Protein AF-A0A7W9YEG4-F1 (afdb_monomer_lite)

Secondary structure (DSSP, 8-state):
----PPBHHHHHHHHEEETTEE-HHHHHGGG-EEEEEE--SSHHHHHHHHHHHHHHT-SEEEEEE-SGGGTTSBPEEEESSHHHHHHHHHHT-SS---EEEE-TTSS-EEEE-SSSEEEEEE-HHHHHHHH-S-HHHHHHHHHHHHHHH--HHHHHHHHHTTSS---SS----PPPP-HHHHHHHHHHHHHHH-HHHHHHHHHHHHHHHHHHHHHHHHHHHHSTTHHHHHHHHHHHHHHHHHHHHH-TT--S-HHHHHHHHHHHHTTHHHHHHHHHHHHHHH-S--TTHIIIIIHHHHHHHHHHHHHHHHHHHSHHHHTT--HHHHHHHHHHHHHHHHHHHHHHHHHHT--SPPPB--SSSSS--BEEEGGGTEEE--HHHHHHHHHHHHHHHHHHHHHH-GGGGGHHHHHHHHHHHHHHHHHHHHTTPPPPHHHHHHHHHTTTTTTHHHHHHHHHHHHHHHHHHHHHTTTTTSPPPSSPPS-HHHHHHHHHHHHHHHHTS-TTS-HHHHHHHHHHHHHHHHHHHHHHHHHHHHHHHHHHHHH-HHHHHHHHHHHHHHHHHHHHHHHHTTS----SS-HHHHHHHHHHHHHHHSPPP----------SSSS------------------SS-PPPSSHHHHHHHHHHHHHHS-HHHHHHHHHHHHHHHHHHHSS-SPPS----HHHHHH-HHHHHHHHHHHS-GGGHHHHHHHHHHTTS-GGGGGGG--

pLDDT: mean 86.73, std 15.59, range [25.05, 98.62]

Sequence (729 aa):
MDEQAMLTRDLVLRLCADPIDFDEEWLRSDGKITVPFTAPRDTSLIDTIVAAGRAMGVDHLLICRTRNEFAFEPVTDVPADTASIVAVIRGWGDEPTDLVVAVEDLSAAVLVTASELTVAAGPDDFLRPFVGRDLAGARTAFAEEARKDRDPRLLRAAQRYGCIDQGHATAARAPGPDLAERVAVRARRLRESADRTVAWMRALRGAWGWAMVAVLLAAALIVPGISASLPVLAGTLWLMAQFAWFARSRTVGFATLMRVVALGALMIWPAALAGRLLAGALGDVEAWVGPTYIAVLVEEPMKLLPLLLCRMVAGRRFRRLAAVDYLLLAAASGAGFHLAEQALRAATGGAGPAPVYGVLTLFPGWTELPGLGIQFSGHAVTTGLIGAALGLAIVGHRHYGARLWILPPLALWVAALEHMTFNAAIAGVDPTPVTAVLAALTGGGAATRWILLALLVAAVLLDHRLAGAAADTTPALPGEPPLAGLRRWARGRSVRIRVRVPGDIAPVFRRAAYSWALLPVTLVTALSAILHEFAVMLAAAARGPATLCTTWDFLRQRRAYAMGAARAGDRPWRRFPRREDLAASARSLRAALAPAPASLSVAAAASVLVALHPHVGSGYLGGEWAAVPESGGGFGYAVAVLGDAATWLGALSPVQQAWAWAAVAAFVSLLVSGWAVPRVHPTVGDVLRRPGHSITLLLGACAPGQTPYAITAVAGLALPRSTDRLLRG

Foldseek 3Di:
DDPPFDFLLNVLVLFAPAQQHGDPVLCPVLLKAKFKDFADPDLLVLVLQLQLCLLLLHQWKWKDFNDPVRRGPGTDIFGSDSVRVVVVVVVVPDQQTWMKIAFLLRQWIKTDHSHRMIMTIHFQSSCCSPQHQQLQVRLLVLCVVCVVVVPPVSPVVNPSSVSDPDPDDPPPPFDDAFLVRVVVVVVVVCVVPPVPVVLLVLLVLLVLLVVLVVLLVVLCVQAAQLVLLVLLVVLLVLLLVLLVVLLLLFLDFSLLLLLLLLVLLVLLVVLLVQLVVVDVVVPDDDPLCSQQPSQLVRSLVSLCVSVVVCCNRHVQLVLLGFLSNLLSSQLSSQSSNLSNLLSLCSSLVADDFFWDGDNPDQNTGKGDDPVVQAIGSGRSLLSSQLSLLVSCQVQPCVPPHNVSVVRNVVSSVLSSLSSSLVSCVVVVHDDDPVSVVVCVVCSNVPNSSVSSVVSSVVSLLSLLSLLSSQSNLFGGAFFDQPPSVQLSVLSNQLSVQSSPQDPPDDPVVNVVSNCVSCVSNSVSSSVSVSLSLVLLLLLQLQLFLQLNLLSVVLSSLRSSQSSQPSSQPVHRHDRPPPSVVSNVSNVVSNVSSPDDDDDDDDDDDPPPVVPPPPCPDPPPPPDDDDDDDPPDRQGSGSNSSVVSSVVSLVPDDPVSNVSVVSSVVSSSSNSNGDLHRDNDADDPVCCVPPVPSVSSRCSSCVRPNNVVSNVSSVVSNPDDPCSSVSRHD

Structure (mmCIF, N/CA/C/O backbone):
data_AF-A0A7W9YEG4-F1
#
_entry.id   AF-A0A7W9YEG4-F1
#
loop_
_atom_site.group_PDB
_atom_site.id
_atom_site.type_symbol
_atom_site.label_atom_id
_atom_site.label_alt_id
_atom_site.label_comp_id
_atom_site.label_asym_id
_atom_site.label_entity_id
_atom_site.label_seq_id
_atom_site.pdbx_PDB_ins_code
_atom_site.Cartn_x
_atom_site.Cartn_y
_atom_site.Cartn_z
_atom_site.occupancy
_atom_site.B_iso_or_equiv
_atom_site.auth_seq_id
_atom_site.auth_comp_id
_atom_site.auth_asym_id
_atom_site.auth_atom_id
_atom_site.pdbx_PDB_model_num
ATOM 1 N N . MET A 1 1 ? -17.501 -35.314 34.220 1.00 33.91 1 MET A N 1
ATOM 2 C CA . MET A 1 1 ? -16.300 -34.553 34.608 1.00 33.91 1 MET A CA 1
ATOM 3 C C . MET A 1 1 ? -16.831 -33.167 34.885 1.00 33.91 1 MET A C 1
ATOM 5 O O . MET A 1 1 ? -17.227 -32.516 33.929 1.00 33.91 1 MET A O 1
ATOM 9 N N . ASP A 1 2 ? -17.046 -32.829 36.155 1.00 35.62 2 ASP A N 1
ATOM 10 C CA . ASP A 1 2 ? -17.689 -31.567 36.532 1.00 35.62 2 ASP A CA 1
ATOM 11 C C . ASP A 1 2 ? -16.849 -30.406 35.997 1.00 35.62 2 ASP A C 1
ATOM 13 O O . ASP A 1 2 ? -15.685 -30.246 36.367 1.00 35.62 2 ASP A O 1
ATOM 17 N N . GLU A 1 3 ? -17.418 -29.652 35.058 1.00 50.75 3 GLU A N 1
ATOM 18 C CA . GLU A 1 3 ? -16.843 -28.411 34.552 1.00 50.75 3 GLU A CA 1
ATOM 19 C C . GLU A 1 3 ? -16.814 -27.435 35.729 1.00 50.75 3 GLU A C 1
ATOM 21 O O . GLU A 1 3 ? -17.835 -26.880 36.131 1.00 50.75 3 GLU A O 1
ATOM 26 N N . GLN A 1 4 ? -15.652 -27.300 36.365 1.00 63.38 4 GLN A N 1
ATOM 27 C CA . GLN A 1 4 ? -15.471 -26.369 37.467 1.00 63.38 4 GLN A CA 1
ATOM 28 C C . GLN A 1 4 ? -15.790 -24.961 36.947 1.00 63.38 4 GLN A C 1
ATOM 30 O O . GLN A 1 4 ? -15.093 -24.451 36.068 1.00 63.38 4 GLN A O 1
ATOM 35 N N . ALA A 1 5 ? -16.878 -24.369 37.447 1.00 75.06 5 ALA A N 1
ATOM 36 C CA . ALA A 1 5 ? -17.341 -23.059 37.007 1.00 75.06 5 ALA A CA 1
ATOM 37 C C . ALA A 1 5 ? -16.214 -22.028 37.167 1.00 75.06 5 ALA A C 1
ATOM 39 O O . ALA A 1 5 ? -15.606 -21.929 38.236 1.00 75.06 5 ALA A O 1
ATOM 40 N N . MET A 1 6 ? -15.923 -21.278 36.100 1.00 87.56 6 MET A N 1
ATOM 41 C CA . MET A 1 6 ? -14.903 -20.230 36.128 1.00 87.56 6 MET A CA 1
ATOM 42 C C . MET A 1 6 ? -15.258 -19.209 37.211 1.00 87.56 6 MET A C 1
ATOM 44 O O . MET A 1 6 ? -16.358 -18.652 37.208 1.00 87.56 6 MET A O 1
ATOM 48 N N . LEU A 1 7 ? -14.331 -18.958 38.134 1.00 93.56 7 LEU A N 1
ATOM 49 C CA . LEU A 1 7 ? -14.547 -17.998 39.209 1.00 93.56 7 LEU A CA 1
ATOM 50 C C . LEU A 1 7 ? -14.278 -16.575 38.722 1.00 93.56 7 LEU A C 1
ATOM 52 O O . LEU A 1 7 ? -13.455 -16.337 37.835 1.00 93.56 7 LEU A O 1
ATOM 56 N N . THR A 1 8 ? -14.934 -15.609 39.357 1.00 92.56 8 THR A N 1
ATOM 57 C CA . THR A 1 8 ? -14.753 -14.175 39.108 1.00 92.56 8 THR A CA 1
ATOM 58 C C . THR A 1 8 ? -13.282 -13.778 39.194 1.00 92.56 8 THR A C 1
ATOM 60 O O . THR A 1 8 ? -12.777 -13.078 38.318 1.00 92.56 8 THR A O 1
ATOM 63 N N . ARG A 1 9 ? -12.551 -14.302 40.187 1.00 92.31 9 ARG A N 1
ATOM 64 C CA . ARG A 1 9 ? -11.101 -14.114 40.316 1.00 92.31 9 ARG A CA 1
ATOM 65 C C . ARG A 1 9 ? -10.335 -14.499 39.050 1.00 92.31 9 ARG A C 1
ATOM 67 O O . ARG A 1 9 ? -9.424 -13.773 38.664 1.00 92.31 9 ARG A O 1
ATOM 74 N N . ASP A 1 10 ? -10.682 -15.615 38.413 1.00 91.94 10 ASP A N 1
ATOM 75 C CA . ASP A 1 10 ? -9.954 -16.120 37.246 1.00 91.94 10 ASP A CA 1
ATOM 76 C C . ASP A 1 10 ? -10.156 -15.220 36.029 1.00 91.94 10 ASP A C 1
ATOM 78 O O . ASP A 1 10 ? -9.212 -14.969 35.279 1.00 91.94 10 ASP A O 1
ATOM 82 N N . LEU A 1 11 ? -11.376 -14.711 35.837 1.00 93.50 11 LEU A N 1
ATOM 83 C CA . LEU A 1 11 ? -11.681 -13.783 34.752 1.00 93.50 11 LEU A CA 1
ATOM 84 C C . LEU A 1 11 ? -11.056 -12.406 35.003 1.00 93.50 11 LEU A C 1
ATOM 86 O O . LEU A 1 11 ? -10.404 -11.860 34.112 1.00 93.50 11 LEU A O 1
ATOM 90 N N . VAL A 1 12 ? -11.196 -11.871 36.219 1.00 94.06 12 VAL A N 1
ATOM 91 C CA . VAL A 1 12 ? -10.638 -10.566 36.603 1.00 94.06 12 VAL A CA 1
ATOM 92 C C . VAL A 1 12 ? -9.115 -10.572 36.479 1.00 94.06 12 VAL A C 1
ATOM 94 O O . VAL A 1 12 ? -8.578 -9.667 35.856 1.00 94.06 12 VAL A O 1
ATOM 97 N N . LEU A 1 13 ? -8.411 -11.612 36.943 1.00 92.56 13 LEU A N 1
ATOM 98 C CA . LEU A 1 13 ? -6.946 -11.705 36.806 1.00 92.56 13 LEU A CA 1
ATOM 99 C C . LEU A 1 13 ? -6.461 -11.814 35.352 1.00 92.56 13 LEU A C 1
ATOM 101 O O . LEU A 1 13 ? -5.300 -11.527 35.073 1.00 92.56 13 LEU A O 1
ATOM 105 N N . ARG A 1 14 ? -7.319 -12.247 34.420 1.00 92.94 14 ARG A N 1
ATOM 106 C CA . ARG A 1 14 ? -6.985 -12.316 32.986 1.00 92.94 14 ARG A CA 1
ATOM 107 C C . ARG A 1 14 ? -7.212 -10.998 32.251 1.00 92.94 14 ARG A C 1
ATOM 109 O O . ARG A 1 14 ? -6.648 -10.826 31.173 1.00 92.94 14 ARG A O 1
ATOM 116 N N . LEU A 1 15 ? -8.072 -10.124 32.775 1.00 94.50 15 LEU A N 1
ATOM 117 C CA . LEU A 1 15 ? -8.530 -8.914 32.086 1.00 94.50 15 LEU A CA 1
ATOM 118 C C . LEU A 1 15 ? -8.071 -7.622 32.760 1.00 94.50 15 LEU A C 1
ATOM 120 O O . LEU A 1 15 ? -7.806 -6.640 32.069 1.00 94.50 15 LEU A O 1
ATOM 124 N N . CYS A 1 16 ? -8.007 -7.601 34.086 1.00 95.06 16 CYS A N 1
ATOM 125 C CA . CYS A 1 16 ? -7.921 -6.395 34.896 1.00 95.06 16 CYS A CA 1
ATOM 126 C C . CYS A 1 16 ? -6.638 -6.370 35.732 1.00 95.06 16 CYS A C 1
ATOM 128 O O . CYS A 1 16 ? -6.231 -7.383 36.295 1.00 95.06 16 CYS A O 1
ATOM 130 N N . ALA A 1 17 ? -6.027 -5.188 35.834 1.00 91.94 17 ALA A N 1
ATOM 131 C CA . ALA A 1 17 ? -4.942 -4.925 36.779 1.00 91.94 17 ALA A CA 1
ATOM 132 C C . ALA A 1 17 ? -5.498 -4.560 38.163 1.00 91.94 17 ALA A C 1
ATOM 134 O O . ALA A 1 17 ? -4.980 -5.019 39.173 1.00 91.94 17 ALA A O 1
ATOM 135 N N . ASP A 1 18 ? -6.574 -3.767 38.180 1.00 88.94 18 ASP A N 1
ATOM 136 C CA . ASP A 1 18 ? -7.318 -3.326 39.364 1.00 88.94 18 ASP A CA 1
ATOM 137 C C . ASP A 1 18 ? -8.832 -3.432 39.070 1.00 88.94 18 ASP A C 1
ATOM 139 O O . ASP A 1 18 ? -9.213 -3.520 37.900 1.00 88.94 18 ASP A O 1
ATOM 143 N N . PRO A 1 19 ? -9.736 -3.334 40.069 1.00 88.06 19 PRO A N 1
ATOM 144 C CA . PRO A 1 19 ? -11.187 -3.424 39.842 1.00 88.06 19 PRO A CA 1
ATOM 145 C C . PRO A 1 19 ? -11.763 -2.420 38.829 1.00 88.06 19 PRO A C 1
ATOM 147 O O . PRO A 1 19 ? -12.866 -2.622 38.327 1.00 88.06 19 PRO A O 1
ATOM 150 N N . ILE A 1 20 ? -11.026 -1.344 38.537 1.00 90.00 20 ILE A N 1
ATOM 151 C CA . ILE A 1 20 ? -11.427 -0.243 37.650 1.00 90.00 20 ILE A CA 1
ATOM 152 C C . ILE A 1 20 ? -10.459 -0.017 36.476 1.00 90.00 20 ILE A C 1
ATOM 154 O O . ILE A 1 20 ? -10.669 0.909 35.695 1.00 90.00 20 ILE A O 1
ATOM 158 N N . ASP A 1 21 ? -9.417 -0.846 36.330 1.00 93.06 21 ASP A N 1
ATOM 159 C CA . ASP A 1 21 ? -8.416 -0.700 35.271 1.00 93.06 21 ASP A CA 1
ATOM 160 C C . ASP A 1 21 ? -8.106 -2.037 34.580 1.00 93.06 21 ASP A C 1
ATOM 162 O O . ASP A 1 21 ? -7.848 -3.051 35.230 1.00 93.06 21 ASP A O 1
ATOM 166 N N . PHE A 1 22 ? -8.046 -2.029 33.245 1.00 95.69 22 PHE A N 1
ATOM 167 C CA . PHE A 1 22 ? -7.604 -3.193 32.478 1.00 95.69 22 PHE A CA 1
ATOM 168 C C . PHE A 1 22 ? -6.106 -3.477 32.661 1.00 95.69 22 PHE A C 1
ATOM 170 O O . PHE A 1 22 ? -5.281 -2.568 32.848 1.00 95.69 22 PHE A O 1
ATOM 177 N N . ASP A 1 23 ? -5.760 -4.758 32.562 1.00 94.44 23 ASP A N 1
ATOM 178 C CA . ASP A 1 23 ? -4.385 -5.230 32.561 1.00 94.44 23 ASP A CA 1
ATOM 179 C C . ASP A 1 23 ? -3.667 -4.849 31.259 1.00 94.44 23 ASP A C 1
ATOM 181 O O . ASP A 1 23 ? -4.193 -4.969 30.150 1.00 94.44 23 ASP A O 1
ATOM 185 N N . GLU A 1 24 ? -2.431 -4.373 31.391 1.00 90.12 24 GLU A N 1
ATOM 186 C CA . GLU A 1 24 ? -1.679 -3.846 30.256 1.00 90.12 24 GLU A CA 1
ATOM 187 C C . GLU A 1 24 ? -1.155 -4.962 29.342 1.00 90.12 24 GLU A C 1
ATOM 189 O O . GLU A 1 24 ? -1.036 -4.767 28.132 1.00 90.12 24 GLU A O 1
ATOM 194 N N . GLU A 1 25 ? -0.864 -6.147 29.882 1.00 90.69 25 GLU A N 1
ATOM 195 C CA . GLU A 1 25 ? -0.478 -7.306 29.081 1.00 90.69 25 GLU A CA 1
ATOM 196 C C . GLU A 1 25 ? -1.666 -7.819 28.259 1.00 90.69 25 GLU A C 1
ATOM 198 O O . GLU A 1 25 ? -1.528 -8.048 27.050 1.00 90.69 25 GLU A O 1
ATOM 203 N N . TRP A 1 26 ? -2.858 -7.885 28.859 1.00 92.12 26 TRP A N 1
ATOM 204 C CA . TRP A 1 26 ? -4.084 -8.225 28.145 1.00 92.12 26 TRP A CA 1
ATOM 205 C C . TRP A 1 26 ? -4.412 -7.216 27.039 1.00 92.12 26 TRP A C 1
ATOM 207 O O . TRP A 1 26 ? -4.742 -7.634 25.922 1.00 92.12 26 TRP A O 1
ATOM 217 N N . LEU A 1 27 ? -4.268 -5.910 27.285 1.00 90.25 27 LEU A N 1
ATOM 218 C CA . LEU A 1 27 ? -4.474 -4.883 26.256 1.00 90.25 27 LEU A CA 1
ATOM 219 C C . LEU A 1 27 ? -3.473 -5.007 25.098 1.00 90.25 27 LEU A C 1
ATOM 221 O O . LEU A 1 27 ? -3.853 -4.908 23.926 1.00 90.25 27 LEU A O 1
ATOM 225 N N . ARG A 1 28 ? -2.197 -5.275 25.404 1.00 83.44 28 ARG A N 1
ATOM 226 C CA . ARG A 1 28 ? -1.160 -5.490 24.381 1.00 83.44 28 ARG A CA 1
ATOM 227 C C . ARG A 1 28 ? -1.384 -6.784 23.598 1.00 83.44 28 ARG A C 1
ATOM 229 O O . ARG A 1 28 ? -1.042 -6.839 22.412 1.00 83.44 28 ARG A O 1
ATOM 236 N N . SER A 1 29 ? -1.967 -7.813 24.216 1.00 80.25 29 SER A N 1
ATOM 237 C CA . SER A 1 29 ? -2.299 -9.064 23.531 1.00 80.25 29 SER A CA 1
ATOM 238 C C . SER A 1 29 ? -3.321 -8.808 22.413 1.00 80.25 29 SER A C 1
ATOM 240 O O . SER A 1 29 ? -4.367 -8.198 22.625 1.00 80.25 29 SER A O 1
ATOM 242 N N . ASP A 1 30 ? -2.999 -9.227 21.187 1.00 74.06 30 ASP A N 1
ATOM 243 C CA . ASP A 1 30 ? -3.769 -8.954 19.960 1.00 74.06 30 ASP A CA 1
ATOM 244 C C . ASP A 1 30 ? -3.926 -7.464 19.568 1.00 74.06 30 ASP A C 1
ATOM 246 O O . ASP A 1 30 ? -4.601 -7.169 18.582 1.00 74.06 30 ASP A O 1
ATOM 250 N N . GLY A 1 31 ? -3.249 -6.531 20.254 1.00 77.69 31 GLY A N 1
ATOM 251 C CA . GLY A 1 31 ? -3.269 -5.099 19.931 1.00 77.69 31 GLY A CA 1
ATOM 252 C C . GLY A 1 31 ? -4.656 -4.470 20.079 1.00 77.69 31 GLY A C 1
ATOM 253 O O . GLY A 1 31 ? -5.148 -3.840 19.138 1.00 77.69 31 GLY A O 1
ATOM 254 N N . LYS A 1 32 ? -5.301 -4.680 21.234 1.00 90.50 32 LYS A N 1
ATOM 255 C CA . LYS A 1 32 ? -6.658 -4.187 21.498 1.00 90.50 32 LYS A CA 1
ATOM 256 C C . LYS A 1 32 ? -6.672 -2.668 21.552 1.00 90.50 32 LYS A C 1
ATOM 258 O O . LYS A 1 32 ? -5.823 -2.032 22.173 1.00 90.50 32 LYS A O 1
ATOM 263 N N . ILE A 1 33 ? -7.687 -2.087 20.929 1.00 92.44 33 ILE A N 1
ATOM 264 C CA . ILE A 1 33 ? -7.940 -0.661 21.049 1.00 92.44 33 ILE A CA 1
ATOM 265 C C . ILE A 1 33 ? -8.687 -0.430 22.353 1.00 92.44 33 ILE A C 1
ATOM 267 O O . ILE A 1 33 ? -9.626 -1.158 22.654 1.00 92.44 33 ILE A O 1
ATOM 271 N N . THR A 1 34 ? -8.302 0.607 23.091 1.00 93.56 34 THR A N 1
ATOM 272 C CA . THR A 1 34 ? -9.009 1.023 24.305 1.00 93.56 34 THR A CA 1
ATOM 273 C C . THR A 1 34 ? -9.573 2.423 24.134 1.00 93.56 34 THR A C 1
ATOM 275 O O . THR A 1 34 ? -8.873 3.326 23.655 1.00 93.56 34 THR A O 1
ATOM 278 N N . VAL A 1 35 ? -10.839 2.594 24.511 1.00 95.12 35 VAL A N 1
ATOM 279 C CA . VAL A 1 35 ? -11.528 3.884 24.519 1.00 95.12 35 VAL A CA 1
ATOM 280 C C . VAL A 1 35 ? -12.266 4.046 25.851 1.00 95.12 35 VAL A C 1
ATOM 282 O O . VAL A 1 35 ? -13.271 3.368 26.068 1.00 95.12 35 VAL A O 1
ATOM 285 N N . PRO A 1 36 ? -11.778 4.921 26.747 1.00 95.94 36 PRO A N 1
ATOM 286 C CA . PRO A 1 36 ? -12.560 5.376 27.889 1.00 95.94 36 PRO A CA 1
ATOM 287 C C . PRO A 1 36 ? -13.607 6.414 27.453 1.00 95.94 36 PRO A C 1
ATOM 289 O O . PRO A 1 36 ? -13.361 7.196 26.529 1.00 95.94 36 PRO A O 1
ATOM 292 N N . PHE A 1 37 ? -14.764 6.407 28.109 1.00 95.69 37 PHE A N 1
ATOM 293 C CA . PHE A 1 37 ? -15.859 7.359 27.913 1.00 95.69 37 PHE A CA 1
ATOM 294 C C . PHE A 1 37 ? -16.703 7.481 29.191 1.00 95.69 37 PHE A C 1
ATOM 296 O O . PHE A 1 37 ? -16.634 6.626 30.077 1.00 95.69 37 PHE A O 1
ATOM 303 N N . THR A 1 38 ? -17.481 8.554 29.293 1.00 94.75 38 THR A N 1
ATOM 304 C CA . THR A 1 38 ? -18.477 8.756 30.350 1.00 94.75 38 THR A CA 1
ATOM 305 C C . THR A 1 38 ? -19.848 8.296 29.855 1.00 94.75 38 THR A C 1
ATOM 307 O O . THR A 1 38 ? -20.227 8.555 28.710 1.00 94.75 38 THR A O 1
ATOM 310 N N . ALA A 1 39 ? -20.578 7.545 30.680 1.00 93.31 39 ALA A N 1
ATOM 311 C CA . ALA A 1 39 ? -21.929 7.095 30.364 1.00 93.31 39 ALA A CA 1
ATOM 312 C C . ALA A 1 39 ? -22.780 6.932 31.635 1.00 93.31 39 ALA A C 1
ATOM 314 O O . ALA A 1 39 ? -22.283 6.406 32.637 1.00 93.31 39 ALA A O 1
ATOM 315 N N . PRO A 1 40 ? -24.068 7.323 31.597 1.00 92.12 40 PRO A N 1
ATOM 316 C CA . PRO A 1 40 ? -24.990 7.036 32.685 1.00 92.12 40 PRO A CA 1
ATOM 317 C C . PRO A 1 40 ? -25.204 5.522 32.818 1.00 92.12 40 PRO A C 1
ATOM 319 O O . PRO A 1 40 ? -25.237 4.780 31.835 1.00 92.12 40 PRO A O 1
ATOM 322 N N . ARG A 1 41 ? -25.367 5.052 34.057 1.00 88.69 41 ARG A N 1
ATOM 323 C CA . ARG A 1 41 ? -25.574 3.631 34.376 1.00 88.69 41 ARG A CA 1
ATOM 324 C C . ARG A 1 41 ? -27.042 3.243 34.253 1.00 88.69 41 ARG A C 1
ATOM 326 O O . ARG A 1 41 ? -27.703 2.931 35.239 1.00 88.69 41 ARG A O 1
ATOM 333 N N . ASP A 1 42 ? -27.548 3.289 33.033 1.00 91.25 42 ASP A N 1
ATOM 334 C CA . ASP A 1 42 ? -28.930 2.959 32.715 1.00 91.25 42 ASP A CA 1
ATOM 335 C C . ASP A 1 42 ? -29.026 1.777 31.737 1.00 91.25 42 ASP A C 1
ATOM 337 O O . ASP A 1 42 ? -28.035 1.158 31.337 1.00 91.25 42 ASP A O 1
ATOM 341 N N . THR A 1 43 ? -30.254 1.438 31.347 1.00 91.56 43 THR A N 1
ATOM 342 C CA . THR A 1 43 ? -30.506 0.384 30.360 1.00 91.56 43 THR A CA 1
ATOM 343 C C . THR A 1 43 ? -29.923 0.709 28.986 1.00 91.56 43 THR A C 1
ATOM 345 O O . THR A 1 43 ? -29.633 -0.223 28.244 1.00 91.56 43 THR A O 1
ATOM 348 N N . SER A 1 44 ? -29.680 1.984 28.656 1.00 94.25 44 SER A N 1
ATOM 349 C CA . SER A 1 44 ? -29.085 2.373 27.371 1.00 94.25 44 SER A CA 1
ATOM 350 C C . SER A 1 44 ? -27.620 1.942 27.268 1.00 94.25 44 SER A C 1
ATOM 352 O O . SER A 1 44 ? -27.179 1.479 26.209 1.00 94.25 44 SER A O 1
ATOM 354 N N . LEU A 1 45 ? -26.872 2.001 28.377 1.00 95.19 45 LEU A N 1
ATOM 355 C CA . LEU A 1 45 ? -25.517 1.457 28.431 1.00 95.19 45 LEU A CA 1
ATOM 356 C C . LEU A 1 45 ? -25.544 -0.058 28.201 1.00 95.19 45 LEU A C 1
ATOM 358 O O . LEU A 1 45 ? -24.767 -0.565 27.395 1.00 95.19 45 LEU A O 1
ATOM 362 N N . ILE A 1 46 ? -26.478 -0.776 28.832 1.00 96.19 46 ILE A N 1
ATOM 363 C CA . ILE A 1 46 ? -26.624 -2.228 28.648 1.00 96.19 46 ILE A CA 1
ATOM 364 C C . ILE A 1 46 ? -27.017 -2.579 27.206 1.00 96.19 46 ILE A C 1
ATOM 366 O O . ILE A 1 46 ? -26.400 -3.462 26.609 1.00 96.19 46 ILE A O 1
ATOM 370 N N . ASP A 1 47 ? -27.963 -1.853 26.604 1.00 96.75 47 ASP A N 1
ATOM 371 C CA . ASP A 1 47 ? -28.329 -2.012 25.189 1.00 96.75 47 ASP A CA 1
ATOM 372 C C . ASP A 1 47 ? -27.113 -1.827 24.270 1.00 96.75 47 ASP A C 1
ATOM 374 O O . ASP A 1 47 ? -26.937 -2.549 23.283 1.00 96.75 47 ASP A O 1
ATOM 378 N N . THR A 1 48 ? -26.227 -0.895 24.622 1.00 96.75 48 THR A N 1
ATOM 379 C CA . THR A 1 48 ? -24.988 -0.635 23.887 1.00 96.75 48 THR A CA 1
ATOM 380 C C . THR A 1 48 ? -23.976 -1.776 24.042 1.00 96.75 48 THR A C 1
ATOM 382 O O . THR A 1 48 ? -23.367 -2.188 23.051 1.00 96.75 48 THR A O 1
ATOM 385 N N . ILE A 1 49 ? -23.836 -2.346 25.245 1.00 97.19 49 ILE A N 1
ATOM 386 C CA . ILE A 1 49 ? -23.007 -3.539 25.500 1.00 97.19 49 ILE A CA 1
ATOM 387 C C . ILE A 1 49 ? -23.512 -4.729 24.671 1.00 97.19 49 ILE A C 1
ATOM 389 O O . ILE A 1 49 ? -22.727 -5.412 24.008 1.00 97.19 49 ILE A O 1
ATOM 393 N N . VAL A 1 50 ? -24.828 -4.939 24.634 1.00 97.12 50 VAL A N 1
ATOM 394 C CA . VAL A 1 50 ? -25.466 -5.981 23.818 1.00 97.12 50 VAL A CA 1
ATOM 395 C C . VAL A 1 50 ? -25.219 -5.743 22.327 1.00 97.12 50 VAL A C 1
ATOM 397 O O . VAL A 1 50 ? -24.855 -6.669 21.597 1.00 97.12 50 VAL A O 1
ATOM 400 N N . ALA A 1 51 ? -25.361 -4.502 21.855 1.00 96.31 51 ALA A N 1
ATOM 401 C CA . ALA A 1 51 ? -25.060 -4.142 20.472 1.00 96.31 51 ALA A CA 1
ATOM 402 C C . ALA A 1 51 ? -23.586 -4.410 20.112 1.00 96.31 51 ALA A C 1
ATOM 404 O O . ALA A 1 51 ? -23.306 -4.882 19.006 1.00 96.31 51 ALA A O 1
ATOM 405 N N . ALA A 1 52 ? -22.655 -4.180 21.043 1.00 96.56 52 ALA A N 1
ATOM 406 C CA . ALA A 1 52 ? -21.237 -4.504 20.891 1.00 96.56 52 ALA A CA 1
ATOM 407 C C . ALA A 1 52 ? -20.978 -6.017 20.804 1.00 96.56 52 ALA A C 1
ATOM 409 O O . ALA A 1 52 ? -20.247 -6.456 19.910 1.00 96.56 52 ALA A O 1
ATOM 410 N N . GLY A 1 53 ? -21.636 -6.828 21.639 1.00 96.19 53 GLY A N 1
ATOM 411 C CA . GLY A 1 53 ? -21.614 -8.293 21.524 1.00 96.19 53 GLY A CA 1
ATOM 412 C C . GLY A 1 53 ? -22.132 -8.774 20.162 1.00 96.19 53 GLY A C 1
ATOM 413 O O . GLY A 1 53 ? -21.448 -9.495 19.431 1.00 96.19 53 GLY A O 1
ATOM 414 N N . ARG A 1 54 ? -23.284 -8.259 19.719 1.00 95.19 54 ARG A N 1
ATOM 415 C CA . ARG A 1 54 ? -23.853 -8.581 18.396 1.00 95.19 54 ARG A CA 1
ATOM 416 C C . ARG A 1 54 ? -22.949 -8.143 17.240 1.00 95.19 54 ARG A C 1
ATOM 418 O O . ARG A 1 54 ? -22.862 -8.838 16.227 1.00 95.19 54 ARG A O 1
ATOM 425 N N . ALA A 1 55 ? -22.231 -7.026 17.376 1.00 94.12 55 ALA A N 1
ATOM 426 C CA . ALA A 1 55 ? -21.237 -6.576 16.398 1.00 94.12 55 ALA A CA 1
ATOM 427 C C . ALA A 1 55 ? -19.996 -7.490 16.324 1.00 94.12 55 ALA A C 1
ATOM 429 O O . ALA A 1 55 ? -19.309 -7.521 15.300 1.00 94.12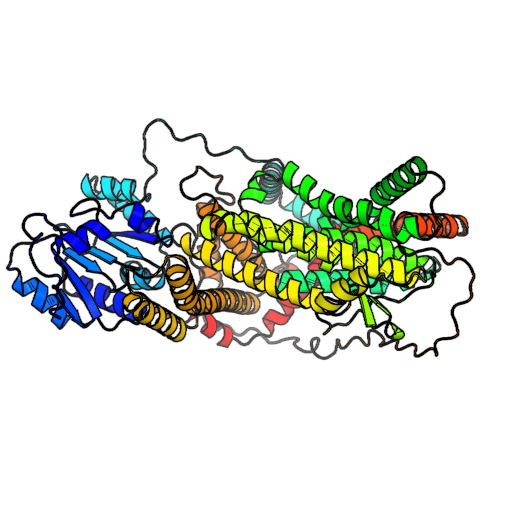 55 ALA A O 1
ATOM 430 N N . MET A 1 56 ? -19.737 -8.283 17.364 1.00 94.94 56 MET A N 1
ATOM 431 C CA . MET A 1 56 ? -18.733 -9.351 17.360 1.00 94.94 56 MET A CA 1
ATOM 432 C C . MET A 1 56 ? -19.274 -10.688 16.834 1.00 94.94 56 MET A C 1
ATOM 434 O O . MET A 1 56 ? -18.484 -11.593 16.571 1.00 94.94 56 MET A O 1
ATOM 438 N N . GLY A 1 57 ? -20.587 -10.795 16.606 1.00 95.06 57 GLY A N 1
ATOM 439 C CA . GLY A 1 57 ? -21.242 -12.022 16.152 1.00 95.06 57 GLY A CA 1
ATOM 440 C C . GLY A 1 57 ? -21.260 -13.118 17.217 1.00 95.06 57 GLY A C 1
ATOM 441 O O . GLY A 1 57 ? -21.167 -14.293 16.855 1.00 95.06 57 GLY A O 1
ATOM 442 N N . VAL A 1 58 ? -21.303 -12.723 18.494 1.00 95.19 58 VAL A N 1
ATOM 443 C CA . VAL A 1 58 ? -21.391 -13.634 19.640 1.00 95.19 58 VAL A CA 1
ATOM 444 C C . VAL A 1 58 ? -22.804 -13.645 20.201 1.00 95.19 58 VAL A C 1
ATOM 446 O O . VAL A 1 58 ? -23.481 -12.615 20.205 1.00 95.19 58 VAL A O 1
ATOM 449 N N . ASP A 1 59 ? -23.227 -14.823 20.644 1.00 93.00 59 ASP A N 1
ATOM 450 C CA . ASP A 1 59 ? -24.579 -15.072 21.147 1.00 93.00 59 ASP A CA 1
ATOM 451 C C . ASP A 1 59 ? -24.644 -14.977 22.678 1.00 93.00 59 ASP A C 1
ATOM 453 O O . ASP A 1 59 ? -25.721 -14.793 23.235 1.00 93.00 59 ASP A O 1
ATOM 457 N N . HIS A 1 60 ? -23.487 -15.047 23.337 1.00 94.75 60 HIS A N 1
ATOM 458 C CA . HIS A 1 60 ? -23.318 -15.085 24.781 1.00 94.75 60 HIS A CA 1
ATOM 459 C C . HIS A 1 60 ? -22.188 -14.145 25.227 1.00 94.75 60 HIS A C 1
ATOM 461 O O . HIS A 1 60 ? -21.281 -13.804 24.455 1.00 94.75 60 HIS A O 1
ATOM 467 N N . LEU A 1 61 ? -22.2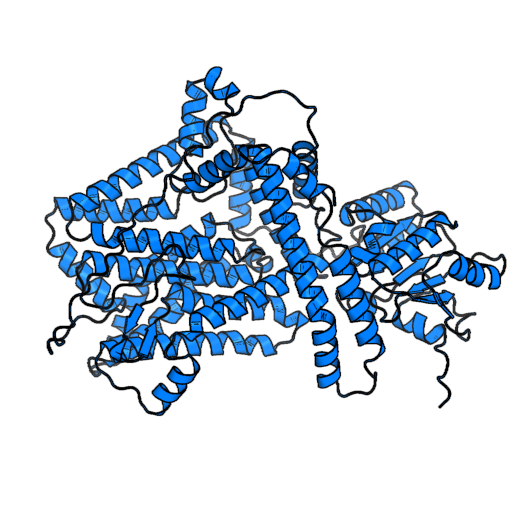82 -13.678 26.469 1.00 96.69 61 LEU A N 1
ATOM 468 C CA . LEU A 1 61 ? -21.346 -12.767 27.116 1.00 96.69 61 LEU A CA 1
ATOM 469 C C . LEU A 1 61 ? -21.062 -13.250 28.537 1.00 96.69 61 LEU A C 1
ATOM 471 O O . LEU A 1 61 ? -21.939 -13.754 29.232 1.00 96.69 61 LEU A O 1
ATOM 475 N N . LEU A 1 62 ? -19.830 -13.034 28.982 1.00 97.00 62 LEU A N 1
ATOM 476 C CA . LEU A 1 62 ? -19.401 -13.321 30.343 1.00 97.00 62 LEU A CA 1
ATOM 477 C C . LEU A 1 62 ? -19.544 -12.060 31.188 1.00 97.00 62 LEU A C 1
ATOM 479 O O . LEU A 1 62 ? -19.040 -11.008 30.793 1.00 97.00 62 LEU A O 1
ATOM 483 N N . ILE A 1 63 ? -20.193 -12.157 32.345 1.00 96.75 63 ILE A N 1
ATOM 484 C CA . ILE A 1 63 ? -20.395 -11.034 33.263 1.00 96.75 63 ILE A CA 1
ATOM 485 C C . ILE A 1 63 ? -19.998 -11.406 34.696 1.00 96.75 63 ILE A C 1
ATOM 487 O O . ILE A 1 63 ? -20.339 -12.480 35.198 1.00 96.75 63 ILE A O 1
ATOM 491 N N . CYS A 1 64 ? -19.267 -10.510 35.364 1.00 96.06 64 CYS A N 1
ATOM 492 C CA . CYS A 1 64 ? -18.952 -10.631 36.787 1.00 96.06 64 CYS A CA 1
ATOM 493 C C . CYS A 1 64 ? -18.663 -9.268 37.434 1.00 96.06 64 CYS A C 1
ATOM 495 O O . CYS A 1 64 ? -18.383 -8.278 36.751 1.00 96.06 64 CYS A O 1
ATOM 497 N N . ARG A 1 65 ? -18.703 -9.226 38.769 1.00 95.88 65 ARG A N 1
ATOM 498 C CA . ARG A 1 65 ? -18.258 -8.074 39.569 1.00 95.88 65 ARG A CA 1
ATOM 499 C C . ARG A 1 65 ? -16.731 -8.063 39.659 1.00 95.88 65 ARG A C 1
ATOM 501 O O . ARG A 1 65 ? -16.119 -9.121 39.641 1.00 95.88 65 ARG A O 1
ATOM 508 N N . THR A 1 66 ? -16.087 -6.900 39.735 1.00 94.56 66 THR A N 1
ATOM 509 C CA . THR A 1 66 ? -14.608 -6.826 39.675 1.00 94.56 66 THR A CA 1
ATOM 510 C C . THR A 1 66 ? -13.919 -6.639 41.025 1.00 94.56 66 THR A C 1
ATOM 512 O O . THR A 1 66 ? -12.695 -6.749 41.104 1.00 94.56 66 THR A O 1
ATOM 515 N N . ARG A 1 67 ? -14.665 -6.362 42.101 1.00 92.94 67 ARG A N 1
ATOM 516 C CA . ARG A 1 67 ? -14.089 -6.174 43.443 1.00 92.94 67 ARG A CA 1
ATOM 517 C C . ARG A 1 67 ? -13.672 -7.497 44.083 1.00 92.94 67 ARG A C 1
ATOM 519 O O . ARG A 1 67 ? -14.328 -8.520 43.910 1.00 92.94 67 ARG A O 1
ATOM 526 N N . ASN A 1 68 ? -12.617 -7.444 44.897 1.00 90.31 68 ASN A N 1
ATOM 527 C CA . ASN A 1 68 ? -12.032 -8.617 45.559 1.00 90.31 68 ASN A CA 1
ATOM 528 C C . ASN A 1 68 ? -13.007 -9.367 46.479 1.00 90.31 68 ASN A C 1
ATOM 530 O O . ASN A 1 68 ? -12.876 -10.577 46.640 1.00 90.31 68 ASN A O 1
ATOM 534 N N . GLU A 1 69 ? -13.984 -8.678 47.065 1.00 92.75 69 GLU A N 1
ATOM 535 C CA . GLU A 1 69 ? -15.022 -9.294 47.904 1.00 92.75 69 GLU A CA 1
ATOM 536 C C . GLU A 1 69 ? -15.898 -10.301 47.138 1.00 92.75 69 GLU A C 1
ATOM 538 O O . GLU A 1 69 ? -16.408 -11.243 47.736 1.00 92.75 69 GLU A O 1
ATOM 543 N N . PHE A 1 70 ? -15.980 -10.177 45.809 1.00 93.19 70 PHE A N 1
ATOM 544 C CA . PHE A 1 70 ? -16.742 -11.069 44.929 1.00 93.19 70 PHE A CA 1
ATOM 545 C C . PHE A 1 70 ? -15.864 -12.110 44.217 1.00 93.19 70 PHE A C 1
ATOM 547 O O . PHE A 1 70 ? -16.321 -12.811 43.319 1.00 93.19 70 PHE A O 1
ATOM 554 N N . ALA A 1 71 ? -14.588 -12.243 44.597 1.00 90.06 71 ALA A N 1
ATOM 555 C CA . ALA A 1 71 ? -13.606 -13.074 43.893 1.00 90.06 71 ALA A CA 1
ATOM 556 C C . ALA A 1 71 ? -14.010 -14.556 43.745 1.00 90.06 71 ALA A C 1
ATOM 558 O O . ALA A 1 71 ? -13.611 -15.208 42.778 1.00 90.06 71 ALA A O 1
ATOM 559 N N . PHE A 1 72 ? -14.790 -15.084 44.689 1.00 93.00 72 PHE A N 1
ATOM 560 C CA . PHE A 1 72 ? -15.224 -16.485 44.719 1.00 93.00 72 PHE A CA 1
ATOM 561 C C . PHE A 1 72 ? -16.612 -16.716 44.113 1.00 93.00 72 PHE A C 1
ATOM 563 O O . PHE A 1 72 ? -17.110 -17.839 44.139 1.00 93.00 72 PHE A O 1
ATOM 570 N N . GLU A 1 73 ? -17.238 -15.681 43.558 1.00 92.94 73 GLU A N 1
ATOM 571 C CA . GLU A 1 73 ? -18.504 -15.826 42.848 1.00 92.94 73 GLU A CA 1
ATOM 572 C C . GLU A 1 73 ? -18.284 -16.431 41.460 1.00 92.94 73 GLU A C 1
ATOM 574 O O . GLU A 1 73 ? -17.269 -16.130 40.819 1.00 92.94 73 GLU A O 1
ATOM 579 N N . PRO A 1 74 ? -19.215 -17.257 40.960 1.00 93.31 74 PRO A N 1
ATOM 580 C CA . PRO A 1 74 ? -19.122 -17.784 39.608 1.00 93.31 74 PRO A CA 1
ATOM 581 C C . PRO A 1 74 ? -19.282 -16.660 38.577 1.00 93.31 74 PRO A C 1
ATOM 583 O O . PRO A 1 74 ? -20.126 -15.773 38.724 1.00 93.31 74 PRO A O 1
ATOM 586 N N . VAL A 1 75 ? -18.499 -16.718 37.500 1.00 94.81 75 VAL A N 1
ATOM 587 C CA . VAL A 1 75 ? -18.761 -15.898 36.313 1.00 94.81 75 VAL A CA 1
ATOM 588 C C . VAL A 1 75 ? -20.084 -16.349 35.710 1.00 94.81 75 VAL A C 1
ATOM 590 O O . VAL A 1 75 ? -20.299 -17.543 35.502 1.00 94.81 75 VAL A O 1
ATOM 593 N N . THR A 1 76 ? -20.969 -15.398 35.418 1.00 95.31 76 THR A N 1
ATOM 594 C CA . THR A 1 76 ? -22.248 -15.717 34.783 1.00 95.31 76 THR A CA 1
ATOM 595 C C . THR A 1 76 ? -22.092 -15.639 33.269 1.00 95.31 76 THR A C 1
ATOM 597 O O . THR A 1 76 ? -21.666 -14.615 32.737 1.00 95.31 76 THR A O 1
ATOM 600 N N . ASP A 1 77 ? -22.427 -16.724 32.581 1.00 94.69 77 ASP A N 1
ATOM 601 C CA . ASP A 1 77 ? -22.631 -16.740 31.135 1.00 94.69 77 ASP A CA 1
ATOM 602 C C . ASP A 1 77 ? -24.092 -16.366 30.859 1.00 94.69 77 ASP A C 1
ATOM 604 O O . ASP A 1 77 ? -25.014 -17.028 31.343 1.00 94.69 77 ASP A O 1
ATOM 608 N N . VAL A 1 78 ? -24.301 -15.269 30.133 1.00 95.12 78 VAL A N 1
ATOM 609 C CA . VAL A 1 78 ? -25.629 -14.777 29.765 1.00 95.12 78 VAL A CA 1
ATOM 610 C C . VAL A 1 78 ? -25.770 -14.652 28.254 1.00 95.12 78 VAL A C 1
ATOM 612 O O . VAL A 1 78 ? -24.821 -14.232 27.585 1.00 95.12 78 VAL A O 1
ATOM 615 N N . PRO A 1 79 ? -26.964 -14.914 27.694 1.00 95.69 79 PRO A N 1
ATOM 616 C CA . PRO A 1 79 ? -27.233 -14.562 26.310 1.00 95.69 79 PRO A CA 1
ATOM 617 C C . PRO A 1 79 ? -27.027 -13.056 26.080 1.00 95.69 79 PRO A C 1
ATOM 619 O O . PRO A 1 79 ? -27.245 -12.229 26.969 1.00 95.69 79 PRO A O 1
ATOM 622 N N . ALA A 1 80 ? -26.606 -12.685 24.869 1.00 92.50 80 ALA A N 1
ATOM 623 C CA . ALA A 1 80 ? -26.372 -11.302 24.453 1.00 92.50 80 ALA A CA 1
ATOM 624 C C . ALA A 1 80 ? -27.702 -10.552 24.208 1.00 92.50 80 ALA A C 1
ATOM 626 O O . ALA A 1 80 ? -28.033 -10.128 23.089 1.00 92.50 80 ALA A O 1
ATOM 627 N N . ASP A 1 81 ? -28.478 -10.393 25.278 1.00 95.06 81 ASP A N 1
ATOM 628 C CA . ASP A 1 81 ? -29.721 -9.638 25.346 1.00 95.06 81 ASP A CA 1
ATOM 629 C C . ASP A 1 81 ? -29.801 -8.800 26.633 1.00 95.06 81 ASP A C 1
ATOM 631 O O . ASP A 1 81 ? -29.224 -9.122 27.673 1.00 95.06 81 ASP A O 1
ATOM 635 N N . THR A 1 82 ? -30.516 -7.680 26.541 1.00 95.56 82 THR A N 1
ATOM 636 C CA . THR A 1 82 ? -30.579 -6.679 27.610 1.00 95.56 82 THR A CA 1
ATOM 637 C C . THR A 1 82 ? -31.261 -7.224 28.861 1.00 95.56 82 THR A C 1
ATOM 639 O O . THR A 1 82 ? -30.838 -6.907 29.972 1.00 95.56 82 THR A O 1
ATOM 642 N N . ALA A 1 83 ? -32.301 -8.048 28.706 1.00 95.81 83 ALA A N 1
ATOM 643 C CA . ALA A 1 83 ? -33.084 -8.541 29.832 1.00 95.81 83 ALA A CA 1
ATOM 644 C C . ALA A 1 83 ? -32.255 -9.487 30.707 1.00 95.81 83 ALA A C 1
ATOM 646 O O . ALA A 1 83 ? -32.280 -9.347 31.929 1.00 95.81 83 ALA A O 1
ATOM 647 N N . SER A 1 84 ? -31.470 -10.374 30.093 1.00 94.94 84 SER A N 1
ATOM 648 C CA . SER A 1 84 ? -30.573 -11.292 30.800 1.00 94.94 84 SER A CA 1
ATOM 649 C C . SER A 1 84 ? -29.499 -10.551 31.598 1.00 94.94 84 SER A C 1
ATOM 651 O O . SER A 1 84 ? -29.317 -10.821 32.785 1.00 94.94 84 SER A O 1
ATOM 653 N N . ILE A 1 85 ? -28.834 -9.556 30.997 1.00 94.62 85 ILE A N 1
ATOM 654 C CA . ILE A 1 85 ? -27.813 -8.760 31.699 1.00 94.62 85 ILE A CA 1
ATOM 655 C C . ILE A 1 85 ? -28.436 -7.964 32.856 1.00 94.62 85 ILE A C 1
ATOM 657 O O . ILE A 1 85 ? -27.898 -7.955 33.963 1.00 94.62 85 ILE A O 1
ATOM 661 N N . VAL A 1 86 ? -29.589 -7.325 32.632 1.00 94.50 86 VAL A N 1
ATOM 662 C CA . VAL A 1 86 ? -30.299 -6.573 33.681 1.00 94.50 86 VAL A CA 1
ATOM 663 C C . VAL A 1 86 ? -30.753 -7.493 34.814 1.00 94.50 86 VAL A C 1
ATOM 665 O O . VAL A 1 86 ? -30.666 -7.098 35.975 1.00 94.50 86 VAL A O 1
ATOM 668 N N . ALA A 1 87 ? -31.215 -8.708 34.507 1.00 94.50 87 ALA A N 1
ATOM 669 C CA . ALA A 1 87 ? -31.619 -9.684 35.514 1.00 94.50 87 ALA A CA 1
ATOM 670 C C . ALA A 1 87 ? -30.446 -10.081 36.422 1.00 94.50 87 ALA A C 1
ATOM 672 O O . ALA A 1 87 ? -30.610 -10.099 37.641 1.00 94.50 87 ALA A O 1
ATOM 673 N N . VAL A 1 88 ? -29.259 -10.312 35.849 1.00 94.38 88 VAL A N 1
ATOM 674 C CA . VAL A 1 88 ? -28.042 -10.593 36.629 1.00 94.38 88 VAL A CA 1
ATOM 675 C C . VAL A 1 88 ? -27.666 -9.409 37.515 1.00 94.38 88 VAL A C 1
ATOM 677 O O . VAL A 1 88 ? -27.467 -9.592 38.712 1.00 94.38 88 VAL A O 1
ATOM 680 N N . ILE A 1 89 ? -27.631 -8.193 36.960 1.00 92.94 89 ILE A N 1
ATOM 681 C CA . ILE A 1 89 ? -27.257 -6.989 37.718 1.00 92.94 89 ILE A CA 1
ATOM 682 C C . ILE A 1 89 ? -28.234 -6.741 38.873 1.00 92.94 89 ILE A C 1
ATOM 684 O O . ILE A 1 89 ? -27.801 -6.478 39.990 1.00 92.94 89 ILE A O 1
ATOM 688 N N . ARG A 1 90 ? -29.546 -6.872 38.637 1.00 92.25 90 ARG A N 1
ATOM 689 C CA . ARG A 1 90 ? -30.565 -6.747 39.695 1.00 92.25 90 ARG A CA 1
ATOM 690 C C . ARG A 1 90 ? -30.437 -7.833 40.761 1.00 92.25 90 ARG A C 1
ATOM 692 O O . ARG A 1 90 ? -30.748 -7.581 41.919 1.00 92.25 90 ARG A O 1
ATOM 699 N N . GLY A 1 91 ? -29.959 -9.021 40.388 1.00 92.38 91 GLY A N 1
ATOM 700 C CA . GLY A 1 91 ? -29.681 -10.112 41.321 1.00 92.38 91 GLY A CA 1
ATOM 701 C C . GLY A 1 91 ? -28.556 -9.810 42.317 1.00 92.38 91 GLY A C 1
ATOM 702 O O . GLY A 1 91 ? -28.483 -10.460 43.356 1.00 92.38 91 GLY A O 1
ATOM 703 N N . TRP A 1 92 ? -27.701 -8.820 42.042 1.00 93.00 92 TRP A N 1
ATOM 704 C CA . TRP A 1 92 ? -26.612 -8.415 42.938 1.00 93.00 92 TRP A CA 1
ATOM 705 C C . TRP A 1 92 ? -27.027 -7.416 44.028 1.00 93.00 92 TRP A C 1
ATOM 707 O O . TRP A 1 92 ? -26.228 -7.163 44.930 1.00 93.00 92 TRP A O 1
ATOM 717 N N . GLY A 1 93 ? -28.253 -6.887 43.968 1.00 89.56 93 GLY A N 1
ATOM 718 C CA . GLY A 1 93 ? -28.787 -5.895 44.904 1.00 89.56 93 GLY A CA 1
ATOM 719 C C . GLY A 1 93 ? -28.721 -4.453 44.388 1.00 89.56 93 GLY A C 1
ATOM 720 O O . GLY A 1 93 ? -28.330 -4.195 43.250 1.00 89.56 93 GLY A O 1
ATOM 721 N N . ASP A 1 94 ? -29.123 -3.511 45.244 1.00 84.56 94 ASP A N 1
ATOM 722 C CA . ASP A 1 94 ? -29.285 -2.092 44.887 1.00 84.56 94 ASP A CA 1
ATOM 723 C C . ASP A 1 94 ? -27.985 -1.272 45.000 1.00 84.56 94 ASP A C 1
ATOM 725 O O . ASP A 1 94 ? -27.935 -0.115 44.577 1.00 84.56 94 ASP A O 1
ATOM 729 N N . GLU A 1 95 ? -26.917 -1.848 45.564 1.00 85.00 95 GLU A N 1
ATOM 730 C CA . GLU A 1 95 ? -25.641 -1.151 45.717 1.00 85.00 95 GLU A CA 1
ATOM 731 C C . GLU A 1 95 ? -24.883 -1.044 44.380 1.00 85.00 95 GLU A C 1
ATOM 733 O O . GLU A 1 95 ? -24.580 -2.057 43.738 1.00 85.00 95 GLU A O 1
ATOM 738 N N . PRO A 1 96 ? -24.497 0.173 43.948 1.00 84.62 96 PRO A N 1
ATOM 739 C CA . PRO A 1 96 ? -23.756 0.349 42.709 1.00 84.62 96 PRO A CA 1
ATOM 740 C C . PRO A 1 96 ? -22.351 -0.277 42.799 1.00 84.62 96 PRO A C 1
ATOM 742 O O . PRO A 1 96 ? -21.461 0.244 43.470 1.00 84.62 96 PRO A O 1
ATOM 745 N N . THR A 1 97 ? -22.122 -1.358 42.052 1.00 90.88 97 THR A N 1
ATOM 746 C CA . THR A 1 97 ? -20.831 -2.075 42.011 1.00 90.88 97 THR A CA 1
ATOM 747 C C . THR A 1 97 ? -20.080 -1.887 40.688 1.00 90.88 97 THR A C 1
ATOM 749 O O . THR A 1 97 ? -20.661 -1.407 39.710 1.00 90.88 97 THR A O 1
ATOM 752 N N . ASP A 1 98 ? -18.796 -2.250 40.681 1.00 94.12 98 ASP A N 1
ATOM 753 C CA . ASP A 1 98 ? -17.930 -2.313 39.501 1.00 94.12 98 ASP A CA 1
ATOM 754 C C . ASP A 1 98 ? -18.091 -3.687 38.828 1.00 94.12 98 ASP A C 1
ATOM 756 O O . ASP A 1 98 ? -18.048 -4.726 39.498 1.00 94.12 98 ASP A O 1
ATOM 760 N N . LEU A 1 99 ? -18.288 -3.710 37.510 1.00 95.56 99 LEU A N 1
ATOM 761 C CA . LEU A 1 99 ? -18.510 -4.945 36.755 1.00 95.56 99 LEU A CA 1
ATOM 762 C C . LEU A 1 99 ? -17.750 -4.949 35.434 1.00 95.56 99 LEU A C 1
ATOM 764 O O . LEU A 1 99 ? -17.480 -3.902 34.843 1.00 95.56 99 LEU A O 1
ATOM 768 N N . VAL A 1 100 ? -17.455 -6.148 34.944 1.00 96.94 100 VAL A N 1
ATOM 769 C CA . VAL A 1 100 ? -16.888 -6.368 33.615 1.00 96.94 100 VAL A CA 1
ATOM 770 C C . VAL A 1 100 ? -17.820 -7.258 32.803 1.00 96.94 100 VAL A C 1
ATOM 772 O O . VAL A 1 100 ? -18.354 -8.243 33.312 1.00 96.94 100 VAL A O 1
ATOM 775 N N . VAL A 1 101 ? -18.004 -6.903 31.532 1.00 97.56 101 VAL A N 1
ATOM 776 C CA . VAL A 1 101 ? -18.662 -7.751 30.534 1.00 97.56 101 VAL A CA 1
ATOM 777 C C . VAL A 1 101 ? -17.650 -8.076 29.444 1.00 97.56 101 VAL A C 1
ATOM 779 O O . VAL A 1 101 ? -17.066 -7.170 28.849 1.00 97.56 101 VAL A O 1
ATOM 782 N N . ALA A 1 102 ? -17.419 -9.358 29.180 1.00 97.31 102 ALA A N 1
ATOM 783 C CA . ALA A 1 102 ? -16.398 -9.835 28.255 1.00 97.31 102 ALA A CA 1
ATOM 784 C C . ALA A 1 102 ? -16.968 -10.789 27.201 1.00 97.31 102 ALA A C 1
ATOM 786 O O . ALA A 1 102 ? -17.931 -11.517 27.434 1.00 97.31 102 ALA A O 1
ATOM 787 N N . VAL A 1 103 ? -16.334 -10.802 26.030 1.00 96.31 103 VAL A N 1
ATOM 788 C CA . VAL A 1 103 ? -16.550 -11.841 25.018 1.00 96.31 103 VAL A CA 1
ATOM 789 C C . VAL A 1 103 ? -15.873 -13.135 25.480 1.00 96.31 103 VAL A C 1
ATOM 791 O O . VAL A 1 103 ? -14.780 -13.078 26.037 1.00 96.31 103 VAL A O 1
ATOM 794 N N . GLU A 1 104 ? -16.482 -14.292 25.210 1.00 92.88 104 GLU A N 1
ATOM 795 C CA . GLU A 1 104 ? -16.027 -15.617 25.673 1.00 92.88 104 GLU A CA 1
ATOM 796 C C . GLU A 1 104 ? -14.535 -15.913 25.428 1.00 92.88 104 GLU A C 1
ATOM 798 O O . GLU A 1 104 ? -13.850 -16.461 26.289 1.00 92.88 104 GLU A O 1
ATOM 803 N N . ASP A 1 105 ? -13.999 -15.536 24.259 1.00 92.06 105 ASP A N 1
ATOM 804 C CA . ASP A 1 105 ? -12.587 -15.755 23.905 1.00 92.06 105 ASP A CA 1
ATOM 805 C C . ASP A 1 105 ? -11.635 -14.674 24.453 1.00 92.06 105 ASP A C 1
ATOM 807 O O . ASP A 1 105 ? -10.453 -14.648 24.091 1.00 92.06 105 ASP A O 1
ATOM 811 N N . LEU A 1 106 ? -12.151 -13.764 25.285 1.00 93.75 106 LEU A N 1
ATOM 812 C CA . LEU A 1 106 ? -11.459 -12.625 25.892 1.00 93.75 106 LEU A CA 1
ATOM 813 C C . LEU A 1 106 ? -10.837 -11.660 24.868 1.00 93.75 106 LEU A C 1
ATOM 815 O O . LEU A 1 106 ? -9.897 -10.919 25.177 1.00 93.75 106 LEU A O 1
ATOM 819 N N . SER A 1 107 ? -11.346 -11.649 23.630 1.00 93.25 107 SER A N 1
ATOM 820 C CA . SER A 1 107 ? -10.890 -10.725 22.583 1.00 93.25 107 SER A CA 1
ATOM 821 C C . SER A 1 107 ? -11.363 -9.285 22.788 1.00 93.25 107 SER A C 1
ATOM 823 O O . SER A 1 107 ? -10.748 -8.365 22.242 1.00 93.25 107 SER A O 1
ATOM 825 N N . ALA A 1 108 ? -12.424 -9.087 23.571 1.00 96.44 108 ALA A N 1
ATOM 826 C CA . ALA A 1 108 ? -12.987 -7.786 23.897 1.00 96.44 108 ALA A CA 1
ATOM 827 C C . ALA A 1 108 ? -13.668 -7.808 25.272 1.00 96.44 108 ALA A C 1
ATOM 829 O O . ALA A 1 108 ? -14.207 -8.841 25.675 1.00 96.44 108 ALA A O 1
ATOM 830 N N . ALA A 1 109 ? -13.657 -6.671 25.963 1.00 97.56 109 ALA A N 1
ATOM 831 C CA . ALA A 1 109 ? -14.360 -6.475 27.223 1.00 97.56 109 ALA A CA 1
ATOM 832 C C . ALA A 1 109 ? -14.728 -5.002 27.438 1.00 97.56 109 ALA A C 1
ATOM 834 O O . ALA A 1 109 ? -14.118 -4.094 26.867 1.00 97.56 109 ALA A O 1
ATOM 835 N N . VAL A 1 110 ? -15.720 -4.767 28.288 1.00 97.88 110 VAL A N 1
ATOM 836 C CA . VAL A 1 110 ? -16.119 -3.448 28.773 1.00 97.88 110 VAL A CA 1
ATOM 837 C C . VAL A 1 110 ? -16.173 -3.472 30.293 1.00 97.88 110 VAL A C 1
ATOM 839 O O . VAL A 1 110 ? -16.761 -4.368 30.892 1.00 97.88 110 VAL A O 1
ATOM 842 N N . LEU A 1 111 ? -15.519 -2.492 30.900 1.00 97.06 111 LEU A N 1
ATOM 843 C CA . LEU A 1 111 ? -15.447 -2.293 32.335 1.00 97.06 111 LEU A CA 1
ATOM 844 C C . LEU A 1 111 ? -16.344 -1.116 32.702 1.00 97.06 111 LEU A C 1
ATOM 846 O O . LEU A 1 111 ? -16.099 0.010 32.263 1.00 97.06 111 LEU A O 1
ATOM 850 N N . VAL A 1 112 ? -17.385 -1.386 33.483 1.00 96.06 112 VAL A N 1
ATOM 851 C CA . VAL A 1 112 ? -18.343 -0.386 33.957 1.00 96.06 112 VAL A CA 1
ATOM 852 C C . VAL A 1 112 ? -18.053 -0.137 35.430 1.00 96.06 112 VAL A C 1
ATOM 854 O O . VAL A 1 112 ? -18.203 -1.038 36.256 1.00 96.06 112 VAL A O 1
ATOM 857 N N . THR A 1 113 ? -17.597 1.072 35.756 1.00 93.19 113 THR A N 1
ATOM 858 C CA . THR A 1 113 ? -17.249 1.407 37.140 1.00 93.19 113 THR A CA 1
ATOM 859 C C . THR A 1 113 ? -18.475 1.809 37.953 1.00 93.19 113 THR A C 1
ATOM 861 O O . THR A 1 113 ? -19.571 2.016 37.431 1.00 93.19 113 THR A O 1
ATOM 864 N N . ALA A 1 114 ? -18.279 1.961 39.260 1.00 88.56 114 ALA A N 1
ATOM 865 C CA . ALA A 1 114 ? -19.302 2.446 40.163 1.00 88.56 114 ALA A CA 1
ATOM 866 C C . ALA A 1 114 ? -19.745 3.887 39.816 1.00 88.56 114 ALA A C 1
ATOM 868 O O . ALA A 1 114 ? -20.888 4.263 40.075 1.00 88.56 114 ALA A O 1
ATOM 869 N N . SER A 1 115 ? -18.840 4.667 39.212 1.00 88.50 115 SER A N 1
ATOM 870 C CA . SER A 1 115 ? -19.059 6.014 38.663 1.00 88.50 115 SER A CA 1
ATOM 871 C C . SER A 1 115 ? -19.483 5.996 37.184 1.00 88.50 115 SER A C 1
ATOM 873 O O . SER A 1 115 ? -19.626 4.936 36.591 1.00 88.50 115 SER A O 1
ATOM 875 N N . GLU A 1 116 ? -19.635 7.166 36.555 1.00 90.56 116 GLU A N 1
ATOM 876 C CA . GLU A 1 116 ? -19.951 7.282 35.116 1.00 90.56 116 GLU A CA 1
ATOM 877 C C . GLU A 1 116 ? -18.801 6.860 34.181 1.00 90.56 116 GLU A C 1
ATOM 879 O O . GLU A 1 116 ? -18.986 6.751 32.970 1.00 90.56 116 GLU A O 1
ATOM 884 N N . LEU A 1 117 ? -17.601 6.602 34.713 1.00 94.75 117 LEU A N 1
ATOM 885 C CA . LEU A 1 117 ? -16.473 6.105 33.928 1.00 94.75 117 LEU A CA 1
ATOM 886 C C . LEU A 1 117 ? -16.749 4.686 33.411 1.00 94.75 117 LEU A C 1
ATOM 888 O O . LEU A 1 117 ? -16.943 3.751 34.192 1.00 94.75 117 LEU A O 1
ATOM 892 N N . THR A 1 118 ? -16.658 4.525 32.094 1.00 96.38 118 THR A N 1
ATOM 893 C CA . THR A 1 118 ? -16.686 3.235 31.402 1.00 96.38 118 THR A CA 1
ATOM 894 C C . THR A 1 118 ? -15.462 3.113 30.499 1.00 96.38 118 THR A C 1
ATOM 896 O O . THR A 1 118 ? -15.041 4.074 29.850 1.00 96.38 118 THR A O 1
ATOM 899 N N . VAL A 1 119 ? -14.866 1.924 30.443 1.00 96.81 119 VAL A N 1
ATOM 900 C CA . VAL A 1 119 ? -13.712 1.642 29.582 1.00 96.81 119 VAL A CA 1
ATOM 901 C C . VAL A 1 119 ? -14.036 0.447 28.702 1.00 96.81 119 VAL A C 1
ATOM 903 O O . VAL A 1 119 ? -14.235 -0.654 29.201 1.00 96.81 119 VAL A O 1
ATOM 906 N N . ALA A 1 120 ? -14.063 0.644 27.385 1.00 97.19 120 ALA A N 1
ATOM 907 C CA . ALA A 1 120 ? -14.217 -0.449 26.430 1.00 97.19 120 ALA A CA 1
ATOM 908 C C . ALA A 1 120 ? -12.877 -0.762 25.758 1.00 97.19 120 ALA A C 1
ATOM 910 O O . ALA A 1 120 ? -12.166 0.141 25.303 1.00 97.19 120 ALA A O 1
ATOM 911 N N . ALA A 1 121 ? -12.545 -2.048 25.676 1.00 96.75 121 ALA A N 1
ATOM 912 C CA . ALA A 1 121 ? -11.325 -2.546 25.067 1.00 96.75 121 ALA A CA 1
ATOM 913 C C . ALA A 1 121 ? -11.627 -3.690 24.099 1.00 96.75 121 ALA A C 1
ATOM 915 O O . ALA A 1 121 ? -12.329 -4.645 24.423 1.00 96.75 121 ALA A O 1
ATOM 916 N N . GLY A 1 122 ? -11.083 -3.609 22.892 1.00 95.06 122 GLY A N 1
ATOM 917 C CA . GLY A 1 122 ? -11.298 -4.622 21.876 1.00 95.06 122 GLY A CA 1
ATOM 918 C C . GLY A 1 122 ? -11.047 -4.111 20.463 1.00 95.06 122 GLY A C 1
ATOM 919 O O . GLY A 1 122 ? -10.420 -3.072 20.252 1.00 95.06 122 GLY A O 1
ATOM 920 N N . PRO A 1 123 ? -11.499 -4.859 19.459 1.00 92.62 123 PRO A N 1
ATOM 921 C CA . PRO A 1 123 ? -11.388 -4.459 18.065 1.00 92.62 123 PRO A CA 1
ATOM 922 C C . PRO A 1 123 ? -12.445 -3.406 17.675 1.00 92.62 123 PRO A C 1
ATOM 924 O O . PRO A 1 123 ? -13.481 -3.276 18.319 1.00 92.62 123 PRO A O 1
ATOM 927 N N . ASP A 1 124 ? -12.220 -2.692 16.568 1.00 91.06 124 ASP A N 1
ATOM 928 C CA . ASP A 1 124 ? -13.035 -1.540 16.135 1.00 91.06 124 ASP A CA 1
ATOM 929 C C . ASP A 1 124 ? -14.554 -1.793 16.101 1.00 91.06 124 ASP A C 1
ATOM 931 O O . ASP A 1 124 ? -15.326 -0.950 16.549 1.00 91.06 124 ASP A O 1
ATOM 935 N N . ASP A 1 125 ? -14.988 -2.954 15.606 1.00 91.38 125 ASP A N 1
ATOM 936 C CA . ASP A 1 125 ? -16.409 -3.314 15.528 1.00 91.38 125 ASP A CA 1
ATOM 937 C C . ASP A 1 125 ? -17.084 -3.446 16.901 1.00 91.38 125 ASP A C 1
ATOM 939 O O . ASP A 1 125 ? -18.261 -3.122 17.013 1.00 91.38 125 ASP A O 1
ATOM 943 N N . PHE A 1 126 ? -16.343 -3.848 17.940 1.00 95.19 126 PHE A N 1
ATOM 944 C CA . PHE A 1 126 ? -16.846 -3.888 19.317 1.00 95.19 126 PHE A CA 1
ATOM 945 C C . PHE A 1 126 ? -16.968 -2.481 19.915 1.00 95.19 126 PHE A C 1
ATOM 947 O O . PHE A 1 126 ? -17.853 -2.220 20.716 1.00 95.19 126 PHE A O 1
ATOM 954 N N . LEU A 1 127 ? -16.095 -1.555 19.509 1.00 95.50 127 LEU A N 1
ATOM 955 C CA . LEU A 1 127 ? -16.017 -0.213 20.093 1.00 95.50 127 LEU A CA 1
ATOM 956 C C . LEU A 1 127 ? -16.989 0.792 19.465 1.00 95.50 127 LEU A C 1
ATOM 958 O O . LEU A 1 127 ? -17.425 1.730 20.129 1.00 95.50 127 LEU A O 1
ATOM 962 N N . ARG A 1 128 ? -17.328 0.618 18.182 1.00 92.81 128 ARG A N 1
ATOM 963 C CA . ARG A 1 128 ? -18.205 1.544 17.444 1.00 92.81 128 ARG A CA 1
ATOM 964 C C . ARG A 1 128 ? -19.584 1.762 18.076 1.00 92.81 128 ARG A C 1
ATOM 966 O O . ARG A 1 128 ? -20.040 2.900 18.011 1.00 92.81 128 ARG A O 1
ATOM 973 N N . PRO A 1 129 ? -20.254 0.753 18.663 1.00 95.00 129 PRO A N 1
ATOM 974 C CA . PRO A 1 129 ? -21.520 0.973 19.359 1.00 95.00 129 PRO A CA 1
ATOM 975 C C . PRO A 1 129 ? -21.409 1.956 20.529 1.00 95.00 129 PRO A C 1
ATOM 977 O O . PRO A 1 129 ? -22.322 2.747 20.716 1.00 95.00 129 PRO A O 1
ATOM 980 N N . PHE A 1 130 ? -20.283 1.967 21.252 1.00 94.94 130 PHE A N 1
ATOM 981 C CA . PHE A 1 130 ? -20.089 2.835 22.418 1.00 94.94 130 PHE A CA 1
ATOM 982 C C . PHE A 1 130 ? -19.832 4.296 22.052 1.00 94.94 130 PHE A C 1
ATOM 984 O O . PHE A 1 130 ? -20.417 5.200 22.634 1.00 94.94 130 PHE A O 1
ATOM 991 N N . VAL A 1 131 ? -18.932 4.540 21.098 1.00 93.19 131 VAL A N 1
ATOM 992 C CA . VAL A 1 131 ? -18.382 5.890 20.861 1.00 93.19 131 VAL A CA 1
ATOM 993 C C . VAL A 1 131 ? -18.512 6.369 19.412 1.00 93.19 131 VAL A C 1
ATOM 995 O O . VAL A 1 131 ? -17.986 7.414 19.024 1.00 93.19 131 VAL A O 1
ATOM 998 N N . GLY A 1 132 ? -19.195 5.593 18.572 1.00 90.81 132 GLY A N 1
ATOM 999 C CA . GLY A 1 132 ? -19.369 5.874 17.155 1.00 90.81 132 GLY A CA 1
ATOM 1000 C C . GLY A 1 132 ? -18.136 5.566 16.299 1.00 90.81 132 GLY A C 1
ATOM 1001 O O . GLY A 1 132 ? -17.231 4.813 16.655 1.00 90.81 132 GLY A O 1
ATOM 1002 N N . ARG A 1 133 ? -18.115 6.136 15.088 1.00 86.38 133 ARG A N 1
ATOM 1003 C CA . ARG A 1 133 ? -17.152 5.777 14.025 1.00 86.38 133 ARG A CA 1
ATOM 1004 C C . ARG A 1 133 ? -15.742 6.332 14.239 1.00 86.38 133 ARG A C 1
ATOM 1006 O O . ARG A 1 133 ? -14.789 5.785 13.685 1.00 86.38 133 ARG A O 1
ATOM 1013 N N . ASP A 1 134 ? -15.615 7.443 14.960 1.00 89.31 134 ASP A N 1
ATOM 1014 C CA . ASP A 1 134 ? -14.367 8.198 15.112 1.00 89.31 134 ASP A CA 1
ATOM 1015 C C . ASP A 1 134 ? -13.748 7.943 16.493 1.00 89.31 134 ASP A C 1
ATOM 1017 O O . ASP A 1 134 ? -13.776 8.807 17.365 1.00 89.31 134 ASP A O 1
ATOM 1021 N N . LEU A 1 135 ? -13.186 6.740 16.685 1.00 91.94 135 LEU A N 1
ATOM 1022 C CA . LEU A 1 135 ? -12.562 6.318 17.953 1.00 91.94 135 LEU A CA 1
ATOM 1023 C C . LEU A 1 135 ? -11.489 7.312 18.423 1.00 91.94 135 LEU A C 1
ATOM 1025 O O . LEU A 1 135 ? -11.368 7.616 19.608 1.00 91.94 135 LEU A O 1
ATOM 1029 N N . ALA A 1 136 ? -10.725 7.855 17.473 1.00 88.62 136 ALA A N 1
ATOM 1030 C CA . ALA A 1 136 ? -9.723 8.870 17.747 1.00 88.62 136 ALA A CA 1
ATOM 1031 C C . ALA A 1 136 ? -10.356 10.176 18.245 1.00 88.62 136 ALA A C 1
ATOM 1033 O O . ALA A 1 136 ? -9.857 10.777 19.198 1.00 88.62 136 ALA A O 1
ATOM 1034 N N . GLY A 1 137 ? -11.446 10.615 17.610 1.00 88.75 137 GLY A N 1
ATOM 1035 C CA . GLY A 1 137 ? -12.249 11.743 18.078 1.00 88.75 137 GLY A CA 1
ATOM 1036 C C . GLY A 1 137 ? -12.797 11.524 19.489 1.00 88.75 137 GLY A C 1
ATOM 1037 O O . GLY A 1 137 ? -12.643 12.407 20.325 1.00 88.75 137 GLY A O 1
ATOM 1038 N N . ALA A 1 138 ? -13.336 10.336 19.777 1.00 92.25 138 ALA A N 1
ATOM 1039 C CA . ALA A 1 138 ? -13.883 9.985 21.088 1.00 92.25 138 ALA A CA 1
ATOM 1040 C C . ALA A 1 138 ? -12.841 10.086 22.211 1.00 92.25 138 ALA A C 1
ATOM 1042 O O . ALA A 1 138 ? -13.084 10.723 23.230 1.00 92.25 138 ALA A O 1
ATOM 1043 N N . ARG A 1 139 ? -11.628 9.563 21.993 1.00 92.56 139 ARG A N 1
ATOM 1044 C CA . ARG A 1 139 ? -10.525 9.697 22.963 1.00 92.56 139 ARG A CA 1
ATOM 1045 C C . ARG A 1 139 ? -10.103 11.144 23.193 1.00 92.56 139 ARG A C 1
ATOM 1047 O O . ARG A 1 139 ? -9.693 11.501 24.293 1.00 92.56 139 ARG A O 1
ATOM 1054 N N . THR A 1 140 ? -10.168 11.976 22.154 1.00 89.75 140 THR A N 1
ATOM 1055 C CA . THR A 1 140 ? -9.897 13.411 22.286 1.00 89.75 140 THR A CA 1
ATOM 1056 C C . THR A 1 140 ? -10.997 14.108 23.082 1.00 89.75 140 THR A C 1
ATOM 1058 O O . THR A 1 140 ? -10.664 14.878 23.975 1.00 89.75 140 THR A O 1
ATOM 1061 N N . ALA A 1 141 ? -12.269 13.793 22.827 1.00 91.75 141 ALA A N 1
ATOM 1062 C CA . ALA A 1 141 ? -13.393 14.334 23.587 1.00 91.75 141 ALA A CA 1
ATOM 1063 C C . ALA A 1 141 ? -13.306 13.951 25.074 1.00 91.75 141 ALA A C 1
ATOM 1065 O O . ALA A 1 141 ? -13.360 14.830 25.927 1.00 91.75 141 ALA A O 1
ATOM 1066 N N . PHE A 1 142 ? -13.028 12.679 25.379 1.00 94.50 142 PHE A N 1
ATOM 1067 C CA . PHE A 1 142 ? -12.830 12.219 26.756 1.00 94.50 142 PHE A CA 1
ATOM 1068 C C . PHE A 1 142 ? -11.657 12.930 27.453 1.00 94.50 142 PHE A C 1
ATOM 1070 O O . PHE A 1 142 ? -11.741 13.306 28.619 1.00 94.50 142 PHE A O 1
ATOM 1077 N N . ALA A 1 143 ? -10.549 13.164 26.741 1.00 91.44 143 ALA A N 1
ATOM 1078 C CA . ALA A 1 143 ? -9.424 13.929 27.279 1.00 91.44 143 ALA A CA 1
ATOM 1079 C C . ALA A 1 143 ? -9.782 15.398 27.574 1.00 91.44 143 ALA A C 1
ATOM 1081 O O . ALA A 1 143 ? -9.249 15.979 28.521 1.00 91.44 143 ALA A O 1
ATOM 1082 N N . GLU A 1 144 ? -10.626 16.017 26.747 1.00 92.00 144 GLU A N 1
ATOM 1083 C CA . GLU A 1 144 ? -11.107 17.387 26.947 1.00 92.00 144 GLU A CA 1
ATOM 1084 C C . GLU A 1 144 ? -12.062 17.473 28.142 1.00 92.00 144 GLU A C 1
ATOM 1086 O O . GLU A 1 144 ? -11.893 18.355 28.983 1.00 92.00 144 GLU A O 1
ATOM 1091 N N . GLU A 1 145 ? -12.986 16.523 28.261 1.00 92.88 145 GLU A N 1
ATOM 1092 C CA . GLU A 1 145 ? -13.910 16.372 29.388 1.00 92.88 145 GLU A CA 1
ATOM 1093 C C . GLU A 1 145 ? -13.161 16.168 30.710 1.00 92.88 145 GLU A C 1
ATOM 1095 O O . GLU A 1 145 ? -13.287 16.985 31.621 1.00 92.88 145 GLU A O 1
ATOM 1100 N N . ALA A 1 146 ? -12.243 15.196 30.769 1.00 91.56 146 ALA A N 1
ATOM 1101 C CA . ALA A 1 146 ? -11.420 14.940 31.953 1.00 91.56 146 ALA A CA 1
ATOM 1102 C C . ALA A 1 146 ? -10.643 16.188 32.422 1.00 91.56 146 ALA A C 1
ATOM 1104 O O . ALA A 1 146 ? -10.478 16.424 33.620 1.00 91.56 146 ALA A O 1
ATOM 1105 N N . ARG A 1 147 ? -10.160 17.021 31.486 1.00 91.31 147 ARG A N 1
ATOM 1106 C CA . ARG A 1 147 ? -9.478 18.289 31.808 1.00 91.31 147 ARG A CA 1
ATOM 1107 C C . ARG A 1 147 ? -10.435 19.377 32.278 1.00 91.31 147 ARG A C 1
ATOM 1109 O O . ARG A 1 147 ? -10.041 20.182 33.123 1.00 91.31 147 ARG A O 1
ATOM 1116 N N . LYS A 1 148 ? -11.631 19.441 31.693 1.00 92.44 148 LYS A N 1
ATOM 1117 C CA . LYS A 1 148 ? -12.649 20.445 32.005 1.00 92.44 148 LYS A CA 1
ATOM 1118 C C . LYS A 1 148 ? -13.223 20.217 33.400 1.00 92.44 148 LYS A C 1
ATOM 1120 O O . LYS A 1 148 ? -13.261 21.161 34.184 1.00 92.44 148 LYS A O 1
ATOM 1125 N N . ASP A 1 149 ? -13.570 18.975 33.714 1.00 89.00 149 ASP A N 1
ATOM 1126 C CA . ASP A 1 149 ? -14.243 18.622 34.966 1.00 89.00 149 ASP A CA 1
ATOM 1127 C C . ASP A 1 149 ? -13.257 18.465 36.129 1.00 89.00 149 ASP A C 1
ATOM 1129 O O . ASP A 1 149 ? -13.635 18.566 37.294 1.00 89.00 149 ASP A O 1
ATOM 1133 N N . ARG A 1 150 ? -11.964 18.276 35.817 1.00 85.81 150 ARG A N 1
ATOM 1134 C CA . ARG A 1 150 ? -10.870 18.070 36.783 1.00 85.81 150 ARG A CA 1
ATOM 1135 C C . ARG A 1 150 ? -11.105 16.896 37.742 1.00 85.81 150 ARG A C 1
ATOM 1137 O O . ARG A 1 150 ? -10.472 16.849 38.796 1.00 85.81 150 ARG A O 1
ATOM 1144 N N . ASP A 1 151 ? -11.953 15.939 37.371 1.00 87.81 151 ASP A N 1
ATOM 1145 C CA . ASP A 1 151 ? -12.142 14.706 38.131 1.00 87.81 151 ASP A CA 1
ATOM 1146 C C . ASP A 1 151 ? -10.824 13.897 38.131 1.00 87.81 151 ASP A C 1
ATOM 1148 O O . ASP A 1 151 ? -10.341 13.499 37.060 1.00 87.81 151 ASP A O 1
ATOM 1152 N N . PRO A 1 152 ? -10.223 13.625 39.309 1.00 90.38 152 PRO A N 1
ATOM 1153 C CA . PRO A 1 152 ? -9.006 12.826 39.415 1.00 90.38 152 PRO A CA 1
ATOM 1154 C C . PRO A 1 152 ? -9.121 11.439 38.772 1.00 90.38 152 PRO A C 1
ATOM 1156 O O . PRO A 1 152 ? -8.132 10.941 38.229 1.00 90.38 152 PRO A O 1
ATOM 1159 N N . ARG A 1 153 ? -10.307 10.814 38.802 1.00 88.94 153 ARG A N 1
ATOM 1160 C CA . ARG A 1 153 ? -10.546 9.490 38.209 1.00 88.94 153 ARG A CA 1
ATOM 1161 C C . ARG A 1 153 ? -10.516 9.556 36.687 1.00 88.94 153 ARG A C 1
ATOM 1163 O O . ARG A 1 153 ? -9.794 8.774 36.068 1.00 88.94 153 ARG A O 1
ATOM 1170 N N . LEU A 1 154 ? -11.216 10.522 36.089 1.00 92.56 154 LEU A N 1
ATOM 1171 C CA . LEU A 1 154 ? -11.208 10.726 34.636 1.00 92.56 154 LEU A CA 1
ATOM 1172 C C . LEU A 1 154 ? -9.815 11.119 34.132 1.00 92.56 154 LEU A C 1
ATOM 1174 O O . LEU A 1 154 ? -9.360 10.604 33.113 1.00 92.56 154 LEU A O 1
ATOM 1178 N N . LEU A 1 155 ? -9.089 11.968 34.869 1.00 92.31 155 LEU A N 1
ATOM 1179 C CA . LEU A 1 155 ? -7.708 12.332 34.538 1.00 92.31 155 LEU A CA 1
ATOM 1180 C C . LEU A 1 155 ? -6.755 11.133 34.615 1.00 92.31 155 LEU A C 1
ATOM 1182 O O . LEU A 1 155 ? -5.944 10.949 33.703 1.00 92.31 155 LEU A O 1
ATOM 1186 N N . ARG A 1 156 ? -6.865 10.298 35.659 1.00 91.69 156 ARG A N 1
ATOM 1187 C CA . ARG A 1 156 ? -6.087 9.055 35.787 1.00 91.69 156 ARG A CA 1
ATOM 1188 C C . ARG A 1 156 ? -6.389 8.108 34.627 1.00 91.69 156 ARG A C 1
ATOM 1190 O O . ARG A 1 156 ? -5.450 7.642 33.987 1.00 91.69 156 ARG A O 1
ATOM 1197 N N . ALA A 1 157 ? -7.662 7.878 34.302 1.00 91.69 157 ALA A N 1
ATOM 1198 C CA . ALA A 1 157 ? -8.061 7.032 33.177 1.00 91.69 157 ALA A CA 1
ATOM 1199 C C . ALA A 1 157 ? -7.550 7.589 31.836 1.00 91.69 157 ALA A C 1
ATOM 1201 O O . ALA A 1 157 ? -6.972 6.862 31.026 1.00 91.69 157 ALA A O 1
ATOM 1202 N N . ALA A 1 158 ? -7.672 8.900 31.615 1.00 91.81 158 ALA A N 1
ATOM 1203 C CA . ALA A 1 158 ? -7.184 9.554 30.406 1.00 91.81 158 ALA A CA 1
ATOM 1204 C C . ALA A 1 158 ? -5.656 9.439 30.252 1.00 91.81 158 ALA A C 1
ATOM 1206 O O . ALA A 1 158 ? -5.165 9.333 29.129 1.00 91.81 158 ALA A O 1
ATOM 1207 N N . GLN A 1 159 ? -4.897 9.428 31.350 1.00 90.06 159 GLN A N 1
ATOM 1208 C CA . GLN A 1 159 ? -3.451 9.178 31.336 1.00 90.06 159 GLN A CA 1
ATOM 1209 C C . GLN A 1 159 ? -3.117 7.693 31.141 1.00 90.06 159 GLN A C 1
ATOM 1211 O O . GLN A 1 159 ? -2.247 7.369 30.332 1.00 90.06 159 GLN A O 1
ATOM 1216 N N . ARG A 1 160 ? -3.813 6.795 31.852 1.00 89.25 160 ARG A N 1
ATOM 1217 C CA . ARG A 1 160 ? -3.624 5.334 31.802 1.00 89.25 160 ARG A CA 1
ATOM 1218 C C . ARG A 1 160 ? -3.856 4.792 30.396 1.00 89.25 160 ARG A C 1
ATOM 1220 O O . ARG A 1 160 ? -3.025 4.053 29.883 1.00 89.25 160 ARG A O 1
ATOM 1227 N N . TYR A 1 161 ? -4.936 5.223 29.749 1.00 89.81 161 TYR A N 1
ATOM 1228 C CA . TYR A 1 161 ? -5.308 4.788 28.401 1.00 89.81 161 TYR A CA 1
ATOM 1229 C C . TYR A 1 161 ? -4.782 5.716 27.298 1.00 89.81 161 TYR A C 1
ATOM 1231 O O . TYR A 1 161 ? -5.268 5.673 26.170 1.00 89.81 161 TYR A O 1
ATOM 1239 N N . GLY A 1 162 ? -3.802 6.581 27.595 1.00 85.81 162 GLY A N 1
ATOM 1240 C CA . GLY A 1 162 ? -3.090 7.383 26.594 1.00 85.81 162 GLY A CA 1
ATOM 1241 C C . GLY A 1 162 ? -3.970 8.358 25.801 1.00 85.81 162 GLY A C 1
ATOM 1242 O O . GLY A 1 162 ? -3.741 8.578 24.610 1.00 85.81 162 GLY A O 1
ATOM 1243 N N . CYS A 1 163 ? -5.023 8.900 26.410 1.00 87.31 163 CYS A N 1
ATOM 1244 C CA . CYS A 1 163 ? -5.821 9.994 25.847 1.00 87.31 163 CYS A CA 1
ATOM 1245 C C . CYS A 1 163 ? -5.149 11.358 26.090 1.00 87.31 163 CYS A C 1
ATOM 1247 O O . CYS A 1 163 ? -5.290 12.275 25.279 1.00 87.31 163 CYS A O 1
ATOM 1249 N N . ILE A 1 164 ? -4.371 11.474 27.171 1.00 83.88 164 ILE A N 1
ATOM 1250 C CA . ILE A 1 164 ? -3.554 12.641 27.520 1.00 83.88 164 ILE A CA 1
ATOM 1251 C C . ILE A 1 164 ? -2.088 12.208 27.641 1.00 83.88 164 ILE A C 1
ATOM 1253 O O . ILE A 1 164 ? -1.791 11.181 28.248 1.00 83.88 164 ILE A O 1
ATOM 1257 N N . ASP A 1 165 ? -1.166 13.004 27.091 1.00 67.38 165 ASP A N 1
ATOM 1258 C CA . ASP A 1 165 ? 0.272 12.798 27.296 1.00 67.38 165 ASP A CA 1
ATOM 1259 C C . ASP A 1 165 ? 0.611 12.991 28.790 1.00 67.38 165 ASP A C 1
ATOM 1261 O O . ASP A 1 165 ? 0.247 14.007 29.389 1.00 67.38 165 ASP A O 1
ATOM 1265 N N . GLN A 1 166 ? 1.300 12.026 29.409 1.00 57.94 166 GLN A N 1
ATOM 1266 C CA . GLN A 1 166 ? 1.684 12.105 30.822 1.00 57.94 166 GLN A CA 1
ATOM 1267 C C . GLN A 1 166 ? 2.629 13.299 31.051 1.00 57.94 166 GLN A C 1
ATOM 1269 O O . GLN A 1 166 ? 3.722 13.370 30.493 1.00 57.94 166 GLN A O 1
ATOM 1274 N N . GLY A 1 167 ? 2.197 14.262 31.864 1.00 46.66 167 GLY A N 1
ATOM 1275 C CA . GLY A 1 167 ? 2.840 15.570 32.020 1.00 46.66 167 GLY A CA 1
ATOM 1276 C C . GLY A 1 167 ? 4.171 15.622 32.786 1.00 46.66 167 GLY A C 1
ATOM 1277 O O . GLY A 1 167 ? 4.518 16.707 33.234 1.00 46.66 167 GLY A O 1
ATOM 1278 N N . HIS A 1 168 ? 4.929 14.530 32.964 1.00 38.06 168 HIS A N 1
ATOM 1279 C CA . HIS A 1 168 ? 6.142 14.545 33.803 1.00 38.06 168 HIS A CA 1
ATOM 1280 C C . HIS A 1 168 ? 7.407 13.948 33.138 1.00 38.06 168 HIS A C 1
ATOM 1282 O O . HIS A 1 168 ? 7.506 12.768 32.819 1.00 38.06 168 HIS A O 1
ATOM 1288 N N . ALA A 1 169 ? 8.400 14.832 32.973 1.00 37.00 169 ALA A N 1
ATOM 1289 C CA . ALA A 1 169 ? 9.857 14.661 33.102 1.00 37.00 169 ALA A CA 1
ATOM 1290 C C . ALA A 1 169 ? 10.676 13.678 32.232 1.00 37.00 169 ALA A C 1
ATOM 1292 O O . ALA A 1 169 ? 11.899 13.783 32.255 1.00 37.00 169 ALA A O 1
ATOM 1293 N N . THR A 1 170 ? 10.100 12.813 31.396 1.00 42.78 170 THR A N 1
ATOM 1294 C CA . THR A 1 170 ? 10.885 12.051 30.389 1.00 42.78 170 THR A CA 1
ATOM 1295 C C . THR A 1 170 ? 10.146 11.890 29.062 1.00 42.78 170 THR A C 1
ATOM 1297 O O . THR A 1 170 ? 10.179 10.839 28.425 1.00 42.78 170 THR A O 1
ATOM 1300 N N . ALA A 1 171 ? 9.518 12.962 28.571 1.00 47.28 171 ALA A N 1
ATOM 1301 C CA . ALA A 1 171 ? 9.131 13.029 27.166 1.00 47.28 171 ALA A CA 1
ATOM 1302 C C . ALA A 1 171 ? 10.411 13.023 26.316 1.00 47.28 171 ALA A C 1
ATOM 1304 O O . ALA A 1 171 ? 10.948 14.076 25.966 1.00 47.28 171 ALA A O 1
ATOM 1305 N N . ALA A 1 172 ? 10.944 11.831 26.030 1.00 52.69 172 ALA A N 1
ATOM 1306 C CA . ALA A 1 172 ? 12.053 11.639 25.118 1.00 52.69 172 ALA A CA 1
ATOM 1307 C C . ALA A 1 172 ? 11.702 12.406 23.846 1.00 52.69 172 ALA A C 1
ATOM 1309 O O . ALA A 1 172 ? 10.728 12.082 23.158 1.00 52.69 172 ALA A O 1
ATOM 1310 N N . ARG A 1 173 ? 12.440 13.500 23.620 1.00 61.56 173 ARG A N 1
ATOM 1311 C CA . ARG A 1 173 ? 12.146 14.510 22.604 1.00 61.56 173 ARG A CA 1
ATOM 1312 C C . ARG A 1 173 ? 11.778 13.784 21.318 1.00 61.56 173 ARG A C 1
ATOM 1314 O O . ARG A 1 173 ? 12.593 13.016 20.800 1.00 61.56 173 ARG A O 1
ATOM 1321 N N . ALA A 1 174 ? 10.543 13.976 20.845 1.00 65.50 174 ALA A N 1
ATOM 1322 C CA . ALA A 1 174 ? 10.064 13.265 19.668 1.00 65.50 174 ALA A CA 1
ATOM 1323 C C . ALA A 1 174 ? 11.104 13.410 18.542 1.00 65.50 174 ALA A C 1
ATOM 1325 O O . ALA A 1 174 ? 11.632 14.512 18.347 1.00 65.50 174 ALA A O 1
ATOM 1326 N N . PRO A 1 175 ? 11.440 12.333 17.811 1.00 79.31 175 PRO A N 1
ATOM 1327 C CA . PRO A 1 175 ? 12.568 12.372 16.894 1.00 79.31 175 PRO A CA 1
ATOM 1328 C C . PRO A 1 175 ? 12.488 13.538 15.891 1.00 79.31 175 PRO A C 1
ATOM 1330 O O . PRO A 1 175 ? 11.459 13.758 15.238 1.00 79.31 175 PRO A O 1
ATOM 1333 N N . GLY A 1 176 ? 13.597 14.273 15.749 1.00 82.31 176 GLY A N 1
ATOM 1334 C CA . GLY A 1 176 ? 13.725 15.381 14.797 1.00 82.31 176 GLY A CA 1
ATOM 1335 C C . GLY A 1 176 ? 13.510 14.949 13.335 1.00 82.31 176 GLY A C 1
ATOM 1336 O O . GLY A 1 176 ? 13.604 13.756 13.022 1.00 82.31 176 GLY A O 1
ATOM 1337 N N . PRO A 1 177 ? 13.186 15.897 12.429 1.00 87.50 177 PRO A N 1
ATOM 1338 C CA . PRO A 1 177 ? 12.835 15.574 11.045 1.00 87.50 177 PRO A CA 1
ATOM 1339 C C . PRO A 1 177 ? 14.057 15.081 10.270 1.00 87.50 177 PRO A C 1
ATOM 1341 O O . PRO A 1 177 ? 15.151 15.606 10.472 1.00 87.50 177 PRO A O 1
ATOM 1344 N N . ASP A 1 178 ? 13.875 14.125 9.358 1.00 89.44 178 ASP A N 1
ATOM 1345 C CA . ASP A 1 178 ? 14.914 13.752 8.387 1.00 89.44 178 ASP A CA 1
ATOM 1346 C C . ASP A 1 178 ? 14.964 14.721 7.189 1.00 89.44 178 ASP A C 1
ATOM 1348 O O . ASP A 1 178 ? 14.193 15.684 7.112 1.00 89.44 178 ASP A O 1
ATOM 1352 N N . LEU A 1 179 ? 15.915 14.513 6.268 1.00 88.94 179 LEU A N 1
ATOM 1353 C CA . LEU A 1 179 ? 16.083 15.381 5.098 1.00 88.94 179 LEU A CA 1
ATOM 1354 C C . LEU A 1 179 ? 14.818 15.390 4.231 1.00 88.94 179 LEU A C 1
ATOM 1356 O O . LEU A 1 179 ? 14.357 16.459 3.829 1.00 88.94 179 LEU A O 1
ATOM 1360 N N . ALA A 1 180 ? 14.224 14.217 4.000 1.00 87.00 180 ALA A N 1
ATOM 1361 C CA . ALA A 1 180 ? 12.997 14.083 3.224 1.00 87.00 180 ALA A CA 1
ATOM 1362 C C . ALA A 1 180 ? 11.823 14.862 3.846 1.00 87.00 180 ALA A C 1
ATOM 1364 O O . ALA A 1 180 ? 11.097 15.561 3.134 1.00 87.00 180 ALA A O 1
ATOM 1365 N N . GLU A 1 181 ? 11.649 14.798 5.168 1.00 88.12 181 GLU A N 1
ATOM 1366 C CA . GLU A 1 181 ? 10.635 15.563 5.895 1.00 88.12 181 GLU A CA 1
ATOM 1367 C C . GLU A 1 181 ? 10.901 17.071 5.841 1.00 88.12 181 GLU A C 1
ATOM 1369 O O . GLU A 1 181 ? 9.973 17.840 5.586 1.00 88.12 181 GLU A O 1
ATOM 1374 N N . ARG A 1 182 ? 12.155 17.513 6.015 1.00 89.81 182 ARG A N 1
ATOM 1375 C CA . ARG A 1 182 ? 12.524 18.937 5.902 1.00 89.81 182 ARG A CA 1
ATOM 1376 C C . ARG A 1 182 ? 12.191 19.495 4.520 1.00 89.81 182 ARG A C 1
ATOM 1378 O O . ARG A 1 182 ? 11.583 20.561 4.420 1.00 89.81 182 ARG A O 1
ATOM 1385 N N . VAL A 1 183 ? 12.516 18.749 3.463 1.00 89.25 183 VAL A N 1
ATOM 1386 C CA . VAL A 1 183 ? 12.166 19.108 2.080 1.00 89.25 183 VAL A CA 1
ATOM 1387 C C . VAL A 1 183 ? 10.649 19.137 1.892 1.00 89.25 183 VAL A C 1
ATOM 1389 O O . VAL A 1 183 ? 10.123 20.085 1.312 1.00 89.25 183 VAL A O 1
ATOM 1392 N N . ALA A 1 184 ? 9.916 18.152 2.421 1.00 86.81 184 ALA A N 1
ATOM 1393 C CA . ALA A 1 184 ? 8.459 18.102 2.312 1.00 86.81 184 ALA A CA 1
ATOM 1394 C C . ALA A 1 184 ? 7.767 19.281 3.020 1.00 86.81 184 ALA A C 1
ATOM 1396 O O . ALA A 1 184 ? 6.817 19.844 2.469 1.00 86.81 184 ALA A O 1
ATOM 1397 N N . VAL A 1 185 ? 8.249 19.673 4.206 1.00 87.75 185 VAL A N 1
ATOM 1398 C CA . VAL A 1 185 ? 7.757 20.841 4.956 1.00 87.75 185 VAL A CA 1
ATOM 1399 C C . VAL A 1 185 ? 8.088 22.134 4.220 1.00 87.75 185 VAL A C 1
ATOM 1401 O O . VAL A 1 185 ? 7.197 22.956 4.032 1.00 87.75 185 VAL A O 1
ATOM 1404 N N . ARG A 1 186 ? 9.323 22.306 3.732 1.00 89.00 186 ARG A N 1
ATOM 1405 C CA . ARG A 1 186 ? 9.707 23.490 2.944 1.00 89.00 186 ARG A CA 1
ATOM 1406 C C . ARG A 1 186 ? 8.865 23.614 1.677 1.00 89.00 186 ARG A C 1
ATOM 1408 O O . ARG A 1 186 ? 8.328 24.680 1.399 1.00 89.00 186 ARG A O 1
ATOM 1415 N N . ALA A 1 187 ? 8.671 22.512 0.958 1.00 86.31 187 ALA A N 1
ATOM 1416 C CA . ALA A 1 187 ? 7.813 22.475 -0.219 1.00 86.31 187 ALA A CA 1
ATOM 1417 C C . ALA A 1 187 ? 6.342 22.761 0.113 1.00 86.31 187 ALA A C 1
ATOM 1419 O O . ALA A 1 187 ? 5.614 23.210 -0.766 1.00 86.31 187 ALA A O 1
ATOM 1420 N N . ARG A 1 188 ? 5.871 22.444 1.328 1.00 85.06 188 ARG A N 1
ATOM 1421 C CA . ARG A 1 188 ? 4.520 22.791 1.794 1.00 85.06 188 ARG A CA 1
ATOM 1422 C C . ARG A 1 188 ? 4.416 24.286 2.094 1.00 85.06 188 ARG A C 1
ATOM 1424 O O . ARG A 1 188 ? 3.550 24.919 1.514 1.00 85.06 188 ARG A O 1
ATOM 1431 N N . ARG A 1 189 ? 5.357 24.848 2.856 1.00 86.44 189 ARG A N 1
ATOM 1432 C CA . ARG A 1 189 ? 5.406 26.290 3.151 1.00 86.44 189 ARG A CA 1
ATOM 1433 C C . ARG A 1 189 ? 5.441 27.138 1.883 1.00 86.44 189 ARG A C 1
ATOM 1435 O O . ARG A 1 189 ? 4.645 28.048 1.751 1.00 86.44 189 ARG A O 1
ATOM 1442 N N . LEU A 1 190 ? 6.281 26.774 0.909 1.00 85.50 190 LEU A N 1
ATOM 1443 C CA . LEU A 1 190 ? 6.329 27.460 -0.392 1.00 85.50 190 LEU A CA 1
ATOM 1444 C C . LEU A 1 190 ? 4.982 27.436 -1.127 1.00 85.50 190 LEU A C 1
ATOM 1446 O O . LEU A 1 190 ? 4.654 28.377 -1.837 1.00 85.50 190 LEU A O 1
ATOM 1450 N N . ARG A 1 191 ? 4.206 26.359 -0.962 1.00 82.38 191 ARG A N 1
ATOM 1451 C CA . ARG A 1 191 ? 2.857 26.235 -1.531 1.00 82.38 191 ARG A CA 1
ATOM 1452 C C . ARG A 1 191 ? 1.808 27.058 -0.803 1.00 82.38 191 ARG A C 1
ATOM 1454 O O . ARG A 1 191 ? 0.807 27.352 -1.426 1.00 82.38 191 ARG A O 1
ATOM 1461 N N . GLU A 1 192 ? 2.021 27.363 0.468 1.00 81.81 192 GLU A N 1
ATOM 1462 C CA . GLU A 1 192 ? 1.115 28.180 1.280 1.00 81.81 192 GLU A CA 1
ATOM 1463 C C . GLU A 1 192 ? 1.456 29.674 1.171 1.00 81.81 192 GLU A C 1
ATOM 1465 O O . GLU A 1 192 ? 0.580 30.511 1.334 1.00 81.81 192 GLU A O 1
ATOM 1470 N N . SER A 1 193 ? 2.719 30.021 0.892 1.00 81.25 193 SER A N 1
ATOM 1471 C CA . SER A 1 193 ? 3.203 31.407 0.912 1.00 81.25 193 SER A CA 1
ATOM 1472 C C . SER A 1 193 ? 3.391 32.054 -0.465 1.00 81.25 193 SER A C 1
ATOM 1474 O O . SER A 1 193 ? 3.621 33.257 -0.528 1.00 81.25 193 SER A O 1
ATOM 1476 N N . ALA A 1 194 ? 3.403 31.286 -1.563 1.00 76.75 194 ALA A N 1
ATOM 1477 C CA . ALA A 1 194 ? 3.806 31.782 -2.887 1.00 76.75 194 ALA A CA 1
ATOM 1478 C C . ALA A 1 194 ? 2.986 31.178 -4.044 1.00 76.75 194 ALA A C 1
ATOM 1480 O O . ALA A 1 194 ? 3.534 30.553 -4.959 1.00 76.75 194 ALA A O 1
ATOM 1481 N N . ASP A 1 195 ? 1.669 31.397 -4.030 1.00 77.44 195 ASP A N 1
ATOM 1482 C CA . ASP A 1 195 ? 0.718 30.816 -4.991 1.00 77.44 195 ASP A CA 1
ATOM 1483 C C . ASP A 1 195 ? 1.089 31.061 -6.459 1.00 77.44 195 ASP A C 1
ATOM 1485 O O . ASP A 1 195 ? 1.118 30.123 -7.261 1.00 77.44 195 ASP A O 1
ATOM 1489 N N . ARG A 1 196 ? 1.448 32.304 -6.816 1.00 80.56 196 ARG A N 1
ATOM 1490 C CA . ARG A 1 196 ? 1.805 32.675 -8.197 1.00 80.56 196 ARG A CA 1
ATOM 1491 C C . ARG A 1 196 ? 3.087 31.980 -8.667 1.00 80.56 196 ARG A C 1
ATOM 1493 O O . ARG A 1 196 ? 3.120 31.445 -9.774 1.00 80.56 196 ARG A O 1
ATOM 1500 N N . THR A 1 197 ? 4.123 31.947 -7.832 1.00 83.31 197 THR A N 1
ATOM 1501 C CA . THR A 1 197 ? 5.398 31.279 -8.147 1.00 83.31 197 THR A CA 1
ATOM 1502 C C . THR A 1 197 ? 5.195 29.780 -8.336 1.00 83.31 197 THR A C 1
ATOM 1504 O O . THR A 1 197 ? 5.706 29.182 -9.280 1.00 83.31 197 THR A O 1
ATOM 1507 N N . VAL A 1 198 ? 4.395 29.163 -7.468 1.00 83.50 198 VAL A N 1
ATOM 1508 C CA . VAL A 1 198 ? 4.080 27.736 -7.535 1.00 83.50 198 VAL A CA 1
ATOM 1509 C C . VAL A 1 198 ? 3.243 27.404 -8.771 1.00 83.50 198 VAL A C 1
ATOM 1511 O O . VAL A 1 198 ? 3.479 26.366 -9.393 1.00 83.50 198 VAL A O 1
ATOM 1514 N N . ALA A 1 199 ? 2.284 28.255 -9.143 1.00 82.06 199 ALA A N 1
ATOM 1515 C CA . ALA A 1 199 ? 1.512 28.099 -10.373 1.00 82.06 199 ALA A CA 1
ATOM 1516 C C . ALA A 1 199 ? 2.421 28.140 -11.613 1.00 82.06 199 ALA A C 1
ATOM 1518 O O . ALA A 1 199 ? 2.374 27.221 -12.431 1.00 82.06 199 ALA A O 1
ATOM 1519 N N . TRP A 1 200 ? 3.328 29.119 -11.692 1.00 84.88 200 TRP A N 1
ATOM 1520 C CA . TRP A 1 200 ? 4.317 29.210 -12.771 1.00 84.88 200 TRP A CA 1
ATOM 1521 C C . TRP A 1 200 ? 5.254 28.004 -12.831 1.00 84.88 200 TRP A C 1
ATOM 1523 O O . TRP A 1 200 ? 5.432 27.424 -13.898 1.00 84.88 200 TRP A O 1
ATOM 1533 N N . MET A 1 201 ? 5.798 27.554 -11.697 1.00 87.50 201 MET A N 1
ATOM 1534 C CA . MET A 1 201 ? 6.647 26.356 -11.650 1.00 87.50 201 MET A CA 1
ATOM 1535 C C . MET A 1 201 ? 5.904 25.098 -12.117 1.00 87.50 201 MET A C 1
ATOM 1537 O O . MET A 1 201 ? 6.496 24.220 -12.745 1.00 87.50 201 MET A O 1
ATOM 1541 N N . ARG A 1 202 ? 4.600 24.984 -11.827 1.00 87.12 202 ARG A N 1
ATOM 1542 C CA . ARG A 1 202 ? 3.773 23.878 -12.331 1.00 87.12 202 ARG A CA 1
ATOM 1543 C C . ARG A 1 202 ? 3.588 23.966 -13.839 1.00 87.12 202 ARG A C 1
ATOM 1545 O O . ARG A 1 202 ? 3.752 22.938 -14.487 1.00 87.12 202 ARG A O 1
ATOM 1552 N N . ALA A 1 203 ? 3.276 25.148 -14.365 1.00 87.56 203 ALA A N 1
ATOM 1553 C CA . ALA A 1 203 ? 3.124 25.374 -15.799 1.00 87.56 203 ALA A CA 1
ATOM 1554 C C . ALA A 1 203 ? 4.424 25.066 -16.549 1.00 87.56 203 ALA A C 1
ATOM 1556 O O . ALA A 1 203 ? 4.403 24.290 -17.499 1.00 87.56 203 ALA A O 1
ATOM 1557 N N . LEU A 1 204 ? 5.560 25.574 -16.056 1.00 90.75 204 LEU A N 1
ATOM 1558 C CA . LEU A 1 204 ? 6.886 25.305 -16.612 1.00 90.75 204 LEU A CA 1
ATOM 1559 C C . LEU A 1 204 ? 7.196 23.809 -16.609 1.00 90.75 204 LEU A C 1
ATOM 1561 O O . LEU A 1 204 ? 7.628 23.270 -17.617 1.00 90.75 204 LEU A O 1
ATOM 1565 N N . ARG A 1 205 ? 6.922 23.114 -15.500 1.00 91.12 205 ARG A N 1
ATOM 1566 C CA . ARG A 1 205 ? 7.081 21.657 -15.414 1.00 91.12 205 ARG A CA 1
ATOM 1567 C C . ARG A 1 205 ? 6.215 20.921 -16.441 1.00 91.12 205 ARG A C 1
ATOM 1569 O O . ARG A 1 205 ? 6.655 19.913 -16.985 1.00 91.12 205 ARG A O 1
ATOM 1576 N N . GLY A 1 206 ? 4.984 21.380 -16.658 1.00 90.31 206 GLY A N 1
ATOM 1577 C CA . GLY A 1 206 ? 4.071 20.818 -17.649 1.00 90.31 206 GLY A CA 1
ATOM 1578 C C . GLY A 1 206 ? 4.558 21.021 -19.078 1.00 90.31 206 GLY A C 1
ATOM 1579 O O . GLY A 1 206 ? 4.687 20.047 -19.815 1.00 90.31 206 GLY A O 1
ATOM 1580 N N . ALA A 1 207 ? 4.899 22.263 -19.428 1.00 91.69 207 ALA A N 1
ATOM 1581 C CA . ALA A 1 207 ? 5.458 22.630 -20.726 1.00 91.69 207 ALA A CA 1
ATOM 1582 C C . ALA A 1 207 ? 6.772 21.886 -21.006 1.00 91.69 207 ALA A C 1
ATOM 1584 O O . ALA A 1 207 ? 6.919 21.277 -22.060 1.00 91.69 207 ALA A O 1
ATOM 1585 N N . TRP A 1 208 ? 7.682 21.847 -20.027 1.00 94.12 208 TRP A N 1
ATOM 1586 C CA . TRP A 1 208 ? 8.917 21.066 -20.096 1.00 94.12 208 TRP A CA 1
ATOM 1587 C C . TRP A 1 208 ? 8.633 19.581 -20.318 1.00 94.12 208 TRP A C 1
ATOM 1589 O O . TRP A 1 208 ? 9.252 18.959 -21.170 1.00 94.12 208 TRP A O 1
ATOM 1599 N N . GLY A 1 209 ? 7.666 19.011 -19.594 1.00 93.81 209 GLY A N 1
ATOM 1600 C CA . GLY A 1 209 ? 7.265 17.618 -19.774 1.00 93.81 209 GLY A CA 1
ATOM 1601 C C . GLY A 1 209 ? 6.843 17.319 -21.212 1.00 93.81 209 GLY A C 1
ATOM 1602 O O . GLY A 1 209 ? 7.355 16.379 -21.806 1.00 93.81 209 GLY A O 1
ATOM 1603 N N . TRP A 1 210 ? 5.959 18.126 -21.798 1.00 94.25 210 TRP A N 1
ATOM 1604 C CA . TRP A 1 210 ? 5.537 17.937 -23.191 1.00 94.25 210 TRP A CA 1
ATOM 1605 C C . TRP A 1 210 ? 6.657 18.185 -24.200 1.00 94.25 210 TRP A C 1
ATOM 1607 O O . TRP A 1 210 ? 6.766 17.434 -25.166 1.00 94.25 210 TRP A O 1
ATOM 1617 N N . ALA A 1 211 ? 7.532 19.162 -23.949 1.00 95.69 211 ALA A N 1
ATOM 1618 C CA . ALA A 1 211 ? 8.731 19.356 -24.758 1.00 95.69 211 ALA A CA 1
ATOM 1619 C C . ALA A 1 211 ? 9.620 18.102 -24.740 1.00 95.69 211 ALA A C 1
ATOM 1621 O O . ALA A 1 211 ? 10.067 17.659 -25.790 1.00 95.69 211 ALA A O 1
ATOM 1622 N N . MET A 1 212 ? 9.814 17.468 -23.579 1.00 96.69 212 MET A N 1
ATOM 1623 C CA . MET A 1 212 ? 10.581 16.221 -23.480 1.00 96.69 212 MET A CA 1
ATOM 1624 C C . MET A 1 212 ? 9.887 15.041 -24.173 1.00 96.69 212 MET A C 1
ATOM 1626 O O . MET A 1 212 ? 10.568 14.210 -24.764 1.00 96.69 212 MET A O 1
ATOM 1630 N N . VAL A 1 213 ? 8.549 14.971 -24.172 1.00 95.25 213 VAL A N 1
ATOM 1631 C CA . VAL A 1 213 ? 7.824 13.987 -25.001 1.00 95.25 213 VAL A CA 1
ATOM 1632 C C . VAL A 1 213 ? 8.121 14.217 -26.483 1.00 95.25 213 VAL A C 1
ATOM 1634 O O . VAL A 1 213 ? 8.468 13.271 -27.181 1.00 95.25 213 VAL A O 1
ATOM 1637 N N . ALA A 1 214 ? 8.039 15.464 -26.956 1.00 96.88 214 ALA A N 1
ATOM 1638 C CA . ALA A 1 214 ? 8.335 15.800 -28.347 1.00 96.88 214 ALA A CA 1
ATOM 1639 C C . ALA A 1 214 ? 9.788 15.464 -28.725 1.00 96.88 214 ALA A C 1
ATOM 1641 O O . ALA A 1 214 ? 10.018 14.873 -29.775 1.00 96.88 214 ALA A O 1
ATOM 1642 N N . VAL A 1 215 ? 10.752 15.767 -27.847 1.00 97.50 215 VAL A N 1
ATOM 1643 C CA . VAL A 1 215 ? 12.168 15.402 -28.026 1.00 97.50 215 VAL A CA 1
ATOM 1644 C C . VAL A 1 215 ? 12.338 13.889 -28.138 1.00 97.50 215 VAL A C 1
ATOM 1646 O O . VAL A 1 215 ? 13.032 13.426 -29.037 1.00 97.50 215 VAL A O 1
ATOM 1649 N N . LEU A 1 216 ? 11.689 13.115 -27.265 1.00 95.88 216 LEU A N 1
ATOM 1650 C CA . LEU A 1 216 ? 11.781 11.656 -27.284 1.00 95.88 216 LEU A CA 1
ATOM 1651 C C . LEU A 1 216 ? 11.199 11.063 -28.577 1.00 95.88 216 LEU A C 1
ATOM 1653 O O . LEU A 1 216 ? 11.809 10.179 -29.170 1.00 95.88 216 LEU A O 1
ATOM 1657 N N . LEU A 1 217 ? 10.050 11.570 -29.035 1.00 96.00 217 LEU A N 1
ATOM 1658 C CA . LEU A 1 217 ? 9.428 11.136 -30.289 1.00 96.00 217 LEU A CA 1
ATOM 1659 C C . LEU A 1 217 ? 10.277 11.516 -31.508 1.00 96.00 217 LEU A C 1
ATOM 1661 O O . LEU A 1 217 ? 10.479 10.685 -32.386 1.00 96.00 217 LEU A O 1
ATOM 1665 N N . ALA A 1 218 ? 10.817 12.736 -31.543 1.00 97.38 218 ALA A N 1
ATOM 1666 C CA . ALA A 1 218 ? 11.715 13.173 -32.607 1.00 97.38 218 ALA A CA 1
ATOM 1667 C C . ALA A 1 218 ? 12.993 12.324 -32.648 1.00 97.38 218 ALA A C 1
ATOM 1669 O O . ALA A 1 218 ? 13.390 11.861 -33.715 1.00 97.38 218 ALA A O 1
ATOM 1670 N N . ALA A 1 219 ? 13.598 12.035 -31.493 1.00 97.00 219 ALA A N 1
ATOM 1671 C CA . ALA A 1 219 ? 14.759 11.156 -31.419 1.00 97.00 219 ALA A CA 1
ATOM 1672 C C . ALA A 1 219 ? 14.452 9.742 -31.937 1.00 97.00 219 ALA A C 1
ATOM 1674 O O . ALA A 1 219 ? 15.284 9.166 -32.629 1.00 97.00 219 ALA A O 1
ATOM 1675 N N . ALA A 1 220 ? 13.249 9.215 -31.678 1.00 95.19 220 ALA A N 1
ATOM 1676 C CA . ALA A 1 220 ? 12.813 7.914 -32.191 1.00 95.19 220 ALA A CA 1
ATOM 1677 C C . ALA A 1 220 ? 12.701 7.861 -33.726 1.00 95.19 220 ALA A C 1
ATOM 1679 O O . ALA A 1 220 ? 12.784 6.779 -34.303 1.00 95.19 220 ALA A O 1
ATOM 1680 N N . LEU A 1 221 ? 12.507 9.014 -34.375 1.00 96.31 221 LEU A N 1
ATOM 1681 C CA . LEU A 1 221 ? 12.457 9.148 -35.834 1.00 96.31 221 LEU A CA 1
ATOM 1682 C C . LEU A 1 221 ? 13.841 9.395 -36.450 1.00 96.31 221 LEU A C 1
ATOM 1684 O O . LEU A 1 221 ? 14.083 9.005 -37.587 1.00 96.31 221 LEU A O 1
ATOM 1688 N N . ILE A 1 222 ? 14.733 10.070 -35.721 1.00 96.06 222 ILE A N 1
ATOM 1689 C CA . ILE A 1 222 ? 16.037 10.531 -36.228 1.00 96.06 222 ILE A CA 1
ATOM 1690 C C . ILE A 1 222 ? 17.145 9.501 -35.980 1.00 96.06 222 ILE A C 1
ATOM 1692 O O . ILE A 1 222 ? 18.051 9.343 -36.803 1.00 96.06 222 ILE A O 1
ATOM 1696 N N . VAL A 1 223 ? 17.108 8.831 -34.829 1.00 96.38 223 VAL A N 1
ATOM 1697 C CA . VAL A 1 223 ? 18.169 7.932 -34.378 1.00 96.38 223 VAL A CA 1
ATOM 1698 C C . VAL A 1 223 ? 17.732 6.479 -34.590 1.00 96.38 223 VAL A C 1
ATOM 1700 O O . VAL A 1 223 ? 16.746 6.049 -33.982 1.00 96.38 223 VAL A O 1
ATOM 1703 N N . PRO A 1 224 ? 18.464 5.700 -35.407 1.00 92.19 224 PRO A N 1
ATOM 1704 C CA . PRO A 1 224 ? 18.176 4.286 -35.616 1.00 92.19 224 PRO A CA 1
ATOM 1705 C C . PRO A 1 224 ? 18.102 3.519 -34.290 1.00 92.19 224 PRO A C 1
ATOM 1707 O O . PRO A 1 224 ? 18.969 3.670 -33.434 1.00 92.19 224 PRO A O 1
ATOM 1710 N N . GLY A 1 225 ? 17.060 2.705 -34.122 1.00 88.75 225 GLY A N 1
ATOM 1711 C CA . GLY A 1 225 ? 16.879 1.831 -32.958 1.00 88.75 225 GLY A CA 1
ATOM 1712 C C . GLY A 1 225 ? 16.106 2.432 -31.777 1.00 88.75 225 GLY A C 1
ATOM 1713 O O . GLY A 1 225 ? 15.443 1.682 -31.066 1.00 88.75 225 GLY A O 1
ATOM 1714 N N . ILE A 1 226 ? 16.072 3.760 -31.582 1.00 92.75 226 ILE A N 1
ATOM 1715 C CA . ILE A 1 226 ? 15.370 4.363 -30.421 1.00 92.75 226 ILE A CA 1
ATOM 1716 C C . ILE A 1 226 ? 13.866 4.032 -30.409 1.00 92.75 226 ILE A C 1
ATOM 1718 O O . ILE A 1 226 ? 13.269 3.865 -29.342 1.00 92.75 226 ILE A O 1
ATOM 1722 N N . SER A 1 227 ? 13.235 3.896 -31.579 1.00 92.62 227 SER A N 1
ATOM 1723 C CA . SER A 1 227 ? 11.825 3.499 -31.686 1.00 92.62 227 SER A CA 1
ATOM 1724 C C . SER A 1 227 ? 11.536 2.131 -31.052 1.00 92.62 227 SER A C 1
ATOM 1726 O O . SER A 1 227 ? 10.481 1.963 -30.436 1.00 92.62 227 SER A O 1
ATOM 1728 N N . ALA A 1 228 ? 12.485 1.190 -31.105 1.00 90.94 228 ALA A N 1
ATOM 1729 C CA . ALA A 1 228 ? 12.366 -0.133 -30.494 1.00 90.94 228 ALA A CA 1
ATOM 1730 C C . ALA A 1 228 ? 12.437 -0.092 -28.954 1.00 90.94 228 ALA A C 1
ATOM 1732 O O . ALA A 1 228 ? 11.946 -1.000 -28.284 1.00 90.94 228 ALA A O 1
ATOM 1733 N N . SER A 1 229 ? 12.974 0.982 -28.369 1.00 91.50 229 SER A N 1
ATOM 1734 C CA . SER A 1 229 ? 13.015 1.188 -26.916 1.00 91.50 229 SER A CA 1
ATOM 1735 C C . SER A 1 229 ? 11.686 1.706 -26.338 1.00 91.50 229 SER A C 1
ATOM 1737 O O . SER A 1 229 ? 11.442 1.579 -25.134 1.00 91.50 229 SER A O 1
ATOM 1739 N N . LEU A 1 230 ? 10.799 2.291 -27.158 1.00 91.12 230 LEU A N 1
ATOM 1740 C CA . LEU A 1 230 ? 9.531 2.870 -26.686 1.00 91.12 230 LEU A CA 1
ATOM 1741 C C . LEU A 1 230 ? 8.563 1.827 -26.088 1.00 91.12 230 LEU A C 1
ATOM 1743 O O . LEU A 1 230 ? 7.995 2.106 -25.025 1.00 91.12 230 LEU A O 1
ATOM 1747 N N . PRO A 1 231 ? 8.385 0.623 -26.674 1.00 91.31 231 PRO A N 1
ATOM 1748 C CA . PRO A 1 231 ? 7.599 -0.445 -26.055 1.00 91.31 231 PRO A CA 1
ATOM 1749 C C . PRO A 1 231 ? 8.139 -0.886 -24.690 1.00 91.31 231 PRO A C 1
ATOM 1751 O O . PRO A 1 231 ? 7.349 -1.100 -23.771 1.00 91.31 231 PRO A O 1
ATOM 1754 N N . VAL A 1 232 ? 9.466 -0.949 -24.517 1.00 92.44 232 VAL A N 1
ATOM 1755 C CA . VAL A 1 232 ? 10.111 -1.286 -23.232 1.00 92.44 232 VAL A CA 1
ATOM 1756 C C . VAL A 1 232 ? 9.753 -0.251 -22.164 1.00 92.44 232 VAL A C 1
ATOM 1758 O O . VAL A 1 232 ? 9.380 -0.602 -21.038 1.00 92.44 232 VAL A O 1
ATOM 1761 N N . LEU A 1 233 ? 9.802 1.036 -22.523 1.00 93.06 233 LEU A N 1
ATOM 1762 C CA . LEU A 1 233 ? 9.396 2.133 -21.647 1.00 93.06 233 LEU A CA 1
ATOM 1763 C C . LEU A 1 233 ? 7.915 2.041 -21.266 1.00 93.06 233 LEU A C 1
ATOM 1765 O O . LEU A 1 233 ? 7.583 2.073 -20.079 1.00 93.06 233 LEU A O 1
ATOM 1769 N N . ALA A 1 234 ? 7.026 1.899 -22.250 1.00 92.38 234 ALA A N 1
ATOM 1770 C CA . ALA A 1 234 ? 5.588 1.800 -22.013 1.00 92.38 234 ALA A CA 1
ATOM 1771 C C . ALA A 1 234 ? 5.234 0.574 -21.153 1.00 92.38 234 ALA A C 1
ATOM 1773 O O . ALA A 1 234 ? 4.479 0.688 -20.184 1.00 92.38 234 ALA A O 1
ATOM 1774 N N . GLY A 1 235 ? 5.836 -0.578 -21.454 1.00 94.00 235 GLY A N 1
ATOM 1775 C CA . GLY A 1 235 ? 5.668 -1.820 -20.710 1.00 94.00 235 GLY A CA 1
ATOM 1776 C C . GLY A 1 235 ? 6.157 -1.722 -19.266 1.00 94.00 235 GLY A C 1
ATOM 1777 O O . GLY A 1 235 ? 5.469 -2.169 -18.349 1.00 94.00 235 GLY A O 1
ATOM 1778 N N . THR A 1 236 ? 7.286 -1.049 -19.033 1.00 95.06 236 THR A N 1
ATOM 1779 C CA . THR A 1 236 ? 7.804 -0.810 -17.677 1.00 95.06 236 THR A CA 1
ATOM 1780 C C . THR A 1 236 ? 6.895 0.129 -16.878 1.00 95.06 236 THR A C 1
ATOM 1782 O O . THR A 1 236 ? 6.614 -0.123 -15.704 1.00 95.06 236 THR A O 1
ATOM 1785 N N . LEU A 1 237 ? 6.377 1.194 -17.501 1.00 94.12 237 LEU A N 1
ATOM 1786 C CA . LEU A 1 237 ? 5.397 2.080 -16.862 1.00 94.12 237 LEU A CA 1
ATOM 1787 C C . LEU A 1 237 ? 4.111 1.327 -16.503 1.00 94.12 237 LEU A C 1
ATOM 1789 O O . LEU A 1 237 ? 3.580 1.514 -15.404 1.00 94.12 237 LEU A O 1
ATOM 1793 N N . TRP A 1 238 ? 3.640 0.449 -17.393 1.00 94.88 238 TRP A N 1
ATOM 1794 C CA . TRP A 1 238 ? 2.475 -0.397 -17.145 1.00 94.88 238 TRP A CA 1
ATOM 1795 C C . TRP A 1 238 ? 2.708 -1.384 -15.996 1.00 94.88 238 TRP A C 1
ATOM 1797 O O . TRP A 1 238 ? 1.875 -1.478 -15.094 1.00 94.88 238 TRP A O 1
ATOM 1807 N N . LEU A 1 239 ? 3.870 -2.040 -15.948 1.00 96.44 239 LEU A N 1
ATOM 1808 C CA . LEU A 1 239 ? 4.266 -2.903 -14.832 1.00 96.44 239 LEU A CA 1
ATOM 1809 C C . LEU A 1 239 ? 4.237 -2.149 -13.492 1.00 96.44 239 LEU A C 1
ATOM 1811 O O . LEU A 1 239 ? 3.680 -2.633 -12.504 1.00 96.44 239 LEU A O 1
ATOM 1815 N N . MET A 1 240 ? 4.791 -0.935 -13.448 1.00 97.50 240 MET A N 1
ATOM 1816 C CA . MET A 1 240 ? 4.778 -0.116 -12.231 1.00 97.50 240 MET A CA 1
ATOM 1817 C C . MET A 1 240 ? 3.365 0.314 -11.836 1.00 97.50 240 MET A C 1
ATOM 1819 O O . MET A 1 240 ? 3.052 0.371 -10.643 1.00 97.50 240 MET A O 1
ATOM 1823 N N . ALA A 1 241 ? 2.501 0.595 -12.814 1.00 95.06 241 ALA A N 1
ATOM 1824 C CA . ALA A 1 241 ? 1.091 0.860 -12.566 1.00 95.06 241 ALA A CA 1
ATOM 1825 C C . ALA A 1 241 ? 0.390 -0.365 -11.954 1.00 95.06 241 ALA A C 1
ATOM 1827 O O . ALA A 1 241 ? -0.315 -0.200 -10.956 1.00 95.06 241 ALA A O 1
ATOM 1828 N N . GLN A 1 242 ? 0.645 -1.581 -12.459 1.00 96.12 242 GLN A N 1
ATOM 1829 C CA . GLN A 1 242 ? 0.108 -2.821 -11.883 1.00 96.12 242 GLN A CA 1
ATOM 1830 C C . GLN A 1 242 ? 0.557 -3.017 -10.432 1.00 96.12 242 GLN A C 1
ATOM 1832 O O . GLN A 1 242 ? -0.284 -3.194 -9.549 1.00 96.12 242 GLN A O 1
ATOM 1837 N N . PHE A 1 243 ? 1.858 -2.911 -10.141 1.00 97.75 243 PHE A N 1
ATOM 1838 C CA . PHE A 1 243 ? 2.340 -3.025 -8.761 1.00 97.75 243 PHE A CA 1
ATOM 1839 C C . PHE A 1 243 ? 1.697 -1.981 -7.840 1.00 97.75 243 PHE A C 1
ATOM 1841 O O . PHE A 1 243 ? 1.215 -2.314 -6.756 1.00 97.75 243 PHE A O 1
ATOM 1848 N N . ALA A 1 244 ? 1.629 -0.718 -8.273 1.00 95.88 244 ALA A N 1
ATOM 1849 C CA . ALA A 1 244 ? 1.011 0.351 -7.492 1.00 95.88 244 ALA A CA 1
ATOM 1850 C C . ALA A 1 244 ? -0.508 0.175 -7.307 1.00 95.88 244 ALA A C 1
ATOM 1852 O O . ALA A 1 244 ? -1.059 0.714 -6.337 1.00 95.88 244 ALA A O 1
ATOM 1853 N N . TRP A 1 245 ? -1.170 -0.534 -8.227 1.00 93.56 245 TRP A N 1
ATOM 1854 C CA . TRP A 1 245 ? -2.586 -0.879 -8.162 1.00 93.56 245 TRP A CA 1
ATOM 1855 C C . TRP A 1 245 ? -2.855 -1.997 -7.157 1.00 93.56 245 TRP A C 1
ATOM 1857 O O . TRP A 1 245 ? -3.710 -1.817 -6.290 1.00 93.56 245 TRP A O 1
ATOM 1867 N N . PHE A 1 246 ? -2.108 -3.104 -7.226 1.00 95.50 246 PHE A N 1
ATOM 1868 C CA . PHE A 1 246 ? -2.282 -4.252 -6.330 1.00 95.50 246 PHE A CA 1
ATOM 1869 C C . PHE A 1 246 ? -1.795 -3.982 -4.897 1.00 95.50 246 PHE A C 1
ATOM 1871 O O . PHE A 1 246 ? -2.372 -4.503 -3.944 1.00 95.50 246 PHE A O 1
ATOM 1878 N N . ALA A 1 247 ? -0.794 -3.117 -4.705 1.00 96.81 247 ALA A N 1
ATOM 1879 C CA . ALA A 1 247 ? -0.295 -2.720 -3.385 1.00 96.81 247 ALA A CA 1
ATOM 1880 C C . ALA A 1 247 ? -1.245 -1.740 -2.666 1.00 96.81 247 ALA A C 1
ATOM 1882 O O . ALA A 1 247 ? -0.925 -0.566 -2.444 1.00 96.81 247 ALA A O 1
ATOM 1883 N N . ARG A 1 248 ? -2.442 -2.212 -2.297 1.00 94.44 248 ARG A N 1
ATOM 1884 C CA . ARG A 1 248 ? -3.522 -1.385 -1.727 1.00 94.44 248 ARG A CA 1
ATOM 1885 C C . ARG A 1 248 ? -3.147 -0.683 -0.426 1.00 94.44 248 ARG A C 1
ATOM 1887 O O . ARG A 1 248 ? -3.580 0.448 -0.223 1.00 94.44 248 ARG A O 1
ATOM 1894 N N . SER A 1 249 ? -2.276 -1.276 0.383 1.00 96.44 249 SER A N 1
ATOM 1895 C CA . SER A 1 249 ? -1.780 -0.705 1.639 1.00 96.44 249 SER A CA 1
ATOM 1896 C C . SER A 1 249 ? -0.629 0.304 1.475 1.00 96.44 249 SER A C 1
ATOM 1898 O O . SER A 1 249 ? -0.161 0.855 2.473 1.00 96.44 249 SER A O 1
ATOM 1900 N N . ARG A 1 250 ? -0.178 0.608 0.244 1.00 96.94 250 ARG A N 1
ATOM 1901 C CA . ARG A 1 250 ? 1.020 1.439 0.015 1.00 96.94 250 ARG A CA 1
ATOM 1902 C C . ARG A 1 250 ? 0.944 2.824 0.658 1.00 96.94 250 ARG A C 1
ATOM 1904 O O . ARG A 1 250 ? -0.072 3.525 0.556 1.00 96.94 250 ARG A O 1
ATOM 1911 N N . THR A 1 251 ? 2.070 3.259 1.222 1.00 95.94 251 THR A N 1
ATOM 1912 C CA . THR A 1 251 ? 2.281 4.608 1.774 1.00 95.94 251 THR A CA 1
ATOM 1913 C C . THR A 1 251 ? 3.190 5.457 0.878 1.00 95.94 251 THR A C 1
ATOM 1915 O O . THR A 1 251 ? 3.183 6.696 0.938 1.00 95.94 251 THR A O 1
ATOM 1918 N N . VAL A 1 252 ? 3.956 4.825 -0.018 1.00 95.12 252 VAL A N 1
ATOM 1919 C CA . VAL A 1 252 ? 4.745 5.531 -1.034 1.00 95.12 252 VAL A CA 1
ATOM 1920 C C . VAL A 1 252 ? 3.863 6.017 -2.186 1.00 95.12 252 VAL A C 1
ATOM 1922 O O . VAL A 1 252 ? 2.891 5.380 -2.590 1.00 95.12 252 VAL A O 1
ATOM 1925 N N . GLY A 1 253 ? 4.167 7.214 -2.694 1.00 93.69 253 GLY A N 1
ATOM 1926 C CA . GLY A 1 253 ? 3.477 7.780 -3.855 1.00 93.69 253 GLY A CA 1
ATOM 1927 C C . GLY A 1 253 ? 4.112 7.298 -5.157 1.00 93.69 253 GLY A C 1
ATOM 1928 O O . GLY A 1 253 ? 5.312 7.034 -5.178 1.00 93.69 253 GLY A O 1
ATOM 1929 N N . PHE A 1 254 ? 3.343 7.278 -6.246 1.00 95.50 254 PHE A N 1
ATOM 1930 C CA . PHE A 1 254 ? 3.827 6.845 -7.562 1.00 95.50 254 PHE A CA 1
ATOM 1931 C C . PHE A 1 254 ? 5.046 7.653 -8.041 1.00 95.50 254 PHE A C 1
ATOM 1933 O O . PHE A 1 254 ? 6.023 7.088 -8.512 1.00 95.50 254 PHE A O 1
ATOM 1940 N N . ALA A 1 255 ? 5.077 8.963 -7.766 1.00 94.50 255 ALA A N 1
ATOM 1941 C CA . ALA A 1 255 ? 6.252 9.799 -8.027 1.00 94.50 255 ALA A CA 1
ATOM 1942 C C . ALA A 1 255 ? 7.533 9.356 -7.307 1.00 94.50 255 ALA A C 1
ATOM 1944 O O . ALA A 1 255 ? 8.627 9.642 -7.775 1.00 94.50 255 ALA A O 1
ATOM 1945 N N . THR A 1 256 ? 7.420 8.713 -6.139 1.00 95.00 256 THR A N 1
ATOM 1946 C CA . THR A 1 256 ? 8.594 8.122 -5.478 1.00 95.00 256 THR A CA 1
ATOM 1947 C C . THR A 1 256 ? 9.064 6.897 -6.255 1.00 95.00 256 THR A C 1
ATOM 1949 O O . THR A 1 256 ? 10.260 6.773 -6.469 1.00 95.00 256 THR A O 1
ATOM 1952 N N . LEU A 1 257 ? 8.139 6.057 -6.731 1.00 97.44 257 LEU A N 1
ATOM 1953 C CA . LEU A 1 257 ? 8.469 4.873 -7.527 1.00 97.44 257 LEU A CA 1
ATOM 1954 C C . LEU A 1 257 ? 9.194 5.257 -8.817 1.00 97.44 257 LEU A C 1
ATOM 1956 O O . LEU A 1 257 ? 10.278 4.752 -9.052 1.00 97.44 257 LEU A O 1
ATOM 1960 N N . MET A 1 258 ? 8.688 6.227 -9.585 1.00 97.19 258 MET A N 1
ATOM 1961 C CA . MET A 1 258 ? 9.332 6.645 -10.844 1.00 97.19 258 MET A CA 1
ATOM 1962 C C . MET A 1 258 ? 10.730 7.248 -10.647 1.00 97.19 258 MET A C 1
ATOM 1964 O O . MET A 1 258 ? 11.623 7.041 -11.462 1.00 97.19 258 MET A O 1
ATOM 1968 N N . ARG A 1 259 ? 10.969 7.939 -9.526 1.00 95.94 259 ARG A N 1
ATOM 1969 C CA . ARG A 1 259 ? 12.324 8.394 -9.171 1.00 95.94 259 ARG A CA 1
ATOM 1970 C C . ARG A 1 259 ? 13.246 7.230 -8.834 1.00 95.94 259 ARG A C 1
ATOM 1972 O O . ARG A 1 259 ? 14.421 7.291 -9.161 1.00 95.94 259 ARG A O 1
ATOM 1979 N N . VAL A 1 260 ? 12.727 6.189 -8.185 1.00 97.69 260 VAL A N 1
ATOM 1980 C CA . VAL A 1 260 ? 13.502 4.976 -7.902 1.00 97.69 260 VAL A CA 1
ATOM 1981 C C . VAL A 1 260 ? 13.732 4.157 -9.173 1.00 97.69 260 VAL A C 1
ATOM 1983 O O . VAL A 1 260 ? 14.821 3.624 -9.311 1.00 97.69 260 VAL A O 1
ATOM 1986 N N . VAL A 1 261 ? 12.803 4.152 -10.137 1.00 98.12 261 VAL A N 1
ATOM 1987 C CA . VAL A 1 261 ? 13.044 3.631 -11.498 1.00 98.12 261 VAL A CA 1
ATOM 1988 C C . VAL A 1 261 ? 14.211 4.371 -12.147 1.00 98.12 261 VAL A C 1
ATOM 1990 O O . VAL A 1 261 ? 15.139 3.735 -12.627 1.00 98.12 261 VAL A O 1
ATOM 1993 N N . ALA A 1 262 ? 14.236 5.707 -12.097 1.00 96.88 262 ALA A N 1
ATOM 1994 C CA . ALA A 1 262 ? 15.368 6.469 -12.626 1.00 96.88 262 ALA A CA 1
ATOM 1995 C C . ALA A 1 262 ? 16.692 6.128 -11.909 1.00 96.88 262 ALA A C 1
ATOM 1997 O O . ALA A 1 262 ? 17.709 5.941 -12.566 1.00 96.88 262 ALA A O 1
ATOM 1998 N N . LEU A 1 263 ? 16.686 5.990 -10.576 1.00 96.56 263 LEU A N 1
ATOM 1999 C CA . LEU A 1 263 ? 17.876 5.569 -9.823 1.00 96.56 263 LEU A CA 1
ATOM 2000 C C . LEU A 1 263 ? 18.313 4.138 -10.163 1.00 96.56 263 LEU A C 1
ATOM 2002 O O . LEU A 1 263 ? 19.505 3.896 -10.282 1.00 96.56 263 LEU A O 1
ATOM 2006 N N . GLY A 1 264 ? 17.369 3.211 -10.327 1.00 97.44 264 GLY A N 1
ATOM 2007 C CA . GLY A 1 264 ? 17.630 1.828 -10.720 1.00 97.44 264 GLY A CA 1
ATOM 2008 C C . GLY A 1 264 ? 18.224 1.729 -12.121 1.00 97.44 264 GLY A C 1
ATOM 2009 O O . GLY A 1 264 ? 19.181 0.992 -12.322 1.00 97.44 264 GLY A O 1
ATOM 2010 N N . ALA A 1 265 ? 17.734 2.543 -13.062 1.00 96.50 265 ALA A N 1
ATOM 2011 C CA . ALA A 1 265 ? 18.308 2.649 -14.401 1.00 96.50 265 ALA A CA 1
ATOM 2012 C C . ALA A 1 265 ? 19.774 3.085 -14.341 1.00 96.50 265 ALA A C 1
ATOM 2014 O O . ALA A 1 265 ? 20.612 2.479 -14.992 1.00 96.50 265 ALA A O 1
ATOM 2015 N N . LEU A 1 266 ? 20.114 4.055 -13.485 1.00 95.25 266 LEU A N 1
ATOM 2016 C CA . LEU A 1 266 ? 21.501 4.489 -13.287 1.00 95.25 266 LEU A CA 1
ATOM 2017 C C . LEU A 1 266 ? 22.413 3.403 -12.692 1.00 95.25 266 LEU A C 1
ATOM 2019 O O . LEU A 1 266 ? 23.629 3.560 -12.763 1.00 95.25 266 LEU A O 1
ATOM 2023 N N . MET A 1 267 ? 21.876 2.318 -12.116 1.00 95.69 267 MET A N 1
ATOM 2024 C CA . MET A 1 267 ? 22.693 1.253 -11.518 1.00 95.69 267 MET A CA 1
ATOM 2025 C C . MET A 1 267 ? 23.393 0.358 -12.546 1.00 95.69 267 MET A C 1
ATOM 2027 O O . MET A 1 267 ? 24.348 -0.317 -12.171 1.00 95.69 267 MET A O 1
ATOM 2031 N N . ILE A 1 268 ? 23.008 0.376 -13.829 1.00 93.62 268 ILE A N 1
ATOM 2032 C CA . ILE A 1 268 ? 23.700 -0.422 -14.861 1.00 93.62 268 ILE A CA 1
ATOM 2033 C C . ILE A 1 268 ? 25.171 0.017 -15.040 1.00 93.62 268 ILE A C 1
ATOM 2035 O O . ILE A 1 268 ? 26.033 -0.829 -15.246 1.00 93.62 268 ILE A O 1
ATOM 2039 N N . TRP A 1 269 ? 25.503 1.304 -14.849 1.00 92.81 269 TRP A N 1
ATOM 2040 C CA . TRP A 1 269 ? 26.883 1.822 -14.907 1.00 92.81 269 TRP A CA 1
ATOM 2041 C C . TRP A 1 269 ? 27.789 1.288 -13.782 1.00 92.81 269 TRP A C 1
ATOM 2043 O O . TRP A 1 269 ? 28.811 0.671 -14.093 1.00 92.81 269 TRP A O 1
ATOM 2053 N N . PRO A 1 270 ? 27.470 1.487 -12.484 1.00 94.19 270 PRO A N 1
ATOM 2054 C CA . PRO A 1 270 ? 28.275 0.928 -11.403 1.00 94.19 270 PRO A CA 1
ATOM 2055 C C . PRO A 1 270 ? 28.259 -0.604 -11.398 1.00 94.19 270 PRO A C 1
ATOM 2057 O O . PRO A 1 270 ? 29.282 -1.194 -11.064 1.00 94.19 270 PRO A O 1
ATOM 2060 N N . ALA A 1 271 ? 27.163 -1.253 -11.818 1.00 93.12 271 ALA A N 1
ATOM 2061 C CA . ALA A 1 271 ? 27.127 -2.707 -11.973 1.00 93.12 271 ALA A CA 1
ATOM 2062 C C . ALA A 1 271 ? 28.109 -3.186 -13.051 1.00 93.12 271 ALA A C 1
ATOM 2064 O O . ALA A 1 271 ? 28.902 -4.088 -12.798 1.00 93.12 271 ALA A O 1
ATOM 2065 N N . ALA A 1 272 ? 28.141 -2.543 -14.219 1.00 90.19 272 ALA A N 1
ATOM 2066 C CA . ALA A 1 272 ? 29.107 -2.878 -15.259 1.00 90.19 272 ALA A CA 1
ATOM 2067 C C . ALA A 1 272 ? 30.555 -2.631 -14.812 1.00 90.19 272 ALA A C 1
ATOM 2069 O O . ALA A 1 272 ? 31.427 -3.457 -15.070 1.00 90.19 272 ALA A O 1
ATOM 2070 N N . LEU A 1 273 ? 30.830 -1.517 -14.124 1.00 92.06 273 LEU A N 1
ATOM 2071 C CA . LEU A 1 273 ? 32.168 -1.238 -13.598 1.00 92.06 273 LEU A CA 1
ATOM 2072 C C . LEU A 1 273 ? 32.605 -2.311 -12.593 1.00 92.06 273 LEU A C 1
ATOM 2074 O O . LEU A 1 273 ? 33.687 -2.873 -12.735 1.00 92.06 273 LEU A O 1
ATOM 2078 N N . ALA A 1 274 ? 31.758 -2.624 -11.610 1.00 91.81 274 ALA A N 1
ATOM 2079 C CA . ALA A 1 274 ? 32.040 -3.659 -10.622 1.00 91.81 274 ALA A CA 1
ATOM 2080 C C . ALA A 1 274 ? 32.208 -5.042 -11.275 1.00 91.81 274 ALA A C 1
ATOM 2082 O O . ALA A 1 274 ? 33.121 -5.775 -10.906 1.00 91.81 274 ALA A O 1
ATOM 2083 N N . GLY A 1 275 ? 31.402 -5.362 -12.293 1.00 90.50 275 GLY A N 1
ATOM 2084 C CA . GLY A 1 275 ? 31.534 -6.587 -13.081 1.00 90.50 275 GLY A CA 1
ATOM 2085 C C . GLY A 1 275 ? 32.879 -6.685 -13.801 1.00 90.50 275 GLY A C 1
ATOM 2086 O O . GLY A 1 275 ? 33.534 -7.719 -13.721 1.00 90.50 275 GLY A O 1
ATOM 2087 N N . ARG A 1 276 ? 33.342 -5.600 -14.442 1.00 88.19 276 ARG A N 1
ATOM 2088 C CA . ARG A 1 276 ? 34.668 -5.557 -15.090 1.00 88.19 276 ARG A CA 1
ATOM 2089 C C . ARG A 1 276 ? 35.808 -5.707 -14.089 1.00 88.19 276 ARG A C 1
ATOM 2091 O O . ARG A 1 276 ? 36.755 -6.429 -14.368 1.00 88.19 276 ARG A O 1
ATOM 2098 N N . LEU A 1 277 ? 35.724 -5.030 -12.943 1.00 90.19 277 LEU A N 1
ATOM 2099 C CA . LEU A 1 277 ? 36.744 -5.124 -11.896 1.00 90.19 277 LEU A CA 1
ATOM 2100 C C . LEU A 1 277 ? 36.822 -6.540 -11.321 1.00 90.19 277 LEU A C 1
ATOM 2102 O O . LEU A 1 277 ? 37.917 -7.061 -11.139 1.00 90.19 277 LEU A O 1
ATOM 2106 N N . LEU A 1 278 ? 35.671 -7.172 -11.074 1.00 90.19 278 LEU A N 1
ATOM 2107 C CA . LEU A 1 278 ? 35.614 -8.541 -10.572 1.00 90.19 278 LEU A CA 1
ATOM 2108 C C . LEU A 1 278 ? 36.127 -9.546 -11.611 1.00 90.19 278 LEU A C 1
ATOM 2110 O O . LEU A 1 278 ? 36.921 -10.409 -11.261 1.00 90.19 278 LEU A O 1
ATOM 2114 N N . ALA A 1 279 ? 35.742 -9.403 -12.882 1.00 87.06 279 ALA A N 1
ATOM 2115 C CA . ALA A 1 279 ? 36.281 -10.227 -13.964 1.00 87.06 279 ALA A CA 1
ATOM 2116 C C . ALA A 1 279 ? 37.803 -10.066 -14.097 1.00 87.06 279 ALA A C 1
ATOM 2118 O O . ALA A 1 279 ? 38.519 -11.059 -14.122 1.00 87.06 279 ALA A O 1
ATOM 2119 N N . GLY A 1 280 ? 38.311 -8.829 -14.080 1.00 87.06 280 GLY A N 1
ATOM 2120 C CA . GLY A 1 280 ? 39.750 -8.564 -14.127 1.00 87.06 280 GLY A CA 1
ATOM 2121 C C . GLY A 1 280 ? 40.516 -9.133 -12.928 1.00 87.06 280 GLY A C 1
ATOM 2122 O O . GLY A 1 280 ? 41.645 -9.582 -13.086 1.00 87.06 280 GLY A O 1
ATOM 2123 N N . ALA A 1 281 ? 39.904 -9.158 -11.740 1.00 89.88 281 ALA A N 1
ATOM 2124 C CA . ALA A 1 281 ? 40.498 -9.762 -10.547 1.00 89.88 281 ALA A CA 1
ATOM 2125 C C . ALA A 1 281 ? 40.515 -11.300 -10.587 1.00 89.88 281 ALA A C 1
ATOM 2127 O O . ALA A 1 281 ? 41.387 -11.911 -9.974 1.00 89.88 281 ALA A O 1
ATOM 2128 N N . LEU A 1 282 ? 39.557 -11.921 -11.283 1.00 88.62 282 LEU A N 1
ATOM 2129 C CA . LEU A 1 282 ? 39.477 -13.375 -11.452 1.00 88.62 282 LEU A CA 1
ATOM 2130 C C . LEU A 1 282 ? 40.399 -13.900 -12.567 1.00 88.62 282 LEU A C 1
ATOM 2132 O O . LEU A 1 282 ? 40.677 -15.095 -12.592 1.00 88.62 282 LEU A O 1
ATOM 2136 N N . GLY A 1 283 ? 40.909 -13.021 -13.435 1.00 87.19 283 GLY A N 1
ATOM 2137 C CA . GLY A 1 283 ? 41.819 -13.380 -14.522 1.00 87.19 283 GLY A CA 1
ATOM 2138 C C . GLY A 1 283 ? 41.112 -14.109 -15.666 1.00 87.19 283 GLY A C 1
ATOM 2139 O O . GLY A 1 283 ? 39.947 -13.837 -15.961 1.00 87.19 283 GLY A O 1
ATOM 2140 N N . ASP A 1 284 ? 41.828 -15.028 -16.315 1.00 84.69 284 ASP A N 1
ATOM 2141 C CA . ASP A 1 284 ? 41.305 -15.811 -17.436 1.00 84.69 284 ASP A CA 1
ATOM 2142 C C . ASP A 1 284 ? 40.305 -16.862 -16.937 1.00 84.69 284 ASP A C 1
ATOM 2144 O O . ASP A 1 284 ? 40.666 -17.951 -16.490 1.00 84.69 284 ASP A O 1
ATOM 2148 N N . VAL A 1 285 ? 39.022 -16.511 -17.007 1.00 84.94 285 VAL A N 1
ATOM 2149 C CA . VAL A 1 285 ? 37.890 -17.413 -16.768 1.00 84.94 285 VAL A CA 1
ATOM 2150 C C . VAL A 1 285 ? 37.211 -17.770 -18.088 1.00 84.94 285 VAL A C 1
ATOM 2152 O O . VAL A 1 285 ? 37.281 -17.017 -19.060 1.00 84.94 285 VAL A O 1
ATOM 2155 N N . GLU A 1 286 ? 36.520 -18.910 -18.127 1.00 84.12 286 GLU A N 1
ATOM 2156 C CA . GLU A 1 286 ? 35.757 -19.323 -19.308 1.00 84.12 286 GLU A CA 1
ATOM 2157 C C . GLU A 1 286 ? 34.733 -18.245 -19.712 1.00 84.12 286 GLU A C 1
ATOM 2159 O O . GLU A 1 286 ? 34.118 -17.594 -18.863 1.00 84.12 286 GLU A O 1
ATOM 2164 N N . ALA A 1 287 ? 34.525 -18.057 -21.020 1.00 81.94 287 ALA A N 1
ATOM 2165 C CA . ALA A 1 287 ? 33.765 -16.923 -21.560 1.00 81.94 287 ALA A CA 1
ATOM 2166 C C . ALA A 1 287 ? 32.323 -16.811 -21.020 1.00 81.94 287 ALA A C 1
ATOM 2168 O O . ALA A 1 287 ? 31.783 -15.710 -20.915 1.00 81.94 287 ALA A O 1
ATOM 2169 N N . TRP A 1 288 ? 31.708 -17.931 -20.628 1.00 83.44 288 TRP A N 1
ATOM 2170 C CA . TRP A 1 288 ? 30.351 -17.986 -20.076 1.00 83.44 288 TRP A CA 1
ATOM 2171 C C . TRP A 1 288 ? 30.277 -17.681 -18.564 1.00 83.44 288 TRP A C 1
ATOM 2173 O O . TRP A 1 288 ? 29.192 -17.395 -18.050 1.00 83.44 288 TRP A O 1
ATOM 2183 N N . VAL A 1 289 ? 31.402 -17.677 -17.833 1.00 85.12 289 VAL A N 1
ATOM 2184 C CA . VAL A 1 289 ? 31.453 -17.395 -16.381 1.00 85.12 289 VAL A CA 1
ATOM 2185 C C . VAL A 1 289 ? 31.089 -15.940 -16.084 1.00 85.12 289 VAL A C 1
ATOM 2187 O O . VAL A 1 289 ? 30.361 -15.655 -15.129 1.00 85.12 289 VAL A O 1
ATOM 2190 N N . GLY A 1 290 ? 31.561 -15.017 -16.923 1.00 84.56 290 GLY A N 1
ATOM 2191 C CA . GLY A 1 290 ? 31.241 -13.590 -16.853 1.00 84.56 290 GLY A CA 1
ATOM 2192 C C . GLY A 1 290 ? 29.733 -13.297 -16.827 1.00 84.56 290 GLY A C 1
ATOM 2193 O O . GLY A 1 290 ? 29.234 -12.764 -15.832 1.00 84.56 290 GLY A O 1
ATOM 2194 N N . PRO A 1 291 ? 28.989 -13.652 -17.884 1.00 81.88 291 PRO A N 1
ATOM 2195 C CA . PRO A 1 291 ? 27.549 -13.414 -17.962 1.00 81.88 291 PRO A CA 1
ATOM 2196 C C . PRO A 1 291 ? 26.725 -14.264 -16.987 1.00 81.88 291 PRO A C 1
ATOM 2198 O O . PRO A 1 291 ? 25.668 -13.819 -16.547 1.00 81.88 291 PRO A O 1
ATOM 2201 N N . THR A 1 292 ? 27.185 -15.462 -16.619 1.00 85.75 292 THR A N 1
ATOM 2202 C CA . THR A 1 292 ? 26.399 -16.376 -15.774 1.00 85.75 292 THR A CA 1
ATOM 2203 C C . THR A 1 292 ? 26.571 -16.089 -14.286 1.00 85.75 292 THR A C 1
ATOM 2205 O O . THR A 1 292 ? 25.583 -15.955 -13.571 1.00 85.75 292 THR A O 1
ATOM 2208 N N . TYR A 1 293 ? 27.808 -15.966 -13.797 1.00 88.25 293 TYR A N 1
ATOM 2209 C CA . TYR A 1 293 ? 28.085 -15.846 -12.362 1.00 88.25 293 TYR A CA 1
ATOM 2210 C C . TYR A 1 293 ? 28.464 -14.429 -11.946 1.00 88.25 293 TYR A C 1
ATOM 2212 O O . TYR A 1 293 ? 27.865 -13.883 -11.018 1.00 88.25 293 TYR A O 1
ATOM 2220 N N . ILE A 1 294 ? 29.439 -13.817 -12.628 1.00 87.69 294 ILE A N 1
ATOM 2221 C CA . ILE A 1 294 ? 29.959 -12.490 -12.256 1.00 87.69 294 ILE A CA 1
ATOM 2222 C C . ILE A 1 294 ? 28.851 -11.441 -12.370 1.00 87.69 294 ILE A C 1
ATOM 2224 O O . ILE A 1 294 ? 28.665 -10.644 -11.449 1.00 87.69 294 ILE A O 1
ATOM 2228 N N . ALA A 1 295 ? 28.081 -11.476 -13.460 1.00 88.00 295 ALA A N 1
ATOM 2229 C CA . ALA A 1 295 ? 26.940 -10.593 -13.655 1.00 88.00 295 ALA A CA 1
ATOM 2230 C C . ALA A 1 295 ? 25.942 -10.696 -12.498 1.00 88.00 295 ALA A C 1
ATOM 2232 O O . ALA A 1 295 ? 25.655 -9.696 -11.850 1.00 88.00 295 ALA A O 1
ATOM 2233 N N . VAL A 1 296 ? 25.466 -11.899 -12.167 1.00 90.75 296 VAL A N 1
ATOM 2234 C CA . VAL A 1 296 ? 24.432 -12.085 -11.137 1.00 90.75 296 VAL A CA 1
ATOM 2235 C C . VAL A 1 296 ? 24.933 -11.675 -9.749 1.00 90.75 296 VAL A C 1
ATOM 2237 O O . VAL A 1 296 ? 24.220 -10.989 -9.014 1.00 90.75 296 VAL A O 1
ATOM 2240 N N . LEU A 1 297 ? 26.180 -12.017 -9.404 1.00 90.12 297 LEU A N 1
ATOM 2241 C CA . LEU A 1 297 ? 26.799 -11.632 -8.130 1.00 90.12 297 LEU A CA 1
ATOM 2242 C C . LEU A 1 297 ? 26.909 -10.114 -7.949 1.00 90.12 297 LEU A C 1
ATOM 2244 O O . LEU A 1 297 ? 26.885 -9.634 -6.817 1.00 90.12 297 LEU A O 1
ATOM 2248 N N . VAL A 1 298 ? 27.033 -9.359 -9.039 1.00 92.50 298 VAL A N 1
ATOM 2249 C CA . VAL A 1 298 ? 27.172 -7.900 -9.001 1.00 92.50 298 VAL A CA 1
ATOM 2250 C C . VAL A 1 298 ? 25.827 -7.200 -9.163 1.00 92.50 298 VAL A C 1
ATOM 2252 O O . VAL A 1 298 ? 25.509 -6.267 -8.424 1.00 92.50 298 VAL A O 1
ATOM 2255 N N . GLU A 1 299 ? 25.017 -7.634 -10.118 1.00 94.44 299 GLU A N 1
ATOM 2256 C CA . GLU A 1 299 ? 23.782 -6.960 -10.488 1.00 94.44 299 GLU A CA 1
ATOM 2257 C C . GLU A 1 299 ? 22.699 -7.081 -9.417 1.00 94.44 299 GLU A C 1
ATOM 2259 O O . GLU A 1 299 ? 22.053 -6.076 -9.111 1.00 94.44 299 GLU A O 1
ATOM 2264 N N . GLU A 1 300 ? 22.510 -8.259 -8.809 1.00 93.94 300 GLU A N 1
ATOM 2265 C CA . GLU A 1 300 ? 21.469 -8.445 -7.787 1.00 93.94 300 GLU A CA 1
ATOM 2266 C C . GLU A 1 300 ? 21.692 -7.538 -6.559 1.00 93.94 300 GLU A C 1
ATOM 2268 O O . GLU A 1 300 ? 20.761 -6.826 -6.161 1.00 93.94 300 GLU A O 1
ATOM 2273 N N . PRO A 1 301 ? 22.911 -7.428 -5.987 1.00 92.44 301 PRO A N 1
ATOM 2274 C CA . PRO A 1 301 ? 23.177 -6.448 -4.934 1.00 92.44 301 PRO A CA 1
ATOM 2275 C C . PRO A 1 301 ? 23.043 -4.991 -5.396 1.00 92.44 301 PRO A C 1
ATOM 2277 O O . PRO A 1 301 ? 22.500 -4.164 -4.656 1.00 92.44 301 PRO A O 1
ATOM 2280 N N . MET A 1 302 ? 23.499 -4.654 -6.610 1.00 94.25 302 MET A N 1
ATOM 2281 C CA . MET A 1 302 ? 23.431 -3.278 -7.127 1.00 94.25 302 MET A CA 1
ATOM 2282 C C . MET A 1 302 ? 21.990 -2.801 -7.323 1.00 94.25 302 MET A C 1
ATOM 2284 O O . MET A 1 302 ? 21.673 -1.651 -7.007 1.00 94.25 302 MET A O 1
ATOM 2288 N N . LYS A 1 303 ? 21.076 -3.689 -7.730 1.00 95.94 303 LYS A N 1
ATOM 2289 C CA . LYS A 1 303 ? 19.635 -3.395 -7.822 1.00 95.94 303 LYS A CA 1
ATOM 2290 C C . LYS A 1 303 ? 19.024 -3.026 -6.466 1.00 95.94 303 LYS A C 1
ATOM 2292 O O . LYS A 1 303 ? 18.031 -2.301 -6.425 1.00 95.94 303 LYS A O 1
ATOM 2297 N N . LEU A 1 304 ? 19.609 -3.440 -5.341 1.00 95.25 304 LEU A N 1
ATOM 2298 C CA . LEU A 1 304 ? 19.135 -3.078 -3.998 1.00 95.25 304 LEU A CA 1
ATOM 2299 C C . LEU A 1 304 ? 19.725 -1.755 -3.476 1.00 95.25 304 LEU A C 1
ATOM 2301 O O . LEU A 1 304 ? 19.207 -1.192 -2.503 1.00 95.25 304 LEU A O 1
ATOM 2305 N N . LEU A 1 305 ? 20.758 -1.204 -4.121 1.00 95.69 305 LEU A N 1
ATOM 2306 C CA . LEU A 1 305 ? 21.434 0.016 -3.670 1.00 95.69 305 LEU A CA 1
ATOM 2307 C C . LEU A 1 305 ? 20.508 1.251 -3.622 1.00 95.69 305 LEU A C 1
ATOM 2309 O O . LEU A 1 305 ? 20.532 1.959 -2.607 1.00 95.69 305 LEU A O 1
ATOM 2313 N N . PRO A 1 306 ? 19.610 1.506 -4.602 1.00 96.31 306 PRO A N 1
ATOM 2314 C CA . PRO A 1 306 ? 18.654 2.613 -4.510 1.00 96.31 306 PRO A CA 1
ATOM 2315 C C . PRO A 1 306 ? 17.750 2.558 -3.270 1.00 96.31 306 PRO A C 1
ATOM 2317 O O . PRO A 1 306 ? 17.395 3.604 -2.715 1.00 96.31 306 PRO A O 1
ATOM 2320 N N . LEU A 1 307 ? 17.418 1.360 -2.774 1.00 94.56 307 LEU A N 1
ATOM 2321 C CA . LEU A 1 307 ? 16.648 1.193 -1.540 1.00 94.56 307 LEU A CA 1
ATOM 2322 C C . LEU A 1 307 ? 17.458 1.626 -0.305 1.00 94.56 307 LEU A C 1
ATOM 2324 O O . LEU A 1 307 ? 16.919 2.303 0.578 1.00 94.56 307 LEU A O 1
ATOM 2328 N N . LEU A 1 308 ? 18.753 1.294 -0.258 1.00 93.12 308 LEU A N 1
ATOM 2329 C CA . LEU A 1 308 ? 19.671 1.715 0.808 1.00 93.12 308 LEU A CA 1
ATOM 2330 C C . LEU A 1 308 ? 19.868 3.236 0.815 1.00 93.12 308 LEU A C 1
ATOM 2332 O O . LEU A 1 308 ? 19.755 3.865 1.870 1.00 93.12 308 LEU A O 1
ATOM 2336 N N . LEU A 1 309 ? 20.050 3.849 -0.358 1.00 91.88 309 LEU A N 1
ATOM 2337 C CA . LEU A 1 309 ? 20.143 5.307 -0.500 1.00 91.88 309 LEU A CA 1
ATOM 2338 C C . LEU A 1 309 ? 18.869 6.001 -0.000 1.00 91.88 309 LEU A C 1
ATOM 2340 O O . LEU A 1 309 ? 18.924 6.967 0.769 1.00 91.88 309 LEU A O 1
ATOM 2344 N N . CYS A 1 310 ? 17.698 5.467 -0.360 1.00 92.19 310 CYS A N 1
ATOM 2345 C CA . CYS A 1 310 ? 16.423 5.966 0.145 1.00 92.19 310 CYS A CA 1
ATOM 2346 C C . CYS A 1 310 ? 16.340 5.871 1.678 1.00 92.19 310 CYS A C 1
ATOM 2348 O O . CYS A 1 310 ? 15.846 6.802 2.322 1.00 92.19 310 CYS A O 1
ATOM 2350 N N . ARG A 1 311 ? 16.845 4.786 2.280 1.00 92.31 311 ARG A N 1
ATOM 2351 C CA . ARG A 1 311 ? 16.892 4.619 3.740 1.00 92.31 311 ARG A CA 1
ATOM 2352 C C . ARG A 1 311 ? 17.792 5.655 4.408 1.00 92.31 311 ARG A C 1
ATOM 2354 O O . ARG A 1 311 ? 17.423 6.155 5.469 1.00 92.31 311 ARG A O 1
ATOM 2361 N N . MET A 1 312 ? 18.931 5.993 3.808 1.00 90.69 312 MET A N 1
ATOM 2362 C CA . MET A 1 312 ? 19.848 7.008 4.342 1.00 90.69 312 MET A CA 1
ATOM 2363 C C . MET A 1 312 ? 19.205 8.403 4.351 1.00 90.69 312 MET A C 1
ATOM 2365 O O . MET A 1 312 ? 19.267 9.113 5.353 1.00 90.69 312 MET A O 1
ATOM 2369 N N . VAL A 1 313 ? 18.516 8.776 3.269 1.00 89.50 313 VAL A N 1
ATOM 2370 C CA . VAL A 1 313 ? 17.904 10.110 3.110 1.00 89.50 313 VAL A CA 1
ATOM 2371 C C . VAL A 1 313 ? 16.572 10.255 3.862 1.00 89.50 313 VAL A C 1
ATOM 2373 O O . VAL A 1 313 ? 16.237 11.338 4.352 1.00 89.50 313 VAL A O 1
ATOM 2376 N N . ALA A 1 314 ? 15.798 9.171 3.948 1.00 89.19 314 ALA A N 1
ATOM 2377 C CA . ALA A 1 314 ? 14.433 9.157 4.471 1.00 89.19 314 ALA A CA 1
ATOM 2378 C C . ALA A 1 314 ? 14.264 8.162 5.634 1.00 89.19 314 ALA A C 1
ATOM 2380 O O . ALA A 1 314 ? 13.238 7.487 5.756 1.00 89.19 314 ALA A O 1
ATOM 2381 N N . GLY A 1 315 ? 15.275 8.040 6.497 1.00 87.38 315 GLY A N 1
ATOM 2382 C CA . GLY A 1 315 ? 15.315 7.026 7.553 1.00 87.38 315 GLY A CA 1
ATOM 2383 C C . GLY A 1 315 ? 14.124 7.053 8.518 1.00 87.38 315 GLY A C 1
ATOM 2384 O O . GLY A 1 315 ? 13.711 5.997 9.005 1.00 87.38 315 GLY A O 1
ATOM 2385 N N . ARG A 1 316 ? 13.511 8.220 8.777 1.00 88.19 316 ARG A N 1
ATOM 2386 C CA . ARG A 1 316 ? 12.295 8.312 9.610 1.00 88.19 316 ARG A CA 1
ATOM 2387 C C . ARG A 1 316 ? 11.080 7.823 8.843 1.00 88.19 316 ARG A C 1
ATOM 2389 O O . ARG A 1 316 ? 10.276 7.077 9.398 1.00 88.19 316 ARG A O 1
ATOM 2396 N N . ARG A 1 317 ? 10.989 8.158 7.556 1.00 88.06 317 ARG A N 1
ATOM 2397 C CA . ARG A 1 317 ? 9.960 7.619 6.661 1.00 88.06 317 ARG A CA 1
ATOM 2398 C C . ARG A 1 317 ? 10.035 6.095 6.557 1.00 88.06 317 ARG A C 1
ATOM 2400 O O . ARG A 1 317 ? 8.993 5.461 6.639 1.00 88.06 317 ARG A O 1
ATOM 2407 N N . PHE A 1 318 ? 11.233 5.508 6.483 1.00 90.69 318 PHE A N 1
ATOM 2408 C CA . PHE A 1 318 ? 11.434 4.047 6.448 1.00 90.69 318 PHE A CA 1
ATOM 2409 C C . PHE A 1 318 ? 10.847 3.317 7.663 1.00 90.69 318 PHE A C 1
ATOM 2411 O O . PHE A 1 318 ? 10.387 2.183 7.545 1.00 90.69 318 PHE A O 1
ATOM 2418 N N . ARG A 1 319 ? 10.802 3.969 8.830 1.00 88.62 319 ARG A N 1
ATOM 2419 C CA . ARG A 1 319 ? 10.173 3.406 10.038 1.00 88.62 319 ARG A CA 1
ATOM 2420 C C . ARG A 1 319 ? 8.642 3.384 9.978 1.00 88.62 319 ARG A C 1
ATOM 2422 O O . ARG A 1 319 ? 8.038 2.685 10.780 1.00 88.62 319 ARG A O 1
ATOM 2429 N N . ARG A 1 320 ? 8.036 4.129 9.047 1.00 90.94 320 ARG A N 1
ATOM 2430 C CA . ARG A 1 320 ? 6.581 4.225 8.837 1.00 90.94 320 ARG A CA 1
ATOM 2431 C C . ARG A 1 320 ? 6.108 3.541 7.554 1.00 90.94 320 ARG A C 1
ATOM 2433 O O . ARG A 1 320 ? 4.920 3.576 7.261 1.00 90.94 320 ARG A O 1
ATOM 2440 N N . LEU A 1 321 ? 7.026 2.967 6.776 1.00 95.19 321 LEU A N 1
ATOM 2441 C CA . LEU A 1 321 ? 6.672 2.233 5.566 1.00 95.19 321 LEU A CA 1
ATOM 2442 C C . LEU A 1 321 ? 5.831 1.003 5.909 1.00 95.19 321 LEU A C 1
ATOM 2444 O O . LEU A 1 321 ? 6.081 0.336 6.919 1.00 95.19 321 LEU A O 1
ATOM 2448 N N . ALA A 1 322 ? 4.870 0.729 5.040 1.00 97.38 322 ALA A N 1
ATOM 2449 C CA . ALA A 1 322 ? 4.155 -0.528 4.959 1.00 97.38 322 ALA A CA 1
ATOM 2450 C C . ALA A 1 322 ? 5.077 -1.633 4.411 1.00 97.38 322 ALA A C 1
ATOM 2452 O O . ALA A 1 322 ? 6.093 -1.339 3.774 1.00 97.38 322 ALA A O 1
ATOM 2453 N N . ALA A 1 323 ? 4.741 -2.901 4.638 1.00 98.19 323 ALA A N 1
ATOM 2454 C CA . ALA A 1 323 ? 5.487 -4.040 4.114 1.00 98.19 323 ALA A CA 1
ATOM 2455 C C . ALA A 1 323 ? 5.539 -3.991 2.581 1.00 98.19 323 ALA A C 1
ATOM 2457 O O . ALA A 1 323 ? 6.616 -4.135 1.998 1.00 98.19 323 ALA A O 1
ATOM 2458 N N . VAL A 1 324 ? 4.414 -3.660 1.933 1.00 98.44 324 VAL A N 1
ATOM 2459 C CA . VAL A 1 324 ? 4.353 -3.509 0.469 1.00 98.44 324 VAL A CA 1
ATOM 2460 C C . VAL A 1 324 ? 5.250 -2.397 -0.070 1.00 98.44 324 VAL A C 1
ATOM 2462 O O . VAL A 1 324 ? 5.658 -2.453 -1.224 1.00 98.44 324 VAL A O 1
ATOM 2465 N N . ASP A 1 325 ? 5.595 -1.379 0.724 1.00 98.44 325 ASP A N 1
ATOM 2466 C CA . ASP A 1 325 ? 6.440 -0.290 0.228 1.00 98.44 325 ASP A CA 1
ATOM 2467 C C . ASP A 1 325 ? 7.876 -0.767 -0.044 1.00 98.44 325 ASP A C 1
ATOM 2469 O O . ASP A 1 325 ? 8.521 -0.244 -0.949 1.00 98.44 325 ASP A O 1
ATOM 2473 N N . TYR A 1 326 ? 8.375 -1.763 0.699 1.00 98.38 326 TYR A N 1
ATOM 2474 C CA . TYR A 1 326 ? 9.687 -2.366 0.439 1.00 98.38 326 TYR A CA 1
ATOM 2475 C C . TYR A 1 326 ? 9.690 -3.134 -0.885 1.00 98.38 326 TYR A C 1
ATOM 2477 O O . TYR A 1 326 ? 10.609 -2.946 -1.680 1.00 98.38 326 TYR A O 1
ATOM 2485 N N . LEU A 1 327 ? 8.628 -3.907 -1.154 1.00 98.38 327 LEU A N 1
ATOM 2486 C CA . LEU A 1 327 ? 8.386 -4.548 -2.451 1.00 98.38 327 LEU A CA 1
ATOM 2487 C C . LEU A 1 327 ? 8.381 -3.503 -3.564 1.00 98.38 327 LEU A C 1
ATOM 2489 O O . LEU A 1 327 ? 9.151 -3.617 -4.507 1.00 98.38 327 LEU A O 1
ATOM 2493 N N . LEU A 1 328 ? 7.557 -2.458 -3.441 1.00 98.62 328 LEU A N 1
ATOM 2494 C CA . LEU A 1 328 ? 7.398 -1.450 -4.489 1.00 98.62 328 LEU A CA 1
ATOM 2495 C C . LEU A 1 328 ? 8.697 -0.701 -4.800 1.00 98.62 328 LEU A C 1
ATOM 2497 O O . LEU A 1 328 ? 8.979 -0.429 -5.963 1.00 98.62 328 LEU A O 1
ATOM 2501 N N . LEU A 1 329 ? 9.475 -0.334 -3.780 1.00 98.50 329 LEU A N 1
ATOM 2502 C CA . LEU A 1 329 ? 10.744 0.370 -3.976 1.00 98.50 329 LEU A CA 1
ATOM 2503 C C . LEU A 1 329 ? 11.807 -0.548 -4.597 1.00 98.50 329 LEU A C 1
ATOM 2505 O O . LEU A 1 329 ? 12.542 -0.103 -5.474 1.00 98.50 329 LEU A O 1
ATOM 2509 N N . ALA A 1 330 ? 11.871 -1.815 -4.184 1.00 98.44 330 ALA A N 1
ATOM 2510 C CA . ALA A 1 330 ? 12.784 -2.795 -4.767 1.00 98.44 330 ALA A CA 1
ATOM 2511 C C . ALA A 1 330 ? 12.397 -3.127 -6.220 1.00 98.44 330 ALA A C 1
ATOM 2513 O O . ALA A 1 330 ? 13.233 -3.038 -7.114 1.00 98.44 330 ALA A O 1
ATOM 2514 N N . ALA A 1 331 ? 11.112 -3.387 -6.479 1.00 98.56 331 ALA A N 1
ATOM 2515 C CA . ALA A 1 331 ? 10.580 -3.625 -7.818 1.00 98.56 331 ALA A CA 1
ATOM 2516 C C . ALA A 1 331 ? 10.792 -2.421 -8.744 1.00 98.56 331 ALA A C 1
ATOM 2518 O O . ALA A 1 331 ? 11.160 -2.604 -9.896 1.00 98.56 331 ALA A O 1
ATOM 2519 N N . ALA A 1 332 ? 10.625 -1.189 -8.247 1.00 98.56 332 ALA A N 1
ATOM 2520 C CA . ALA A 1 332 ? 10.931 0.021 -9.009 1.00 98.56 332 ALA A CA 1
ATOM 2521 C C . ALA A 1 332 ? 12.420 0.118 -9.366 1.00 98.56 332 ALA A C 1
ATOM 2523 O O . ALA A 1 332 ? 12.754 0.510 -10.479 1.00 98.56 332 ALA A O 1
ATOM 2524 N N . SER A 1 333 ? 13.312 -0.260 -8.449 1.00 98.50 333 SER A N 1
ATOM 2525 C CA . SER A 1 333 ? 14.752 -0.281 -8.711 1.00 98.50 333 SER A CA 1
ATOM 2526 C C . SER A 1 333 ? 15.112 -1.313 -9.786 1.00 98.50 333 SER A C 1
ATOM 2528 O O . SER A 1 333 ? 15.736 -0.968 -10.789 1.00 98.50 333 SER A O 1
ATOM 2530 N N . GLY A 1 334 ? 14.623 -2.549 -9.639 1.00 98.12 334 GLY A N 1
ATOM 2531 C CA . GLY A 1 334 ? 14.791 -3.607 -10.638 1.00 98.12 334 GLY A CA 1
ATOM 2532 C C . GLY A 1 334 ? 14.162 -3.253 -11.988 1.00 98.12 334 GLY A C 1
ATOM 2533 O O . GLY A 1 334 ? 14.754 -3.507 -13.027 1.00 98.12 334 GLY A O 1
ATOM 2534 N N . ALA A 1 335 ? 13.007 -2.584 -11.997 1.00 98.06 335 ALA A N 1
ATOM 2535 C CA . ALA A 1 335 ? 12.368 -2.082 -13.212 1.00 98.06 335 ALA A CA 1
ATOM 2536 C C . ALA A 1 335 ? 13.186 -0.992 -13.905 1.00 98.06 335 ALA A C 1
ATOM 2538 O O . ALA A 1 335 ? 13.217 -0.941 -15.127 1.00 98.06 335 ALA A O 1
ATOM 2539 N N . GLY A 1 336 ? 13.860 -0.135 -13.138 1.00 97.69 336 GLY A N 1
ATOM 2540 C CA . GLY A 1 336 ? 14.825 0.819 -13.669 1.00 97.69 336 GLY A CA 1
ATOM 2541 C C . GLY A 1 336 ? 15.984 0.127 -14.373 1.00 97.69 336 GLY A C 1
ATOM 2542 O O . GLY A 1 336 ? 16.291 0.462 -15.514 1.00 97.69 336 GLY A O 1
ATOM 2543 N N . PHE A 1 337 ? 16.587 -0.859 -13.706 1.00 97.31 337 PHE A N 1
ATOM 2544 C CA . PHE A 1 337 ? 17.676 -1.656 -14.267 1.00 97.31 337 PHE A CA 1
ATOM 2545 C C . PHE A 1 337 ? 17.237 -2.375 -15.551 1.00 97.31 337 PHE A C 1
ATOM 2547 O O . PHE A 1 337 ? 17.882 -2.229 -16.586 1.00 97.31 337 PHE A O 1
ATOM 2554 N N . HIS A 1 338 ? 16.080 -3.051 -15.506 1.00 95.75 338 HIS A N 1
ATOM 2555 C CA . HIS A 1 338 ? 15.433 -3.685 -16.661 1.00 95.75 338 HIS A CA 1
ATOM 2556 C C . HIS A 1 338 ? 15.246 -2.710 -17.810 1.00 95.75 338 HIS A C 1
ATOM 2558 O O . HIS A 1 338 ? 15.595 -2.997 -18.946 1.00 95.75 338 HIS A O 1
ATOM 2564 N N . LEU A 1 339 ? 14.703 -1.536 -17.514 1.00 95.69 339 LEU A N 1
ATOM 2565 C CA . LEU A 1 339 ? 14.428 -0.528 -18.516 1.00 95.69 339 LEU A CA 1
ATOM 2566 C C . LEU A 1 339 ? 15.710 -0.033 -19.180 1.00 95.69 339 LEU A C 1
ATOM 2568 O O . LEU A 1 339 ? 15.724 0.079 -20.396 1.00 95.69 339 LEU A O 1
ATOM 2572 N N . ALA A 1 340 ? 16.784 0.212 -18.426 1.00 95.25 340 ALA A N 1
ATOM 2573 C CA . ALA A 1 340 ? 18.067 0.599 -19.007 1.00 95.25 340 ALA A CA 1
ATOM 2574 C C . ALA A 1 340 ? 18.641 -0.508 -19.904 1.00 95.25 340 ALA A C 1
ATOM 2576 O O . ALA A 1 340 ? 18.972 -0.252 -21.057 1.00 95.25 340 ALA A O 1
ATOM 2577 N N . GLU A 1 341 ? 18.702 -1.738 -19.397 1.00 93.38 341 GLU A N 1
ATOM 2578 C CA . GLU A 1 341 ? 19.266 -2.886 -20.108 1.00 93.38 341 GLU A CA 1
ATOM 2579 C C . GLU A 1 341 ? 18.519 -3.179 -21.416 1.00 93.38 341 GLU A C 1
ATOM 2581 O O . GLU A 1 341 ? 19.111 -3.303 -22.487 1.00 93.38 341 GLU A O 1
ATOM 2586 N N . GLN A 1 342 ? 17.194 -3.254 -21.336 1.00 92.69 342 GLN A N 1
ATOM 2587 C CA . GLN A 1 342 ? 16.341 -3.700 -22.431 1.00 92.69 342 GLN A CA 1
ATOM 2588 C C . GLN A 1 342 ? 16.101 -2.574 -23.439 1.00 92.69 342 GLN A C 1
ATOM 2590 O O . GLN A 1 342 ? 16.022 -2.837 -24.635 1.00 92.69 342 GLN A O 1
ATOM 2595 N N . ALA A 1 343 ? 16.032 -1.312 -22.991 1.00 92.56 343 ALA A N 1
ATOM 2596 C CA . ALA A 1 343 ? 15.945 -0.174 -23.904 1.00 92.56 343 ALA A CA 1
ATOM 2597 C C . ALA A 1 343 ? 17.233 -0.007 -24.710 1.00 92.56 343 ALA A C 1
ATOM 2599 O O . ALA A 1 343 ? 17.143 0.256 -25.908 1.00 92.56 343 ALA A O 1
ATOM 2600 N N . LEU A 1 344 ? 18.403 -0.175 -24.078 1.00 92.62 344 LEU A N 1
ATOM 2601 C CA . LEU A 1 344 ? 19.688 -0.136 -24.774 1.00 92.62 344 LEU A CA 1
ATOM 2602 C C . LEU A 1 344 ? 19.805 -1.296 -25.759 1.00 92.62 344 LEU A C 1
ATOM 2604 O O . LEU A 1 344 ? 20.090 -1.046 -26.922 1.00 92.62 344 LEU A O 1
ATOM 2608 N N . ARG A 1 345 ? 19.486 -2.531 -25.349 1.00 89.75 345 ARG A N 1
ATOM 2609 C CA . ARG A 1 345 ? 19.520 -3.683 -26.263 1.00 89.75 345 ARG A CA 1
ATOM 2610 C C . ARG A 1 345 ? 18.590 -3.512 -27.464 1.00 89.75 345 ARG A C 1
ATOM 2612 O O . ARG A 1 345 ? 18.967 -3.826 -28.587 1.00 89.75 345 ARG A O 1
ATOM 2619 N N . ALA A 1 346 ? 17.385 -2.991 -27.236 1.00 89.44 346 ALA A N 1
ATOM 2620 C CA . ALA A 1 346 ? 16.453 -2.694 -28.317 1.00 89.44 346 ALA A CA 1
ATOM 2621 C C . ALA A 1 346 ? 17.008 -1.618 -29.267 1.00 89.44 346 ALA A C 1
ATOM 2623 O O . ALA A 1 346 ? 16.867 -1.747 -30.480 1.00 89.44 346 ALA A O 1
ATOM 2624 N N . ALA A 1 347 ? 17.679 -0.590 -28.732 1.00 90.69 347 ALA A N 1
ATOM 2625 C CA . ALA A 1 347 ? 18.292 0.464 -29.538 1.00 90.69 347 ALA A CA 1
ATOM 2626 C C . ALA A 1 347 ? 19.494 -0.024 -30.359 1.00 90.69 347 ALA A C 1
ATOM 2628 O O . ALA A 1 347 ? 19.684 0.426 -31.486 1.00 90.69 347 ALA A O 1
ATOM 2629 N N . THR A 1 348 ? 20.285 -0.954 -29.822 1.00 90.62 348 THR A N 1
ATOM 2630 C CA . THR A 1 348 ? 21.471 -1.500 -30.497 1.00 90.62 348 THR A CA 1
ATOM 2631 C C . THR A 1 348 ? 21.146 -2.632 -31.474 1.00 90.62 348 THR A C 1
ATOM 2633 O O . THR A 1 348 ? 22.038 -3.080 -32.189 1.00 90.62 348 THR A O 1
ATOM 2636 N N . GLY A 1 349 ? 19.891 -3.096 -31.528 1.00 82.38 349 GLY A N 1
ATOM 2637 C CA . GLY A 1 349 ? 19.495 -4.250 -32.341 1.00 82.38 349 GLY A CA 1
ATOM 2638 C C . GLY A 1 349 ? 20.043 -5.579 -31.814 1.00 82.38 349 GLY A C 1
ATOM 2639 O O . GLY A 1 349 ? 20.215 -6.515 -32.591 1.00 82.38 349 GLY A O 1
ATOM 2640 N N . GLY A 1 350 ? 20.351 -5.659 -30.513 1.00 73.31 350 GLY A N 1
ATOM 2641 C CA . GLY A 1 350 ? 20.943 -6.848 -29.906 1.00 73.31 350 GLY A CA 1
ATOM 2642 C C . GLY A 1 350 ? 20.059 -8.089 -30.068 1.00 73.31 350 GLY A C 1
ATOM 2643 O O . GLY A 1 350 ? 18.850 -8.038 -29.829 1.00 73.31 350 GLY A O 1
ATOM 2644 N N . ALA A 1 351 ? 20.675 -9.208 -30.453 1.00 64.50 351 ALA A N 1
ATOM 2645 C CA . ALA A 1 351 ? 20.003 -10.497 -30.580 1.00 64.50 351 ALA A CA 1
ATOM 2646 C C . ALA A 1 351 ? 19.593 -11.043 -29.200 1.00 64.50 351 ALA A C 1
ATOM 2648 O O . ALA A 1 351 ? 20.334 -10.927 -28.225 1.00 64.50 351 ALA A O 1
ATOM 2649 N N . GLY A 1 352 ? 18.402 -11.637 -29.104 1.00 68.88 352 GLY A N 1
ATOM 2650 C CA . GLY A 1 352 ? 17.916 -12.276 -27.881 1.00 68.88 352 GLY A CA 1
ATOM 2651 C C . GLY A 1 352 ? 16.390 -12.274 -27.763 1.00 68.88 352 GLY A C 1
ATOM 2652 O O . GLY A 1 352 ? 15.708 -11.582 -28.524 1.00 68.88 352 GLY A O 1
ATOM 2653 N N . PRO A 1 353 ? 15.831 -13.038 -26.810 1.00 78.44 353 PRO A N 1
ATOM 2654 C CA . PRO A 1 353 ? 14.391 -13.083 -26.595 1.00 78.44 353 PRO A CA 1
ATOM 2655 C C . PRO A 1 353 ? 13.864 -11.705 -26.167 1.00 78.44 353 PRO A C 1
ATOM 2657 O O . PRO A 1 353 ? 14.363 -11.087 -25.222 1.00 78.44 353 PRO A O 1
ATOM 2660 N N . ALA A 1 354 ? 12.838 -11.222 -26.869 1.00 84.81 354 ALA A N 1
ATOM 2661 C CA . ALA A 1 354 ? 12.182 -9.961 -26.547 1.00 84.81 354 ALA A CA 1
ATOM 2662 C C . ALA A 1 354 ? 11.297 -10.108 -25.292 1.00 84.81 354 ALA A C 1
ATOM 2664 O O . ALA A 1 354 ? 10.619 -11.129 -25.142 1.00 84.81 354 ALA A O 1
ATOM 2665 N N . PRO A 1 355 ? 11.245 -9.103 -24.397 1.00 89.56 355 PRO A N 1
ATOM 2666 C CA . PRO A 1 355 ? 10.349 -9.156 -23.251 1.00 89.56 355 PRO A CA 1
ATOM 2667 C C . PRO A 1 355 ? 8.876 -9.150 -23.656 1.00 89.56 355 PRO A C 1
ATOM 2669 O O . PRO A 1 355 ? 8.446 -8.395 -24.531 1.00 89.56 355 PRO A O 1
ATOM 2672 N N . VAL A 1 356 ? 8.078 -9.937 -22.942 1.00 90.88 356 VAL A N 1
ATOM 2673 C CA . VAL A 1 356 ? 6.636 -10.035 -23.148 1.00 90.88 356 VAL A CA 1
ATOM 2674 C C . VAL A 1 356 ? 5.936 -8.874 -22.453 1.00 90.88 356 VAL A C 1
ATOM 2676 O O . VAL A 1 356 ? 5.806 -8.828 -21.225 1.00 90.88 356 VAL A O 1
ATOM 2679 N N . TYR A 1 357 ? 5.428 -7.941 -23.254 1.00 88.31 357 TYR A N 1
ATOM 2680 C CA . TYR A 1 357 ? 4.571 -6.855 -22.794 1.00 88.31 357 TYR A CA 1
ATOM 2681 C C . TYR A 1 357 ? 3.144 -7.057 -23.297 1.00 88.31 357 TYR A C 1
ATOM 2683 O O . TYR A 1 357 ? 2.905 -7.189 -24.492 1.00 88.31 357 TYR A O 1
ATOM 2691 N N . GLY A 1 358 ? 2.176 -7.045 -22.383 1.00 85.62 358 GLY A N 1
ATOM 2692 C CA . GLY A 1 358 ? 0.760 -7.073 -22.733 1.00 85.62 358 GLY A CA 1
ATOM 2693 C C . GLY A 1 358 ? -0.087 -6.370 -21.681 1.00 85.62 358 GLY A C 1
ATOM 2694 O O . GLY A 1 358 ? 0.295 -6.252 -20.515 1.00 85.62 358 GLY A O 1
ATOM 2695 N N . VAL A 1 359 ? -1.242 -5.859 -22.102 1.00 86.06 359 VAL A N 1
ATOM 2696 C CA . VAL A 1 359 ? -2.104 -5.052 -21.226 1.00 86.06 359 VAL A CA 1
ATOM 2697 C C . VAL A 1 359 ? -2.713 -5.911 -20.113 1.00 86.06 359 VAL A C 1
ATOM 2699 O O . VAL A 1 359 ? -2.691 -5.510 -18.954 1.00 86.06 359 VAL A O 1
ATOM 2702 N N . LEU A 1 360 ? -3.191 -7.115 -20.438 1.00 89.50 360 LEU A N 1
ATOM 2703 C CA . LEU A 1 360 ? -3.800 -8.051 -19.476 1.00 89.50 360 LEU A CA 1
ATOM 2704 C C . LEU A 1 360 ? -2.790 -9.008 -18.829 1.00 89.50 360 LEU A C 1
ATOM 2706 O O . LEU A 1 360 ? -3.130 -9.817 -17.970 1.00 89.50 360 LEU A O 1
ATOM 2710 N N . THR A 1 361 ? -1.538 -8.907 -19.250 1.00 89.69 361 THR A N 1
ATOM 2711 C CA . THR A 1 361 ? -0.422 -9.719 -18.793 1.00 89.69 361 THR A CA 1
ATOM 2712 C C . THR A 1 361 ? -0.061 -9.328 -17.357 1.00 89.69 361 THR A C 1
ATOM 2714 O O . THR A 1 361 ? 0.301 -8.179 -17.110 1.00 89.69 361 THR A O 1
ATOM 2717 N N . LEU A 1 362 ? -0.172 -10.257 -16.400 1.00 92.25 362 LEU A N 1
ATOM 2718 C CA . LEU A 1 362 ? 0.126 -10.001 -14.984 1.00 92.25 362 LEU A CA 1
ATOM 2719 C C . LEU A 1 362 ? 1.637 -9.898 -14.750 1.00 92.25 362 LEU A C 1
ATOM 2721 O O . LEU A 1 362 ? 2.343 -10.888 -14.909 1.00 92.25 362 LEU A O 1
ATOM 2725 N N . PHE A 1 363 ? 2.099 -8.729 -14.306 1.00 94.88 363 PHE A N 1
ATOM 2726 C CA . PHE A 1 363 ? 3.516 -8.390 -14.126 1.00 94.88 363 PHE A CA 1
ATOM 2727 C C . PHE A 1 363 ? 4.363 -8.589 -15.403 1.00 94.88 363 PHE A C 1
ATOM 2729 O O . PHE A 1 363 ? 5.243 -9.444 -15.416 1.00 94.88 363 PHE A O 1
ATOM 2736 N N . PRO A 1 364 ? 4.106 -7.818 -16.481 1.00 93.31 364 PRO A N 1
ATOM 2737 C CA . PRO A 1 364 ? 4.760 -7.993 -17.779 1.00 93.31 364 PRO A CA 1
ATOM 2738 C C . PRO A 1 364 ? 6.248 -7.616 -17.747 1.00 93.31 364 PRO A C 1
ATOM 2740 O O . PRO A 1 364 ? 6.694 -6.887 -16.861 1.00 93.31 364 PRO A O 1
ATOM 2743 N N . GLY A 1 365 ? 6.989 -8.036 -18.774 1.00 89.19 365 GLY A N 1
ATOM 2744 C CA . GLY A 1 365 ? 8.418 -7.758 -18.941 1.00 89.19 365 GLY A CA 1
ATOM 2745 C C . GLY A 1 365 ? 9.335 -8.958 -18.702 1.00 89.19 365 GLY A C 1
ATOM 2746 O O . GLY A 1 365 ? 10.546 -8.771 -18.638 1.00 89.19 365 GLY A O 1
ATOM 2747 N N . TRP A 1 366 ? 8.784 -10.165 -18.583 1.00 92.06 366 TRP A N 1
ATOM 2748 C CA . TRP A 1 366 ? 9.568 -11.399 -18.545 1.00 92.06 366 TRP A CA 1
ATOM 2749 C C . TRP A 1 366 ? 10.008 -11.832 -19.948 1.00 92.06 366 TRP A C 1
ATOM 2751 O O . TRP A 1 366 ? 9.419 -11.420 -20.948 1.00 92.06 366 TRP A O 1
ATOM 2761 N N . THR A 1 367 ? 11.008 -12.699 -20.013 1.00 92.06 367 THR A N 1
ATOM 2762 C CA . THR A 1 367 ? 11.545 -13.307 -21.237 1.00 92.06 367 THR A CA 1
ATOM 2763 C C . THR A 1 367 ? 11.493 -14.827 -21.126 1.00 92.06 367 THR A C 1
ATOM 2765 O O . THR A 1 367 ? 11.697 -15.375 -20.045 1.00 92.06 367 THR A O 1
ATOM 2768 N N . GLU A 1 368 ? 11.218 -15.518 -22.230 1.00 90.06 368 GLU A N 1
ATOM 2769 C CA . GLU A 1 368 ? 11.071 -16.980 -22.265 1.00 90.06 368 GLU A CA 1
ATOM 2770 C C . GLU A 1 368 ? 12.003 -17.595 -23.310 1.00 90.06 368 GLU A C 1
ATOM 2772 O O . GLU A 1 368 ? 12.248 -17.007 -24.364 1.00 90.06 368 GLU A O 1
ATOM 2777 N N . LEU A 1 369 ? 12.484 -18.802 -23.013 1.00 89.00 369 LEU A N 1
ATOM 2778 C CA . LEU A 1 369 ? 13.164 -19.712 -23.932 1.00 89.00 369 LEU A CA 1
ATOM 2779 C C . LEU A 1 369 ? 12.290 -20.973 -24.057 1.00 89.00 369 LEU A C 1
ATOM 2781 O O . LEU A 1 369 ? 12.523 -21.953 -23.343 1.00 89.00 369 LEU A O 1
ATOM 2785 N N . PRO A 1 370 ? 11.249 -20.958 -24.918 1.00 81.56 370 PRO A N 1
ATOM 2786 C CA . PRO A 1 370 ? 10.203 -21.983 -24.919 1.00 81.56 370 PRO A CA 1
ATOM 2787 C C . PRO A 1 370 ? 10.737 -23.402 -25.133 1.00 81.56 370 PRO A C 1
ATOM 2789 O O . PRO A 1 370 ? 10.278 -24.329 -24.474 1.00 81.56 370 PRO A O 1
ATOM 2792 N N . GLY A 1 371 ? 11.749 -23.562 -25.995 1.00 83.31 371 GLY A N 1
ATOM 2793 C CA . GLY A 1 371 ? 12.375 -24.858 -26.277 1.00 83.31 371 GLY A CA 1
ATOM 2794 C C . GLY A 1 371 ? 13.112 -25.485 -25.089 1.00 83.31 371 GLY A C 1
ATOM 2795 O O . GLY A 1 371 ? 13.366 -26.683 -25.106 1.00 83.31 371 GLY A O 1
ATOM 2796 N N . LEU A 1 372 ? 13.422 -24.700 -24.052 1.00 84.31 372 LEU A N 1
ATOM 2797 C CA . LEU A 1 372 ? 14.124 -25.154 -22.848 1.00 84.31 372 LEU A CA 1
ATOM 2798 C C . LEU A 1 372 ? 13.225 -25.160 -21.602 1.00 84.31 372 LEU A C 1
ATOM 2800 O O . LEU A 1 372 ? 13.655 -25.600 -20.541 1.00 84.31 372 LEU A O 1
ATOM 2804 N N . GLY A 1 373 ? 11.991 -24.650 -21.698 1.00 87.06 373 GLY A N 1
ATOM 2805 C CA . GLY A 1 373 ? 11.114 -24.477 -20.536 1.00 87.06 373 GLY A CA 1
ATOM 2806 C C . GLY A 1 373 ? 11.673 -23.511 -19.481 1.00 87.06 373 GLY A C 1
ATOM 2807 O O . GLY A 1 373 ? 11.319 -23.616 -18.309 1.00 87.06 373 GLY A O 1
ATOM 2808 N N . ILE A 1 374 ? 12.559 -22.591 -19.882 1.00 90.50 374 ILE A N 1
ATOM 2809 C CA . ILE A 1 374 ? 13.213 -21.619 -18.996 1.00 90.50 374 ILE A CA 1
ATOM 2810 C C . ILE A 1 374 ? 12.590 -20.238 -19.214 1.00 90.50 374 ILE A C 1
ATOM 2812 O O . ILE A 1 374 ? 12.430 -19.773 -20.344 1.00 90.50 374 ILE A O 1
ATOM 2816 N N . GLN A 1 375 ? 12.270 -19.559 -18.117 1.00 92.38 375 GLN A N 1
ATOM 2817 C CA . GLN A 1 375 ? 11.694 -18.224 -18.081 1.00 92.38 375 GLN A CA 1
ATOM 2818 C C . GLN A 1 375 ? 12.469 -17.347 -17.096 1.00 92.38 375 GLN A C 1
ATOM 2820 O O . GLN A 1 375 ? 12.736 -17.742 -15.966 1.00 92.38 375 GLN A O 1
ATOM 2825 N N . PHE A 1 376 ? 12.764 -16.115 -17.505 1.00 93.88 376 PHE A N 1
ATOM 2826 C CA . PHE A 1 376 ? 13.240 -15.073 -16.606 1.00 93.88 376 PHE A CA 1
ATOM 2827 C C . PHE A 1 376 ? 12.145 -14.036 -16.404 1.00 93.88 376 PHE A C 1
ATOM 2829 O O . PHE A 1 376 ? 11.746 -13.338 -17.332 1.00 93.88 376 PHE A O 1
ATOM 2836 N N . SER A 1 377 ? 11.670 -13.909 -15.171 1.00 94.19 377 SER A N 1
ATOM 2837 C CA . SER A 1 377 ? 10.541 -13.069 -14.762 1.00 94.19 377 SER A CA 1
ATOM 2838 C C . SER A 1 377 ? 10.789 -11.567 -14.927 1.00 94.19 377 SER A C 1
ATOM 2840 O O . SER A 1 377 ? 9.866 -10.769 -14.756 1.00 94.19 377 SER A O 1
ATOM 2842 N N . GLY A 1 378 ? 12.021 -11.173 -15.251 1.00 94.00 378 GLY A N 1
ATOM 2843 C CA . GLY A 1 378 ? 12.448 -9.788 -15.373 1.00 94.00 378 GLY A CA 1
ATOM 2844 C C . GLY A 1 378 ? 12.934 -9.213 -14.044 1.00 94.00 378 GLY A C 1
ATOM 2845 O O . GLY A 1 378 ? 12.446 -9.553 -12.960 1.00 94.00 378 GLY A O 1
ATOM 2846 N N . HIS A 1 379 ? 13.874 -8.269 -14.131 1.00 96.31 379 HIS A N 1
ATOM 2847 C CA . HIS A 1 379 ? 14.577 -7.726 -12.960 1.00 96.31 379 HIS A CA 1
ATOM 2848 C C . HIS A 1 379 ? 13.641 -7.063 -11.942 1.00 96.31 379 HIS A C 1
ATOM 2850 O O . HIS A 1 379 ? 13.909 -7.061 -10.742 1.00 96.31 379 HIS A O 1
ATOM 2856 N N . ALA A 1 380 ? 12.518 -6.503 -12.393 1.00 97.31 380 ALA A N 1
ATOM 2857 C CA . ALA A 1 380 ? 11.513 -5.905 -11.519 1.00 97.31 380 ALA A CA 1
ATOM 2858 C C . ALA A 1 380 ? 10.819 -6.933 -10.609 1.00 97.31 380 ALA A C 1
ATOM 2860 O O . ALA A 1 380 ? 10.567 -6.642 -9.439 1.00 97.31 380 ALA A O 1
ATOM 2861 N N . VAL A 1 381 ? 10.509 -8.123 -11.136 1.00 97.56 381 VAL A N 1
ATOM 2862 C CA . VAL A 1 381 ? 9.823 -9.191 -10.395 1.00 97.56 381 VAL A CA 1
ATOM 2863 C C . VAL A 1 381 ? 10.786 -9.846 -9.410 1.00 97.56 381 VAL A C 1
ATOM 2865 O O . VAL A 1 381 ? 10.451 -9.958 -8.232 1.00 97.56 381 VAL A O 1
ATOM 2868 N N . THR A 1 382 ? 11.999 -10.195 -9.844 1.00 97.31 382 THR A N 1
ATOM 2869 C CA . THR A 1 382 ? 13.014 -10.826 -8.980 1.00 97.31 382 THR A CA 1
ATOM 2870 C C . THR A 1 382 ? 13.471 -9.885 -7.859 1.00 97.31 382 THR A C 1
ATOM 2872 O O . THR A 1 382 ? 13.436 -10.246 -6.682 1.00 97.31 382 THR A O 1
ATOM 2875 N N . THR A 1 383 ? 13.769 -8.621 -8.176 1.00 98.25 383 THR A N 1
ATOM 2876 C CA . THR A 1 383 ? 14.123 -7.614 -7.157 1.00 98.25 383 THR A CA 1
ATOM 2877 C C . THR A 1 383 ? 12.924 -7.294 -6.254 1.00 98.25 383 THR A C 1
ATOM 2879 O O . THR A 1 383 ? 13.065 -7.110 -5.041 1.00 98.25 383 THR A O 1
ATOM 2882 N N . GLY A 1 384 ? 11.713 -7.266 -6.821 1.00 98.31 384 GLY A N 1
ATOM 2883 C CA . GLY A 1 384 ? 10.461 -7.117 -6.081 1.00 98.31 384 GLY A CA 1
ATOM 2884 C C . GLY A 1 384 ? 10.227 -8.243 -5.073 1.00 98.31 384 GLY A C 1
ATOM 2885 O O . GLY A 1 384 ? 9.799 -7.959 -3.954 1.00 98.31 384 GLY A O 1
ATOM 2886 N N . LEU A 1 385 ? 10.567 -9.490 -5.418 1.00 98.44 385 LEU A N 1
ATOM 2887 C CA . LEU A 1 385 ? 10.478 -10.660 -4.535 1.00 98.44 385 LEU A CA 1
ATOM 2888 C C . LEU A 1 385 ? 11.356 -10.484 -3.293 1.00 98.44 385 LEU A C 1
ATOM 2890 O O . LEU A 1 385 ? 10.881 -10.663 -2.168 1.00 98.44 385 LEU A O 1
ATOM 2894 N N . ILE A 1 386 ? 12.600 -10.041 -3.486 1.00 98.50 386 ILE A N 1
ATOM 2895 C CA . ILE A 1 386 ? 13.521 -9.723 -2.388 1.00 98.50 386 ILE A CA 1
ATOM 2896 C C . ILE A 1 386 ? 12.940 -8.598 -1.519 1.00 98.50 386 ILE A C 1
ATOM 2898 O O . ILE A 1 386 ? 12.909 -8.703 -0.290 1.00 98.50 386 ILE A O 1
ATOM 2902 N N . GLY A 1 387 ? 12.415 -7.536 -2.140 1.00 98.38 387 GLY A N 1
ATOM 2903 C CA . GLY A 1 387 ? 11.764 -6.431 -1.434 1.00 98.38 387 GLY A CA 1
ATOM 2904 C C . GLY A 1 387 ? 10.524 -6.850 -0.638 1.00 98.38 387 GLY A C 1
ATOM 2905 O O . GLY A 1 387 ? 10.318 -6.360 0.473 1.00 98.38 387 GLY A O 1
ATOM 2906 N N . ALA A 1 388 ? 9.719 -7.773 -1.168 1.00 98.62 388 ALA A N 1
ATOM 2907 C CA . ALA A 1 388 ? 8.540 -8.327 -0.507 1.00 98.62 388 ALA A CA 1
ATOM 2908 C C . ALA A 1 388 ? 8.924 -9.115 0.747 1.00 98.62 388 ALA A C 1
ATOM 2910 O O . ALA A 1 388 ? 8.402 -8.856 1.835 1.00 98.62 388 ALA A O 1
ATOM 2911 N N . ALA A 1 389 ? 9.894 -10.019 0.608 1.00 98.56 389 ALA A N 1
ATOM 2912 C CA . ALA A 1 389 ? 10.439 -10.796 1.709 1.00 98.56 389 ALA A CA 1
ATOM 2913 C C . ALA A 1 389 ? 11.047 -9.894 2.797 1.00 98.56 389 ALA A C 1
ATOM 2915 O O . ALA A 1 389 ? 10.781 -10.076 3.988 1.00 98.56 389 ALA A O 1
ATOM 2916 N N . LEU A 1 390 ? 11.802 -8.866 2.393 1.00 98.12 390 LEU A N 1
ATOM 2917 C CA . LEU A 1 390 ? 12.377 -7.877 3.302 1.00 98.12 390 LEU A CA 1
ATOM 2918 C C . LEU A 1 390 ? 11.296 -7.060 4.023 1.00 98.12 390 LEU A C 1
ATOM 2920 O O . LEU A 1 390 ? 11.400 -6.832 5.228 1.00 98.12 390 LEU A O 1
ATOM 2924 N N . GLY A 1 391 ? 10.247 -6.641 3.313 1.00 97.81 391 GLY A N 1
ATOM 2925 C CA . GLY A 1 391 ? 9.112 -5.919 3.884 1.00 97.81 391 GLY A CA 1
ATOM 2926 C C . GLY A 1 391 ? 8.382 -6.735 4.947 1.00 97.81 391 GLY A C 1
ATOM 2927 O O . GLY A 1 391 ? 8.174 -6.243 6.059 1.00 97.81 391 GLY A O 1
ATOM 2928 N N . LEU A 1 392 ? 8.066 -7.996 4.641 1.00 98.31 392 LEU A N 1
ATOM 2929 C CA . LEU A 1 392 ? 7.454 -8.937 5.582 1.00 98.31 392 LEU A CA 1
ATOM 2930 C C . LEU A 1 392 ? 8.334 -9.155 6.817 1.00 98.31 392 LEU A C 1
ATOM 2932 O O . LEU A 1 392 ? 7.835 -9.064 7.937 1.00 98.31 392 LEU A O 1
ATOM 2936 N N . ALA A 1 393 ? 9.642 -9.361 6.643 1.00 97.88 393 ALA A N 1
ATOM 2937 C CA . ALA A 1 393 ? 10.569 -9.519 7.761 1.00 97.88 393 ALA A CA 1
ATOM 2938 C C . ALA A 1 393 ? 10.643 -8.250 8.627 1.00 97.88 393 ALA A C 1
ATOM 2940 O O . ALA A 1 393 ? 10.416 -8.293 9.838 1.00 97.88 393 ALA A O 1
ATOM 2941 N N . ILE A 1 394 ? 10.884 -7.084 8.025 1.00 96.50 394 ILE A N 1
ATOM 2942 C CA . ILE A 1 394 ? 11.054 -5.823 8.757 1.00 96.50 394 ILE A CA 1
ATOM 2943 C C . ILE A 1 394 ? 9.780 -5.411 9.502 1.00 96.50 394 ILE A C 1
ATOM 2945 O O . ILE A 1 394 ? 9.868 -4.897 10.621 1.00 96.50 394 ILE A O 1
ATOM 2949 N N . VAL A 1 395 ? 8.611 -5.584 8.889 1.00 96.12 395 VAL A N 1
ATOM 2950 C CA . VAL A 1 395 ? 7.335 -5.130 9.457 1.00 96.12 395 VAL A CA 1
ATOM 2951 C C . VAL A 1 395 ? 6.719 -6.197 10.366 1.00 96.12 395 VAL A C 1
ATOM 2953 O O . VAL A 1 395 ? 6.214 -5.864 11.435 1.00 96.12 395 VAL A O 1
ATOM 2956 N N . GLY A 1 396 ? 6.810 -7.472 9.991 1.00 93.94 396 GLY A N 1
ATOM 2957 C CA . GLY A 1 396 ? 6.123 -8.574 10.661 1.00 93.94 396 GLY A CA 1
ATOM 2958 C C . GLY A 1 396 ? 6.896 -9.258 11.791 1.00 93.94 396 GLY A C 1
ATOM 2959 O O . GLY A 1 396 ? 6.251 -9.868 12.643 1.00 93.94 396 GLY A O 1
ATOM 2960 N N . HIS A 1 397 ? 8.237 -9.171 11.862 1.00 93.81 397 HIS A N 1
ATOM 2961 C CA . HIS A 1 397 ? 9.029 -10.006 12.795 1.00 93.81 397 HIS A CA 1
ATOM 2962 C C . HIS A 1 397 ? 8.636 -9.861 14.271 1.00 93.81 397 HIS A C 1
ATOM 2964 O O . HIS A 1 397 ? 8.801 -10.798 15.045 1.00 93.81 397 HIS A O 1
ATOM 2970 N N . ARG A 1 398 ? 8.109 -8.702 14.679 1.00 87.38 398 ARG A N 1
ATOM 2971 C CA . ARG A 1 398 ? 7.668 -8.471 16.064 1.00 87.38 398 ARG A CA 1
ATOM 2972 C C . ARG A 1 398 ? 6.389 -9.216 16.422 1.00 87.38 398 ARG A C 1
ATOM 2974 O O . ARG A 1 398 ? 6.195 -9.540 17.582 1.00 87.38 398 ARG A O 1
ATOM 2981 N N . HIS A 1 399 ? 5.542 -9.478 15.432 1.00 83.69 399 HIS A N 1
ATOM 2982 C CA . HIS A 1 399 ? 4.234 -10.102 15.623 1.00 83.69 399 HIS A CA 1
ATOM 2983 C C . HIS A 1 399 ? 4.251 -11.595 15.283 1.00 83.69 399 HIS A C 1
ATOM 2985 O O . HIS A 1 399 ? 3.543 -12.373 15.909 1.00 83.69 399 HIS A O 1
ATOM 2991 N N . TYR A 1 400 ? 5.074 -12.001 14.313 1.00 85.62 400 TYR A N 1
ATOM 2992 C CA . TYR A 1 400 ? 5.136 -13.384 13.817 1.00 85.62 400 TYR A CA 1
ATOM 2993 C C . TYR A 1 400 ? 6.481 -14.073 14.103 1.00 85.62 400 TYR A C 1
ATOM 2995 O O . TYR A 1 400 ? 6.687 -15.228 13.731 1.00 85.62 400 TYR A O 1
ATOM 3003 N N . GLY A 1 401 ? 7.393 -13.385 14.794 1.00 88.12 401 GLY A N 1
ATOM 3004 C CA . GLY A 1 401 ? 8.682 -13.909 15.233 1.00 88.12 401 GLY A CA 1
ATOM 3005 C C . GLY A 1 401 ? 9.832 -13.688 14.246 1.00 88.12 401 GLY A C 1
ATOM 3006 O O . GLY A 1 401 ? 9.653 -13.377 13.067 1.00 88.12 401 GLY A O 1
ATOM 3007 N N . ALA A 1 402 ? 11.055 -13.897 14.742 1.00 93.38 402 ALA A N 1
ATOM 3008 C CA . ALA A 1 402 ? 12.292 -13.675 13.991 1.00 93.38 402 ALA A CA 1
ATOM 3009 C C . ALA A 1 402 ? 12.462 -14.597 12.767 1.00 93.38 402 ALA A C 1
ATOM 3011 O O . ALA A 1 402 ? 13.244 -14.282 11.878 1.00 93.38 402 ALA A O 1
ATOM 3012 N N . ARG A 1 403 ? 11.699 -15.696 12.673 1.00 93.06 403 ARG A N 1
ATOM 3013 C CA . ARG A 1 403 ? 11.752 -16.654 11.551 1.00 93.06 403 ARG A CA 1
ATOM 3014 C C . ARG A 1 403 ? 11.452 -16.018 10.191 1.00 93.06 403 ARG A C 1
ATOM 3016 O O . ARG A 1 403 ? 11.933 -16.515 9.181 1.00 93.06 403 ARG A O 1
ATOM 3023 N N . LEU A 1 404 ? 10.723 -14.898 10.153 1.00 95.75 404 LEU A N 1
ATOM 3024 C CA . LEU A 1 404 ? 10.494 -14.158 8.906 1.00 95.75 404 LEU A CA 1
ATOM 3025 C C . LEU A 1 404 ? 11.795 -13.664 8.248 1.00 95.75 404 LEU A C 1
ATOM 3027 O O . LEU A 1 404 ? 11.803 -13.431 7.044 1.00 95.75 404 LEU A O 1
ATOM 3031 N N . TRP A 1 405 ? 12.902 -13.556 8.992 1.00 97.50 405 TRP A N 1
ATOM 3032 C CA . TRP A 1 405 ? 14.220 -13.216 8.442 1.00 97.50 405 TRP A CA 1
ATOM 3033 C C . TRP A 1 405 ? 14.847 -14.314 7.571 1.00 97.50 405 TRP A C 1
ATOM 3035 O O . TRP A 1 405 ? 15.852 -14.048 6.921 1.00 97.50 405 TRP A O 1
ATOM 3045 N N . ILE A 1 406 ? 14.242 -15.503 7.491 1.00 97.38 406 ILE A N 1
ATOM 3046 C CA . ILE A 1 406 ? 14.614 -16.540 6.516 1.00 97.38 406 ILE A CA 1
ATOM 3047 C C . ILE A 1 406 ? 14.111 -16.176 5.107 1.00 97.38 406 ILE A C 1
ATOM 3049 O O . ILE A 1 406 ? 14.710 -16.582 4.115 1.00 97.38 406 ILE A O 1
ATOM 3053 N N . LEU A 1 407 ? 13.044 -15.374 4.988 1.00 97.56 407 LEU A N 1
ATOM 3054 C CA . LEU A 1 407 ? 12.455 -15.049 3.685 1.00 97.56 407 LEU A CA 1
ATOM 3055 C C . LEU A 1 407 ? 13.408 -14.253 2.776 1.00 97.56 407 LEU A C 1
ATOM 3057 O O . LEU A 1 407 ? 13.517 -14.626 1.612 1.00 97.56 407 LEU A O 1
ATOM 3061 N N . PRO A 1 408 ? 14.101 -13.182 3.230 1.00 97.50 408 PRO A N 1
ATOM 3062 C CA . PRO A 1 408 ? 14.990 -12.416 2.354 1.00 97.50 408 PRO A CA 1
ATOM 3063 C C . PRO A 1 408 ? 16.132 -13.227 1.719 1.00 97.50 408 PRO A C 1
ATOM 3065 O O . PRO A 1 408 ? 16.280 -13.120 0.502 1.00 97.50 408 PRO A O 1
ATOM 3068 N N . PRO A 1 409 ? 16.920 -14.043 2.455 1.00 96.81 409 PRO A N 1
ATOM 3069 C CA . PRO A 1 409 ? 17.959 -14.855 1.824 1.00 96.81 409 PRO A CA 1
ATOM 3070 C C . PRO A 1 409 ? 17.377 -15.912 0.878 1.00 96.81 409 PRO A C 1
ATOM 3072 O O . PRO A 1 409 ? 17.953 -16.138 -0.181 1.00 96.81 409 PRO A O 1
ATOM 3075 N N . LEU A 1 410 ? 16.214 -16.497 1.192 1.00 96.06 410 LEU A N 1
ATOM 3076 C CA . LEU A 1 410 ? 15.540 -17.432 0.285 1.00 96.06 410 LEU A CA 1
ATOM 3077 C C . LEU A 1 410 ? 15.087 -16.744 -1.013 1.00 96.06 410 LEU A C 1
ATOM 3079 O O . LEU A 1 410 ? 15.293 -17.276 -2.097 1.00 96.06 410 LEU A O 1
ATOM 3083 N N . ALA A 1 411 ? 14.507 -15.546 -0.917 1.00 97.19 411 ALA A N 1
ATOM 3084 C CA . ALA A 1 411 ? 14.100 -14.757 -2.078 1.00 97.19 411 ALA A CA 1
ATOM 3085 C C . ALA A 1 411 ? 15.297 -14.332 -2.943 1.00 97.19 411 ALA A C 1
ATOM 3087 O O . ALA A 1 411 ? 15.208 -14.379 -4.167 1.00 97.19 411 ALA A O 1
ATOM 3088 N N . LEU A 1 412 ? 16.415 -13.947 -2.315 1.00 95.69 412 LEU A N 1
ATOM 3089 C CA . LEU A 1 412 ? 17.660 -13.634 -3.018 1.00 95.69 412 LEU A CA 1
ATOM 3090 C C . LEU A 1 412 ? 18.212 -14.867 -3.739 1.00 95.69 412 LEU A C 1
ATOM 3092 O O . LEU A 1 412 ? 18.633 -14.761 -4.885 1.00 95.69 412 LEU A O 1
ATOM 3096 N N . TRP A 1 413 ? 18.170 -16.030 -3.090 1.00 93.00 413 TRP A N 1
ATOM 3097 C CA . TRP A 1 413 ? 18.581 -17.288 -3.700 1.00 93.00 413 TRP A CA 1
ATOM 3098 C C . TRP A 1 413 ? 17.711 -17.653 -4.911 1.00 93.00 413 TRP A C 1
ATOM 3100 O O . TRP A 1 413 ? 18.263 -17.976 -5.956 1.00 93.00 413 TRP A O 1
ATOM 3110 N N . VAL A 1 414 ? 16.380 -17.519 -4.819 1.00 94.88 414 VAL A N 1
ATOM 3111 C CA . VAL A 1 414 ? 15.468 -17.733 -5.962 1.00 94.88 414 VAL A CA 1
ATOM 3112 C C . VAL A 1 414 ? 15.795 -16.781 -7.115 1.00 94.88 414 VAL A C 1
ATOM 3114 O O . VAL A 1 414 ? 15.931 -17.228 -8.250 1.00 94.88 414 VAL A O 1
ATOM 3117 N N . ALA A 1 415 ? 15.963 -15.486 -6.827 1.00 95.19 415 ALA A N 1
ATOM 3118 C CA . ALA A 1 415 ? 16.299 -14.481 -7.835 1.00 95.19 415 ALA A CA 1
ATOM 3119 C C . ALA A 1 415 ? 17.637 -14.781 -8.533 1.00 95.19 415 ALA A C 1
ATOM 3121 O O . ALA A 1 415 ? 17.715 -14.729 -9.758 1.00 95.19 415 ALA A O 1
ATOM 3122 N N . ALA A 1 416 ? 18.670 -15.130 -7.760 1.00 93.38 416 ALA A N 1
ATOM 3123 C CA . ALA A 1 416 ? 19.983 -15.470 -8.292 1.00 93.38 416 ALA A CA 1
ATOM 3124 C C . ALA A 1 416 ? 19.945 -16.759 -9.122 1.00 93.38 416 ALA A C 1
ATOM 3126 O O . ALA A 1 416 ? 20.495 -16.783 -10.216 1.00 93.38 416 ALA A O 1
ATOM 3127 N N . LEU A 1 417 ? 19.268 -17.806 -8.639 1.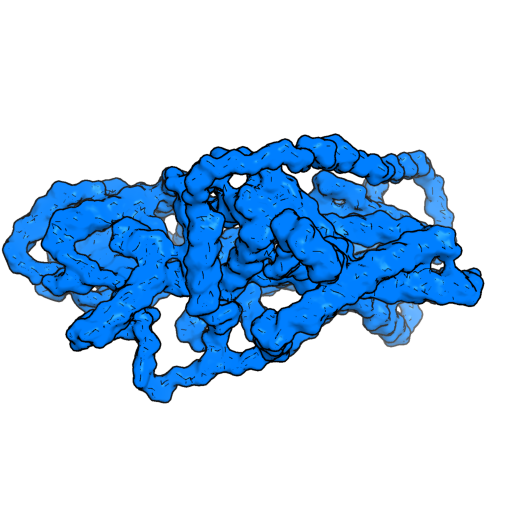00 93.00 417 LEU A N 1
ATOM 3128 C CA . LEU A 1 417 ? 19.128 -19.075 -9.352 1.00 93.00 417 LEU A CA 1
ATOM 3129 C C . LEU A 1 417 ? 18.430 -18.890 -10.702 1.00 93.00 417 LEU A C 1
ATOM 3131 O O . LEU A 1 417 ? 18.913 -19.400 -11.710 1.00 93.00 417 LEU A O 1
ATOM 3135 N N . GLU A 1 418 ? 17.313 -18.164 -10.728 1.00 93.62 418 GLU A N 1
ATOM 3136 C CA . GLU A 1 418 ? 16.561 -17.895 -11.956 1.00 93.62 418 GLU A CA 1
ATOM 3137 C C . GLU A 1 418 ? 17.407 -17.108 -12.964 1.00 93.62 418 GLU A C 1
ATOM 3139 O O . GLU A 1 418 ? 17.502 -17.494 -14.127 1.00 93.62 418 GLU A O 1
ATOM 3144 N N . HIS A 1 419 ? 18.087 -16.054 -12.504 1.00 92.69 419 HIS A N 1
ATOM 3145 C CA . HIS A 1 419 ? 18.941 -15.226 -13.351 1.00 92.69 419 HIS A CA 1
ATOM 3146 C C . HIS A 1 419 ? 20.159 -16.008 -13.880 1.00 92.69 419 HIS A C 1
ATOM 3148 O O . HIS A 1 419 ? 20.432 -15.978 -15.077 1.00 92.69 419 HIS A O 1
ATOM 3154 N N . MET A 1 420 ? 20.845 -16.779 -13.026 1.00 91.31 420 MET A N 1
ATOM 3155 C CA . MET A 1 420 ? 21.966 -17.638 -13.437 1.00 91.31 420 MET A CA 1
ATOM 3156 C C . MET A 1 420 ? 21.519 -18.696 -14.446 1.00 91.31 420 MET A C 1
ATOM 3158 O O . MET A 1 420 ? 22.194 -18.898 -15.447 1.00 91.31 420 MET A O 1
ATOM 3162 N N . THR A 1 421 ? 20.380 -19.352 -14.209 1.00 91.94 421 THR A N 1
ATOM 3163 C CA . THR A 1 421 ? 19.861 -20.406 -15.099 1.00 91.94 421 THR A CA 1
ATOM 3164 C C . THR A 1 421 ? 19.508 -19.840 -16.472 1.00 91.94 421 THR A C 1
ATOM 3166 O O . THR A 1 421 ? 19.834 -20.442 -17.491 1.00 91.94 421 THR A O 1
ATOM 3169 N N . PHE A 1 422 ? 18.888 -18.660 -16.512 1.00 90.94 422 PHE A N 1
ATOM 3170 C CA . PHE A 1 422 ? 18.571 -17.989 -17.767 1.00 90.94 422 PHE A CA 1
ATOM 3171 C C . PHE A 1 422 ? 19.830 -17.545 -18.526 1.00 90.94 422 PHE A C 1
ATOM 3173 O O . PHE A 1 422 ? 19.933 -17.784 -19.728 1.00 90.94 422 PHE A O 1
ATOM 3180 N N . ASN A 1 423 ? 20.813 -16.960 -17.834 1.00 89.75 423 ASN A N 1
ATOM 3181 C CA . ASN A 1 423 ? 22.061 -16.525 -18.466 1.00 89.75 423 ASN A CA 1
ATOM 3182 C C . ASN A 1 423 ? 22.896 -17.710 -18.963 1.00 89.75 423 ASN A C 1
ATOM 3184 O O . ASN A 1 423 ? 23.437 -17.635 -20.063 1.00 89.75 423 ASN A O 1
ATOM 3188 N N . ALA A 1 424 ? 22.945 -18.808 -18.203 1.00 88.94 424 ALA A N 1
ATOM 3189 C CA . ALA A 1 424 ? 23.585 -20.052 -18.624 1.00 88.94 424 ALA A CA 1
ATOM 3190 C C . ALA A 1 424 ? 22.940 -20.598 -19.906 1.00 88.94 424 ALA A C 1
ATOM 3192 O O . ALA A 1 424 ? 23.644 -20.896 -20.866 1.00 88.94 424 ALA A O 1
ATOM 3193 N N . ALA A 1 425 ? 21.605 -20.631 -19.965 1.00 88.94 425 ALA A N 1
ATOM 3194 C CA . ALA A 1 425 ? 20.874 -21.095 -21.141 1.00 88.94 425 ALA A CA 1
ATOM 3195 C C . ALA A 1 425 ? 21.133 -20.226 -22.385 1.00 88.94 425 ALA A C 1
ATOM 3197 O O . ALA A 1 425 ? 21.344 -20.760 -23.470 1.00 88.94 425 ALA A O 1
ATOM 3198 N N . ILE A 1 426 ? 21.173 -18.894 -22.239 1.00 85.25 426 ILE A N 1
ATOM 3199 C CA . ILE A 1 426 ? 21.557 -17.987 -23.337 1.00 85.25 426 ILE A CA 1
ATOM 3200 C C . ILE A 1 426 ? 23.013 -18.207 -23.761 1.00 85.25 426 ILE A C 1
ATOM 3202 O O . ILE A 1 426 ? 23.325 -18.109 -24.945 1.00 85.25 426 ILE A O 1
ATOM 3206 N N . ALA A 1 427 ? 23.898 -18.517 -22.813 1.00 84.44 427 ALA A N 1
ATOM 3207 C CA . ALA A 1 427 ? 25.300 -18.812 -23.082 1.00 84.44 427 ALA A CA 1
ATOM 3208 C C . ALA A 1 427 ? 25.543 -20.222 -23.658 1.00 84.44 427 ALA A C 1
ATOM 3210 O O . ALA A 1 427 ? 26.696 -20.568 -23.907 1.00 84.44 427 ALA A O 1
ATOM 3211 N N . GLY A 1 428 ? 24.495 -21.030 -23.863 1.00 86.62 428 GLY A N 1
ATOM 3212 C CA . GLY A 1 428 ? 24.617 -22.405 -24.355 1.00 86.62 428 GLY A CA 1
ATOM 3213 C C . GLY A 1 428 ? 25.219 -23.375 -23.335 1.00 86.62 428 GLY A C 1
ATOM 3214 O O . GLY A 1 428 ? 25.817 -24.374 -23.721 1.00 86.62 428 GLY A O 1
ATOM 3215 N N . VAL A 1 429 ? 25.099 -23.073 -22.039 1.00 87.75 429 VAL A N 1
ATOM 3216 C CA . VAL A 1 429 ? 25.629 -23.895 -20.945 1.00 87.75 429 VAL A CA 1
ATOM 3217 C C . VAL A 1 429 ? 24.508 -24.725 -20.333 1.00 87.75 429 VAL A C 1
ATOM 3219 O O . VAL A 1 429 ? 23.537 -24.181 -19.799 1.00 87.75 429 VAL A O 1
ATOM 3222 N N . ASP A 1 430 ? 24.673 -26.046 -20.360 1.00 85.19 430 ASP A N 1
ATOM 3223 C CA . ASP A 1 430 ? 23.712 -26.968 -19.764 1.00 85.19 430 ASP A CA 1
ATOM 3224 C C . ASP A 1 430 ? 23.695 -26.864 -18.228 1.00 85.19 430 ASP A C 1
ATOM 3226 O O . ASP A 1 430 ? 24.747 -26.785 -17.579 1.00 85.19 430 ASP A O 1
ATOM 3230 N N . PRO A 1 431 ? 22.508 -26.897 -17.596 1.00 84.44 431 PRO A N 1
ATOM 3231 C CA . PRO A 1 431 ? 22.415 -26.890 -16.147 1.00 84.44 431 PRO A CA 1
ATOM 3232 C C . PRO A 1 431 ? 22.947 -28.204 -15.563 1.00 84.44 431 PRO A C 1
ATOM 3234 O O . PRO A 1 431 ? 22.631 -29.298 -16.030 1.00 84.44 431 PRO A O 1
ATOM 3237 N N . THR A 1 432 ? 23.683 -28.113 -14.453 1.00 87.56 432 THR A N 1
ATOM 3238 C CA . THR A 1 432 ? 24.014 -29.306 -13.655 1.00 87.56 432 THR A CA 1
ATOM 3239 C C . THR A 1 432 ? 22.733 -29.995 -13.152 1.00 87.56 432 THR A C 1
ATOM 3241 O O . THR A 1 432 ? 21.714 -29.316 -12.985 1.00 87.56 432 THR A O 1
ATOM 3244 N N . PRO A 1 433 ? 22.755 -31.299 -12.801 1.00 89.25 433 PRO A N 1
ATOM 3245 C CA . PRO A 1 433 ? 21.577 -31.984 -12.257 1.00 89.25 433 PRO A CA 1
ATOM 3246 C C . PRO A 1 433 ? 20.976 -31.279 -11.034 1.00 89.25 433 PRO A C 1
ATOM 3248 O O . PRO A 1 433 ? 19.759 -31.206 -10.881 1.00 89.25 433 PRO A O 1
ATOM 3251 N N . VAL A 1 434 ? 21.831 -30.704 -10.182 1.00 87.38 434 VAL A N 1
ATOM 3252 C CA . VAL A 1 434 ? 21.402 -29.927 -9.013 1.00 87.38 434 VAL A CA 1
ATOM 3253 C C . VAL A 1 434 ? 20.702 -28.644 -9.456 1.00 87.38 434 VAL A C 1
ATOM 3255 O O . VAL A 1 434 ? 19.585 -28.384 -9.018 1.00 87.38 434 VAL A O 1
ATOM 3258 N N . THR A 1 435 ? 21.308 -27.865 -10.356 1.00 86.06 435 THR A N 1
ATOM 3259 C CA . THR A 1 435 ? 20.698 -26.637 -10.891 1.00 86.06 435 THR A CA 1
ATOM 3260 C C . THR A 1 435 ? 19.366 -26.930 -11.580 1.00 86.06 435 THR A C 1
ATOM 3262 O O . THR A 1 435 ? 18.408 -26.195 -11.364 1.00 86.06 435 THR A O 1
ATOM 3265 N N . ALA A 1 436 ? 19.271 -28.025 -12.338 1.00 87.50 436 ALA A N 1
ATOM 3266 C CA . ALA A 1 436 ? 18.048 -28.446 -13.014 1.00 87.50 436 ALA A CA 1
ATOM 3267 C C . ALA A 1 436 ? 16.919 -28.774 -12.020 1.00 87.50 436 ALA A C 1
ATOM 3269 O O . ALA A 1 436 ? 15.802 -28.285 -12.179 1.00 87.50 436 ALA A O 1
ATOM 3270 N N . VAL A 1 437 ? 17.208 -29.531 -10.952 1.00 90.19 437 VAL A N 1
ATOM 3271 C CA . VAL A 1 437 ? 16.229 -29.812 -9.884 1.00 90.19 437 VAL A CA 1
ATOM 3272 C C . VAL A 1 437 ? 15.786 -28.523 -9.195 1.00 90.19 437 VAL A C 1
ATOM 3274 O O . VAL A 1 437 ? 14.594 -28.312 -8.983 1.00 90.19 437 VAL A O 1
ATOM 3277 N N . LEU A 1 438 ? 16.727 -27.637 -8.863 1.00 88.81 438 LEU A N 1
ATOM 3278 C CA . LEU A 1 438 ? 16.412 -26.378 -8.191 1.00 88.81 438 LEU A CA 1
ATOM 3279 C C . LEU A 1 438 ? 15.594 -25.437 -9.091 1.00 88.81 438 LEU A C 1
ATOM 3281 O O . LEU A 1 438 ? 14.645 -24.821 -8.612 1.00 88.81 438 LEU A O 1
ATOM 3285 N N . ALA A 1 439 ? 15.909 -25.358 -10.385 1.00 87.38 439 ALA A N 1
ATOM 3286 C CA . ALA A 1 439 ? 15.129 -24.604 -11.364 1.00 87.38 439 ALA A CA 1
ATOM 3287 C C . ALA A 1 439 ? 13.726 -25.207 -11.553 1.00 87.38 439 ALA A C 1
ATOM 3289 O O . ALA A 1 439 ? 12.746 -24.474 -11.684 1.00 87.38 439 ALA A O 1
ATOM 3290 N N . ALA A 1 440 ? 13.585 -26.534 -11.487 1.00 89.00 440 ALA A N 1
ATOM 3291 C CA . ALA A 1 440 ? 12.281 -27.192 -11.541 1.00 89.00 440 ALA A CA 1
ATOM 3292 C C . ALA A 1 440 ? 11.380 -26.819 -10.346 1.00 89.00 440 ALA A C 1
ATOM 3294 O O . ALA A 1 440 ? 10.169 -26.688 -10.522 1.00 89.00 440 ALA A O 1
ATOM 3295 N N . LEU A 1 441 ? 11.944 -26.555 -9.156 1.00 88.94 441 LEU A N 1
ATOM 3296 C CA . LEU A 1 441 ? 11.172 -26.091 -7.989 1.00 88.94 441 LEU A CA 1
ATOM 3297 C C . LEU A 1 441 ? 10.479 -24.739 -8.224 1.00 88.94 441 LEU A C 1
ATOM 3299 O O . LEU A 1 441 ? 9.455 -24.461 -7.600 1.00 88.94 441 LEU A O 1
ATOM 3303 N N . THR A 1 442 ? 11.011 -23.903 -9.118 1.00 89.06 442 THR A N 1
ATOM 3304 C CA . THR A 1 442 ? 10.401 -22.625 -9.518 1.00 89.06 442 THR A CA 1
ATOM 3305 C C . THR A 1 442 ? 9.667 -22.720 -10.859 1.00 89.06 442 THR A C 1
ATOM 3307 O O . THR A 1 442 ? 9.259 -21.696 -11.410 1.00 89.06 442 THR A O 1
ATOM 3310 N N . GLY A 1 443 ? 9.475 -23.933 -11.394 1.00 91.62 443 GLY A N 1
ATOM 3311 C CA . GLY A 1 443 ? 8.875 -24.160 -12.710 1.00 91.62 443 GLY A CA 1
ATOM 3312 C C . GLY A 1 443 ? 9.683 -23.518 -13.838 1.00 91.62 443 GLY A C 1
ATOM 3313 O O . GLY A 1 443 ? 9.099 -22.875 -14.705 1.00 91.62 443 GLY A O 1
ATOM 3314 N N . GLY A 1 444 ? 11.016 -23.582 -13.759 1.00 90.44 444 GLY A N 1
ATOM 3315 C CA . GLY A 1 444 ? 11.916 -22.911 -14.698 1.00 90.44 444 GLY A CA 1
ATOM 3316 C C . GLY A 1 444 ? 11.858 -21.383 -14.608 1.00 90.44 444 GLY A C 1
ATOM 3317 O O . GLY A 1 444 ? 12.174 -20.719 -15.584 1.00 90.44 444 GLY A O 1
ATOM 3318 N N . GLY A 1 445 ? 11.412 -20.826 -13.474 1.00 92.06 445 GLY A N 1
ATOM 3319 C CA . GLY A 1 445 ? 11.165 -19.391 -13.266 1.00 92.06 445 GLY A CA 1
ATOM 3320 C C . GLY A 1 445 ? 9.701 -18.964 -13.441 1.00 92.06 445 GLY A C 1
ATOM 3321 O O . GLY A 1 445 ? 9.291 -17.926 -12.917 1.00 92.06 445 GLY A O 1
ATOM 3322 N N . ALA A 1 446 ? 8.850 -19.785 -14.068 1.00 91.75 446 ALA A N 1
ATOM 3323 C CA . ALA A 1 446 ? 7.443 -19.445 -14.310 1.00 91.75 446 ALA A CA 1
ATOM 3324 C C . ALA A 1 446 ? 6.618 -19.232 -13.022 1.00 91.75 446 ALA A C 1
ATOM 3326 O O . ALA A 1 446 ? 5.614 -18.503 -13.025 1.00 91.75 446 ALA A O 1
ATOM 3327 N N . ALA A 1 447 ? 7.031 -19.845 -11.904 1.00 93.88 447 ALA A N 1
ATOM 3328 C CA . ALA A 1 447 ? 6.372 -19.703 -10.608 1.00 93.88 447 ALA A CA 1
ATOM 3329 C C . ALA A 1 447 ? 6.712 -18.384 -9.892 1.00 93.88 447 ALA A C 1
ATOM 3331 O O . ALA A 1 447 ? 5.924 -17.926 -9.061 1.00 93.88 447 ALA A O 1
ATOM 3332 N N . THR A 1 448 ? 7.839 -17.735 -10.203 1.00 95.25 448 THR A N 1
ATOM 3333 C CA . THR A 1 448 ? 8.370 -16.603 -9.422 1.00 95.25 448 THR A CA 1
ATOM 3334 C C . THR A 1 448 ? 7.399 -15.424 -9.351 1.00 95.25 448 THR A C 1
ATOM 3336 O O . THR A 1 448 ? 7.169 -14.871 -8.272 1.00 95.25 448 THR A O 1
ATOM 3339 N N . ARG A 1 449 ? 6.729 -15.079 -10.458 1.00 94.75 449 ARG A N 1
ATOM 3340 C CA . ARG A 1 449 ? 5.684 -14.033 -10.475 1.00 94.75 449 ARG A CA 1
ATOM 3341 C C . ARG A 1 449 ? 4.491 -14.345 -9.561 1.00 94.75 449 ARG A C 1
ATOM 3343 O O . ARG A 1 449 ? 3.925 -13.436 -8.952 1.00 94.75 449 ARG A O 1
ATOM 3350 N N . TRP A 1 450 ? 4.125 -15.620 -9.426 1.00 95.62 450 TRP A N 1
ATOM 3351 C CA . TRP A 1 450 ? 3.029 -16.068 -8.561 1.00 95.62 450 TRP A CA 1
ATOM 3352 C C . TRP A 1 450 ? 3.446 -16.081 -7.093 1.00 95.62 450 TRP A C 1
ATOM 3354 O O . TRP A 1 450 ? 2.672 -15.664 -6.232 1.00 95.62 450 TRP A O 1
ATOM 3364 N N . ILE A 1 451 ? 4.693 -16.467 -6.809 1.00 96.50 451 ILE A N 1
ATOM 3365 C CA . ILE A 1 451 ? 5.285 -16.348 -5.472 1.00 96.50 451 ILE A CA 1
ATOM 3366 C C . ILE A 1 451 ? 5.318 -14.870 -5.054 1.00 96.50 451 ILE A C 1
ATOM 3368 O O . ILE A 1 451 ? 4.891 -14.537 -3.947 1.00 96.50 451 ILE A O 1
ATOM 3372 N N . LEU A 1 452 ? 5.733 -13.961 -5.946 1.00 98.00 452 LEU A N 1
ATOM 3373 C CA . LEU A 1 452 ? 5.682 -12.520 -5.689 1.00 98.00 452 LEU A CA 1
ATOM 3374 C C . LEU A 1 452 ? 4.252 -12.043 -5.400 1.00 98.00 452 LEU A C 1
ATOM 3376 O O . LEU A 1 452 ? 4.051 -11.289 -4.447 1.00 98.00 452 LEU A O 1
ATOM 3380 N N . LEU A 1 453 ? 3.256 -12.486 -6.177 1.00 97.94 453 LEU A N 1
ATOM 3381 C CA . LEU A 1 453 ? 1.850 -12.156 -5.926 1.00 97.94 453 LEU A CA 1
ATOM 3382 C C . LEU A 1 453 ? 1.397 -12.635 -4.538 1.00 97.94 453 LEU A C 1
ATOM 3384 O O . LEU A 1 453 ? 0.749 -11.881 -3.812 1.00 97.94 453 LEU A O 1
ATOM 3388 N N . ALA A 1 454 ? 1.770 -13.853 -4.142 1.00 97.94 454 ALA A N 1
ATOM 3389 C CA . ALA A 1 454 ? 1.450 -14.398 -2.827 1.00 97.94 454 ALA A CA 1
ATOM 3390 C C . ALA A 1 454 ? 2.096 -13.579 -1.694 1.00 97.94 454 ALA A C 1
ATOM 3392 O O . ALA A 1 454 ? 1.417 -13.230 -0.724 1.00 97.94 454 ALA A O 1
ATOM 3393 N N . LEU A 1 455 ? 3.373 -13.196 -1.829 1.00 98.38 455 LEU A N 1
ATOM 3394 C CA . LEU A 1 455 ? 4.045 -12.331 -0.851 1.00 98.38 455 LEU A CA 1
ATOM 3395 C C . LEU A 1 455 ? 3.454 -10.915 -0.822 1.00 98.38 455 LEU A C 1
ATOM 3397 O O . LEU A 1 455 ? 3.353 -10.321 0.252 1.00 98.38 455 LEU A O 1
ATOM 3401 N N . LEU A 1 456 ? 3.021 -10.381 -1.968 1.00 98.50 456 LEU A N 1
ATOM 3402 C CA . LEU A 1 456 ? 2.304 -9.109 -2.049 1.00 98.50 456 LEU A CA 1
ATOM 3403 C C . LEU A 1 456 ? 0.975 -9.179 -1.287 1.00 98.50 456 LEU A C 1
ATOM 3405 O O . LEU A 1 456 ? 0.695 -8.289 -0.486 1.00 98.50 456 LEU A O 1
ATOM 3409 N N . VAL A 1 457 ? 0.181 -10.236 -1.485 1.00 98.06 457 VAL A N 1
ATOM 3410 C CA . VAL A 1 457 ? -1.072 -10.452 -0.742 1.00 98.06 457 VAL A CA 1
ATOM 3411 C C . VAL A 1 457 ? -0.789 -10.562 0.756 1.00 98.06 457 VAL A C 1
ATOM 3413 O O . VAL A 1 457 ? -1.420 -9.861 1.544 1.00 98.06 457 VAL A O 1
ATOM 3416 N N . ALA A 1 458 ? 0.202 -11.361 1.160 1.00 97.62 458 ALA A N 1
ATOM 3417 C CA . ALA A 1 458 ? 0.599 -11.483 2.561 1.00 97.62 458 ALA A CA 1
ATOM 3418 C C . ALA A 1 458 ? 1.013 -10.130 3.168 1.00 97.62 458 ALA A C 1
ATOM 3420 O O . ALA A 1 458 ? 0.619 -9.811 4.291 1.00 97.62 458 ALA A O 1
ATOM 3421 N N . ALA A 1 459 ? 1.754 -9.307 2.420 1.00 98.31 459 ALA A N 1
ATOM 3422 C CA . ALA A 1 459 ? 2.158 -7.972 2.847 1.00 98.31 459 ALA A CA 1
ATOM 3423 C C . ALA A 1 459 ? 0.955 -7.023 2.989 1.00 98.31 459 ALA A C 1
ATOM 3425 O O . ALA A 1 459 ? 0.852 -6.333 4.000 1.00 98.31 459 ALA A O 1
ATOM 3426 N N . VAL A 1 460 ? 0.005 -7.039 2.046 1.00 98.12 460 VAL A N 1
ATOM 3427 C CA . VAL A 1 460 ? -1.241 -6.254 2.137 1.00 98.12 460 VAL A CA 1
ATOM 3428 C C . VAL A 1 460 ? -2.056 -6.654 3.372 1.00 98.12 460 VAL A C 1
ATOM 3430 O O . VAL A 1 460 ? -2.508 -5.784 4.117 1.00 98.12 460 VAL A O 1
ATOM 3433 N N . LEU A 1 461 ? -2.216 -7.956 3.627 1.00 97.00 461 LEU A N 1
ATOM 3434 C CA . LEU A 1 461 ? -2.944 -8.460 4.797 1.00 97.00 461 LEU A CA 1
ATOM 3435 C C . LEU A 1 461 ? -2.253 -8.072 6.111 1.00 97.00 461 LEU A C 1
ATOM 3437 O O . LEU A 1 461 ? -2.917 -7.617 7.044 1.00 97.00 461 LEU A O 1
ATOM 3441 N N . LEU A 1 462 ? -0.924 -8.201 6.169 1.00 96.19 462 LEU A N 1
ATOM 3442 C CA . LEU A 1 462 ? -0.115 -7.756 7.302 1.00 96.19 462 LEU A CA 1
ATOM 3443 C C . LEU A 1 462 ? -0.321 -6.262 7.575 1.00 96.19 462 LEU A C 1
ATOM 3445 O O . LEU A 1 462 ? -0.573 -5.874 8.715 1.00 96.19 462 LEU A O 1
ATOM 3449 N N . ASP A 1 463 ? -0.238 -5.435 6.536 1.00 97.38 463 ASP A N 1
ATOM 3450 C CA . ASP A 1 463 ? -0.367 -3.987 6.659 1.00 97.38 463 ASP A CA 1
ATOM 3451 C C . ASP A 1 463 ? -1.753 -3.573 7.155 1.00 97.38 463 ASP A C 1
ATOM 3453 O O . ASP A 1 463 ? -1.853 -2.734 8.048 1.00 97.38 463 ASP A O 1
ATOM 3457 N N . HIS A 1 464 ? -2.826 -4.171 6.627 1.00 95.12 464 HIS A N 1
ATOM 3458 C CA . HIS A 1 464 ? -4.184 -3.877 7.092 1.00 95.12 464 HIS A CA 1
ATOM 3459 C C . HIS A 1 464 ? -4.411 -4.321 8.537 1.00 95.12 464 HIS A C 1
ATOM 3461 O O . HIS A 1 464 ? -5.017 -3.572 9.306 1.00 95.12 464 HIS A O 1
ATOM 3467 N N . ARG A 1 465 ? -3.880 -5.486 8.932 1.00 92.38 465 ARG A N 1
ATOM 3468 C CA . ARG A 1 465 ? -3.947 -5.956 10.322 1.00 92.38 465 ARG A CA 1
ATOM 3469 C C . ARG A 1 465 ? -3.251 -4.980 11.272 1.00 92.38 465 ARG A C 1
ATOM 3471 O O . ARG A 1 465 ? -3.823 -4.616 12.294 1.00 92.38 465 ARG A O 1
ATOM 3478 N N . LEU A 1 466 ? -2.044 -4.530 10.928 1.00 92.12 466 LEU A N 1
ATOM 3479 C CA . LEU A 1 466 ? -1.285 -3.595 11.764 1.00 92.12 466 LEU A CA 1
ATOM 3480 C C . LEU A 1 466 ? -1.906 -2.199 11.789 1.00 92.12 466 LEU A C 1
ATOM 3482 O O . LEU A 1 466 ? -2.042 -1.613 12.858 1.00 92.12 466 LEU A O 1
ATOM 3486 N N . ALA A 1 467 ? -2.326 -1.671 10.639 1.00 92.00 467 ALA A N 1
ATOM 3487 C CA . ALA A 1 467 ? -2.989 -0.373 10.566 1.00 92.00 467 ALA A CA 1
ATOM 3488 C C . ALA A 1 467 ? -4.310 -0.351 11.356 1.00 92.00 467 ALA A C 1
ATOM 3490 O O . ALA A 1 467 ? -4.666 0.688 11.910 1.00 92.00 467 ALA A O 1
ATOM 3491 N N . GLY A 1 468 ? -5.015 -1.488 11.431 1.00 89.44 468 GLY A N 1
ATOM 3492 C CA . GLY A 1 468 ? -6.231 -1.651 12.226 1.00 89.44 468 GLY A CA 1
ATOM 3493 C C . GLY A 1 468 ? -6.014 -1.406 13.720 1.00 89.44 468 GLY A C 1
ATOM 3494 O O . GLY A 1 468 ? -6.833 -0.735 14.338 1.00 89.44 468 GLY A O 1
ATOM 3495 N N . ALA A 1 469 ? -4.877 -1.839 14.274 1.00 87.44 469 ALA A N 1
ATOM 3496 C CA . ALA A 1 469 ? -4.526 -1.619 15.682 1.00 87.44 469 ALA A CA 1
ATOM 3497 C C . ALA A 1 469 ? -4.274 -0.137 16.036 1.00 87.44 469 ALA A C 1
ATOM 3499 O O . ALA A 1 469 ? -4.192 0.206 17.207 1.00 87.44 469 ALA A O 1
ATOM 3500 N N . ALA A 1 470 ? -4.168 0.749 15.038 1.00 89.25 470 ALA A N 1
ATOM 3501 C CA . ALA A 1 470 ? -3.986 2.192 15.216 1.00 89.25 470 ALA A CA 1
ATOM 3502 C C . ALA A 1 470 ? -5.252 3.014 14.888 1.00 89.25 470 ALA A C 1
ATOM 3504 O O . ALA A 1 470 ? -5.165 4.221 14.617 1.00 89.25 470 ALA A O 1
ATOM 3505 N N . ALA A 1 471 ? -6.434 2.386 14.835 1.00 87.62 471 ALA A N 1
ATOM 3506 C CA . ALA A 1 471 ? -7.684 3.072 14.489 1.00 87.62 471 ALA A CA 1
ATOM 3507 C C . ALA A 1 471 ? -8.140 4.099 15.548 1.00 87.62 471 ALA A C 1
ATOM 3509 O O . ALA A 1 471 ? -8.898 5.013 15.236 1.00 87.62 471 ALA A O 1
ATOM 3510 N N . ASP A 1 472 ? -7.623 4.001 16.768 1.00 85.56 472 ASP A N 1
ATOM 3511 C CA . ASP A 1 472 ? -7.797 4.934 17.889 1.00 85.56 472 ASP A CA 1
ATOM 3512 C C . ASP A 1 472 ? -6.990 6.230 17.773 1.00 85.56 472 ASP A C 1
ATOM 3514 O O . ASP A 1 472 ? -7.228 7.194 18.493 1.00 85.56 472 ASP A O 1
ATOM 3518 N N . THR A 1 473 ? -6.020 6.274 16.866 1.00 87.38 473 THR A N 1
ATOM 3519 C CA . THR A 1 473 ? -5.211 7.470 16.603 1.00 87.38 473 THR A CA 1
ATOM 3520 C C . THR A 1 473 ? -5.400 7.993 15.184 1.00 87.38 473 THR A C 1
ATOM 3522 O O . THR A 1 473 ? -5.101 9.159 14.906 1.00 87.38 473 THR A O 1
ATOM 3525 N N . THR A 1 474 ? -5.907 7.149 14.284 1.00 91.19 474 THR A N 1
ATOM 3526 C CA . THR A 1 474 ? -6.081 7.448 12.863 1.00 91.19 474 THR A CA 1
ATOM 3527 C C . THR A 1 474 ? -7.495 7.967 12.585 1.00 91.19 474 THR A C 1
ATOM 3529 O O . THR A 1 474 ? -8.457 7.271 12.895 1.00 91.19 474 THR A O 1
ATOM 3532 N N . PRO A 1 475 ? -7.666 9.128 11.922 1.00 90.19 475 PRO A N 1
ATOM 3533 C CA . PRO A 1 475 ? -8.991 9.636 11.569 1.00 90.19 475 PRO A CA 1
ATOM 3534 C C . PRO A 1 475 ? -9.825 8.639 10.749 1.00 90.19 475 PRO A C 1
ATOM 3536 O O . PRO A 1 475 ? -9.318 7.994 9.819 1.00 90.19 475 PRO A O 1
ATOM 3539 N N . ALA A 1 476 ? -11.117 8.545 11.066 1.00 90.06 476 ALA A N 1
ATOM 3540 C CA . ALA A 1 476 ? -12.053 7.667 10.368 1.00 90.06 476 ALA A CA 1
ATOM 3541 C C . ALA A 1 476 ? -12.303 8.108 8.914 1.00 90.06 476 ALA A C 1
ATOM 3543 O O . ALA A 1 476 ? -12.374 9.310 8.618 1.00 90.06 476 ALA A O 1
ATOM 3544 N N . LEU A 1 477 ? -12.470 7.124 8.021 1.00 91.69 477 LEU A N 1
ATOM 3545 C CA . LEU A 1 477 ? -12.904 7.358 6.642 1.00 91.69 477 LEU A CA 1
ATOM 3546 C C . LEU A 1 477 ? -14.360 7.863 6.609 1.00 91.69 477 LEU A C 1
ATOM 3548 O O . LEU A 1 477 ? -15.135 7.539 7.507 1.00 91.69 477 LEU A O 1
ATOM 3552 N N . PRO A 1 478 ? -14.750 8.655 5.594 1.00 89.88 478 PRO A N 1
ATOM 3553 C CA . PRO A 1 478 ? -16.152 8.999 5.360 1.00 89.88 478 PRO A CA 1
ATOM 3554 C C . PRO A 1 478 ? -17.018 7.754 5.097 1.00 89.88 478 PRO A C 1
ATOM 3556 O O . PRO A 1 478 ? -16.593 6.854 4.374 1.00 89.88 478 PRO A O 1
ATOM 3559 N N . GLY A 1 479 ? -18.245 7.735 5.624 1.00 87.19 479 GLY A N 1
ATOM 3560 C CA . GLY A 1 479 ? -19.196 6.629 5.446 1.00 87.19 479 GLY A CA 1
ATOM 3561 C C . GLY A 1 479 ? -18.939 5.414 6.346 1.00 87.19 479 GLY A C 1
ATOM 3562 O O . GLY A 1 479 ? -18.049 5.441 7.196 1.00 87.19 479 GLY A O 1
ATOM 3563 N N . GLU A 1 480 ? -19.735 4.361 6.159 1.00 85.19 480 GLU A N 1
ATOM 3564 C CA . GLU A 1 480 ? -19.597 3.092 6.889 1.00 85.19 480 GLU A CA 1
ATOM 3565 C C . GLU A 1 480 ? -18.716 2.082 6.141 1.00 85.19 480 GLU A C 1
ATOM 3567 O O . GLU A 1 480 ? -18.778 2.002 4.910 1.00 85.19 480 GLU A O 1
ATOM 3572 N N . PRO A 1 481 ? -17.918 1.271 6.859 1.00 88.38 481 PRO A N 1
ATOM 3573 C CA . PRO A 1 481 ? -17.173 0.192 6.242 1.00 88.38 481 PRO A CA 1
ATOM 3574 C C . PRO A 1 481 ? -18.125 -0.910 5.751 1.00 88.38 481 PRO A C 1
ATOM 3576 O O . PRO A 1 481 ? -18.950 -1.412 6.529 1.00 88.38 481 PRO A O 1
ATOM 3579 N N . PRO A 1 482 ? -17.985 -1.352 4.488 1.00 90.94 482 PRO A N 1
ATOM 3580 C CA . PRO A 1 482 ? -18.865 -2.348 3.899 1.00 90.94 482 PRO A CA 1
ATOM 3581 C C . PRO A 1 482 ? -18.657 -3.725 4.543 1.00 90.94 482 PRO A C 1
ATOM 3583 O O . PRO A 1 482 ? -17.735 -3.950 5.336 1.00 90.94 482 PRO A O 1
ATOM 3586 N N . LEU A 1 483 ? -19.502 -4.688 4.167 1.00 92.69 483 LEU A N 1
ATOM 3587 C CA . LEU A 1 483 ? -19.400 -6.086 4.606 1.00 92.69 483 LEU A CA 1
ATOM 3588 C C . LEU A 1 483 ? -19.530 -6.268 6.129 1.00 92.69 483 LEU A C 1
ATOM 3590 O O . LEU A 1 483 ? -18.935 -7.184 6.695 1.00 92.69 483 LEU A O 1
ATOM 3594 N N . ALA A 1 484 ? -20.308 -5.420 6.811 1.00 91.06 484 ALA A N 1
ATOM 3595 C CA . ALA A 1 484 ? -20.531 -5.537 8.255 1.00 91.06 484 ALA A CA 1
ATOM 3596 C C . ALA A 1 484 ? -21.038 -6.938 8.651 1.00 91.06 484 ALA A C 1
ATOM 3598 O O . ALA A 1 484 ? -20.511 -7.533 9.584 1.00 91.06 484 ALA A O 1
ATOM 3599 N N . GLY A 1 485 ? -21.979 -7.514 7.891 1.00 94.31 485 GLY A N 1
ATOM 3600 C CA . GLY A 1 485 ? -22.472 -8.878 8.122 1.00 94.31 485 GLY A CA 1
ATOM 3601 C C . GLY A 1 485 ? -21.388 -9.955 8.010 1.00 94.31 485 GLY A C 1
ATOM 3602 O O . GLY A 1 485 ? -21.282 -10.809 8.885 1.00 94.31 485 GLY A O 1
ATOM 3603 N N . LEU A 1 486 ? -20.533 -9.881 6.985 1.00 95.81 486 LEU A N 1
ATOM 3604 C CA . LEU A 1 486 ? -19.449 -10.850 6.797 1.00 95.81 486 LEU A CA 1
ATOM 3605 C C . LEU A 1 486 ? -18.358 -10.699 7.869 1.00 95.81 486 LEU A C 1
ATOM 3607 O O . LEU A 1 486 ? -17.809 -11.698 8.328 1.00 95.81 486 LEU A O 1
ATOM 3611 N N . ARG A 1 487 ? -18.069 -9.465 8.308 1.00 95.00 487 ARG A N 1
ATOM 3612 C CA . ARG A 1 487 ? -17.146 -9.196 9.424 1.00 95.00 487 ARG A CA 1
ATOM 3613 C C . ARG A 1 487 ? -17.675 -9.766 10.736 1.00 95.00 487 ARG A C 1
ATOM 3615 O O . ARG A 1 487 ? -16.925 -10.461 11.418 1.00 95.00 487 ARG A O 1
ATOM 3622 N N . ARG A 1 488 ? -18.961 -9.543 11.040 1.00 95.81 488 ARG A N 1
ATOM 3623 C CA . ARG A 1 488 ? -19.648 -10.155 12.191 1.00 95.81 488 ARG A CA 1
ATOM 3624 C C . ARG A 1 488 ? -19.540 -11.675 12.151 1.00 95.81 488 ARG A C 1
ATOM 3626 O O . ARG A 1 488 ? -19.092 -12.282 13.115 1.00 95.81 488 ARG A O 1
ATOM 3633 N N . TRP A 1 489 ? -19.870 -12.285 11.011 1.00 96.69 489 TRP A N 1
ATOM 3634 C CA . TRP A 1 489 ? -19.779 -13.734 10.833 1.00 96.69 489 TRP A CA 1
ATOM 3635 C C . TRP A 1 489 ? -18.356 -14.268 11.054 1.00 96.69 489 TRP A C 1
ATOM 3637 O O . TRP A 1 489 ? -18.172 -15.250 11.775 1.00 96.69 489 TRP A O 1
ATOM 3647 N N . ALA A 1 490 ? -17.345 -13.617 10.468 1.00 96.56 490 ALA A N 1
ATOM 3648 C CA . ALA A 1 490 ? -15.953 -14.044 10.584 1.00 96.56 490 ALA A CA 1
ATOM 3649 C C . ALA A 1 490 ? -15.452 -13.969 12.034 1.00 96.56 490 ALA A C 1
ATOM 3651 O O . ALA A 1 490 ? -14.756 -14.876 12.490 1.00 96.56 490 ALA A O 1
ATOM 3652 N N . ARG A 1 491 ? -15.832 -12.916 12.769 1.00 95.25 491 ARG A N 1
ATOM 3653 C CA . ARG A 1 491 ? -15.486 -12.742 14.186 1.00 95.25 491 ARG A CA 1
ATOM 3654 C C . ARG A 1 491 ? -16.188 -13.761 15.069 1.00 95.25 491 ARG A C 1
ATOM 3656 O O . ARG A 1 491 ? -15.496 -14.472 15.787 1.00 95.25 491 ARG A O 1
ATOM 3663 N N . GLY A 1 492 ? -17.500 -13.934 14.922 1.00 96.44 492 GLY A N 1
ATOM 3664 C CA . GLY A 1 492 ? -18.247 -14.950 15.665 1.00 96.44 492 GLY A CA 1
ATOM 3665 C C . GLY A 1 492 ? -17.692 -16.356 15.426 1.00 96.44 492 GLY A C 1
ATOM 3666 O O . GLY A 1 492 ? -17.514 -17.136 16.358 1.00 96.44 492 GLY A O 1
ATOM 3667 N N . ARG A 1 493 ? -17.309 -16.673 14.179 1.00 95.62 493 ARG A N 1
ATOM 3668 C CA . ARG A 1 493 ? -16.603 -17.924 13.857 1.00 95.62 493 ARG A CA 1
ATOM 3669 C C . ARG A 1 493 ? -15.259 -18.029 14.581 1.00 95.62 493 ARG A C 1
ATOM 3671 O O . ARG A 1 493 ? -14.953 -19.098 15.100 1.00 95.62 493 ARG A O 1
ATOM 3678 N N . SER A 1 494 ? -14.461 -16.961 14.595 1.00 95.19 494 SER A N 1
ATOM 3679 C CA . SER A 1 494 ? -13.174 -16.931 15.299 1.00 95.19 494 SER A CA 1
ATOM 3680 C C . SER A 1 494 ? -13.347 -17.176 16.798 1.00 95.19 494 SER A C 1
ATOM 3682 O O . SER A 1 494 ? -12.635 -18.018 17.341 1.00 95.19 494 SER A O 1
ATOM 3684 N N . VAL A 1 495 ? -14.308 -16.506 17.444 1.00 94.56 495 VAL A N 1
ATOM 3685 C CA . VAL A 1 495 ? -14.621 -16.685 18.873 1.00 94.56 495 VAL A CA 1
ATOM 3686 C C . VAL A 1 495 ? -14.981 -18.147 19.152 1.00 94.56 495 VAL A C 1
ATOM 3688 O O . VAL A 1 495 ? -14.287 -18.807 19.922 1.00 94.56 495 VAL A O 1
ATOM 3691 N N . ARG A 1 496 ? -15.952 -18.711 18.414 1.00 94.19 496 ARG A N 1
ATOM 3692 C CA . ARG A 1 496 ? -16.383 -20.116 18.572 1.00 94.19 496 ARG A CA 1
ATOM 3693 C C . ARG A 1 496 ? -15.252 -21.131 18.417 1.00 94.19 496 ARG A C 1
ATOM 3695 O O . ARG A 1 496 ? -15.265 -22.170 19.069 1.00 94.19 496 ARG A O 1
ATOM 3702 N N . ILE A 1 497 ? -14.294 -20.876 17.522 1.00 92.56 497 ILE A N 1
ATOM 3703 C CA . ILE A 1 497 ? -13.132 -21.758 17.355 1.00 92.56 497 ILE A CA 1
ATOM 3704 C C . ILE A 1 497 ? -12.173 -21.590 18.535 1.00 92.56 497 ILE A C 1
ATOM 3706 O O . ILE A 1 497 ? -11.730 -22.593 19.081 1.00 92.56 497 ILE A O 1
ATOM 3710 N N . ARG A 1 498 ? -11.854 -20.351 18.934 1.00 91.75 498 ARG A N 1
ATOM 3711 C CA . ARG A 1 498 ? -10.864 -20.057 19.983 1.00 91.75 498 ARG A CA 1
ATOM 3712 C C . ARG A 1 498 ? -11.268 -20.588 21.351 1.00 91.75 498 ARG A C 1
ATOM 3714 O O . ARG A 1 498 ? -10.394 -21.107 22.038 1.00 91.75 498 ARG A O 1
ATOM 3721 N N . VAL A 1 499 ? -12.553 -20.510 21.697 1.00 90.44 499 VAL A N 1
ATOM 3722 C CA . VAL A 1 499 ? -13.104 -21.063 22.948 1.00 90.44 499 VAL A CA 1
ATOM 3723 C C . VAL A 1 499 ? -12.915 -22.582 23.019 1.00 90.44 499 VAL A C 1
ATOM 3725 O O . VAL A 1 499 ? -12.663 -23.126 24.085 1.00 90.44 499 VAL A O 1
ATOM 3728 N N . ARG A 1 500 ? -12.945 -23.275 21.872 1.00 91.00 500 ARG A N 1
ATOM 3729 C CA . ARG A 1 500 ? -12.772 -24.735 21.785 1.00 91.00 500 ARG A CA 1
ATOM 3730 C C . ARG A 1 500 ? -11.317 -25.193 21.722 1.00 91.00 500 ARG A C 1
ATOM 3732 O O . ARG A 1 500 ? -11.079 -26.397 21.698 1.00 91.00 500 ARG A O 1
ATOM 3739 N N . VAL A 1 501 ? -10.345 -24.282 21.621 1.00 89.44 501 VAL A N 1
ATOM 3740 C CA . VAL A 1 501 ? -8.926 -24.666 21.588 1.00 89.44 501 VAL A CA 1
ATOM 3741 C C . VAL A 1 501 ? -8.481 -24.997 23.014 1.00 89.44 501 VAL A C 1
ATOM 3743 O O . VAL A 1 501 ? -8.453 -24.082 23.841 1.00 89.44 501 VAL A O 1
ATOM 3746 N N . PRO A 1 502 ? -8.077 -26.249 23.305 1.00 86.88 502 PRO A N 1
ATOM 3747 C CA . PRO A 1 502 ? -7.652 -26.631 24.646 1.00 86.88 502 PRO A CA 1
ATOM 3748 C C . PRO A 1 502 ? -6.446 -25.807 25.109 1.00 86.88 502 PRO A C 1
ATOM 3750 O O . PRO A 1 502 ? -5.530 -25.524 24.329 1.00 86.88 502 PRO A O 1
ATOM 3753 N N . GLY A 1 503 ? -6.447 -25.396 26.377 1.00 80.75 503 GLY A N 1
ATOM 3754 C CA . GLY A 1 503 ? -5.366 -24.588 26.951 1.00 80.75 503 GLY A CA 1
ATOM 3755 C C . GLY A 1 503 ? -4.042 -25.347 27.099 1.00 80.75 503 GLY A C 1
ATOM 3756 O O . GLY A 1 503 ? -2.980 -24.723 27.065 1.00 80.75 503 GLY A O 1
ATOM 3757 N N . ASP A 1 504 ? -4.121 -26.671 27.214 1.00 88.00 504 ASP A N 1
ATOM 3758 C CA . ASP A 1 504 ? -3.049 -27.641 27.459 1.00 88.00 504 ASP A CA 1
ATOM 3759 C C . ASP A 1 504 ? -2.422 -28.227 26.178 1.00 88.00 504 ASP A C 1
ATOM 3761 O O . ASP A 1 504 ? -1.401 -28.914 26.244 1.00 88.00 504 ASP A O 1
ATOM 3765 N N . ILE A 1 505 ? -2.972 -27.930 24.994 1.00 90.75 505 ILE A N 1
ATOM 3766 C CA . ILE A 1 505 ? -2.403 -28.394 23.722 1.00 90.75 505 ILE A CA 1
ATOM 3767 C C . ILE A 1 505 ? -1.015 -27.786 23.466 1.00 90.75 505 ILE A C 1
ATOM 3769 O O . ILE A 1 505 ? -0.738 -26.629 23.803 1.00 90.75 505 ILE A O 1
ATOM 3773 N N . ALA A 1 506 ? -0.143 -28.543 22.789 1.00 90.88 506 ALA A N 1
ATOM 3774 C CA . ALA A 1 506 ? 1.210 -28.091 22.485 1.00 90.88 506 ALA A CA 1
ATOM 3775 C C . ALA A 1 506 ? 1.216 -26.706 21.790 1.00 90.88 506 ALA A C 1
ATOM 3777 O O . ALA A 1 506 ? 0.422 -26.466 20.866 1.00 90.88 506 ALA A O 1
ATOM 3778 N N . PRO A 1 507 ? 2.148 -25.797 22.151 1.00 88.94 507 PRO A N 1
ATOM 3779 C CA . PRO A 1 507 ? 2.110 -24.398 21.714 1.00 88.94 507 PRO A CA 1
ATOM 3780 C C . PRO A 1 507 ? 2.070 -24.194 20.195 1.00 88.94 507 PRO A C 1
ATOM 3782 O O . PRO A 1 507 ? 1.496 -23.217 19.714 1.00 88.94 507 PRO A O 1
ATOM 3785 N N . VAL A 1 508 ? 2.681 -25.099 19.424 1.00 88.31 508 VAL A N 1
ATOM 3786 C CA . VAL A 1 508 ? 2.697 -25.029 17.955 1.00 88.31 508 VAL A CA 1
ATOM 3787 C C . VAL A 1 508 ? 1.298 -25.254 17.381 1.00 88.31 508 VAL A C 1
ATOM 3789 O O . VAL A 1 508 ? 0.850 -24.452 16.561 1.00 88.31 508 VAL A O 1
ATOM 3792 N N . PHE A 1 509 ? 0.579 -26.275 17.855 1.00 89.88 509 PHE A N 1
ATOM 3793 C CA . PHE A 1 509 ? -0.794 -26.546 17.424 1.00 89.88 509 PHE A CA 1
ATOM 3794 C C . PHE A 1 509 ? -1.751 -25.448 17.883 1.00 89.88 509 PHE A C 1
ATOM 3796 O O . PHE A 1 509 ? -2.578 -25.001 17.091 1.00 89.88 509 PHE A O 1
ATOM 3803 N N . ARG A 1 510 ? -1.575 -24.923 19.104 1.00 89.69 510 ARG A N 1
ATOM 3804 C CA . ARG A 1 510 ? -2.357 -23.778 19.595 1.00 89.69 510 ARG A CA 1
ATOM 3805 C C . ARG A 1 510 ? -2.199 -22.549 18.696 1.00 89.69 510 ARG A C 1
ATOM 3807 O O . ARG A 1 510 ? -3.185 -21.939 18.287 1.00 89.69 510 ARG A O 1
ATOM 3814 N N . ARG A 1 511 ? -0.958 -22.206 18.328 1.00 87.94 511 ARG A N 1
ATOM 3815 C CA . ARG A 1 511 ? -0.665 -21.089 17.409 1.00 87.94 511 ARG A CA 1
ATOM 3816 C C . ARG A 1 511 ? -1.243 -21.320 16.017 1.00 87.94 511 ARG A C 1
ATOM 3818 O O . ARG A 1 511 ? -1.764 -20.374 15.426 1.00 87.94 511 ARG A O 1
ATOM 3825 N N . ALA A 1 512 ? -1.166 -22.544 15.499 1.00 89.00 512 ALA A N 1
ATOM 3826 C CA . ALA A 1 512 ? -1.757 -22.898 14.212 1.00 89.00 512 ALA A CA 1
ATOM 3827 C C . ALA A 1 512 ? -3.288 -22.755 14.242 1.00 89.00 512 ALA A C 1
ATOM 3829 O O . ALA A 1 512 ? -3.853 -22.102 13.366 1.00 89.00 512 ALA A O 1
ATOM 3830 N N . ALA A 1 513 ? -3.945 -23.261 15.290 1.00 90.19 513 ALA A N 1
ATOM 3831 C CA . ALA A 1 513 ? -5.389 -23.146 15.481 1.00 90.19 513 ALA A CA 1
ATOM 3832 C C . ALA A 1 513 ? -5.847 -21.682 15.589 1.00 90.19 513 ALA A C 1
ATOM 3834 O O . ALA A 1 513 ? -6.797 -21.283 14.917 1.00 90.19 513 ALA A O 1
ATOM 3835 N N . TYR A 1 514 ? -5.142 -20.846 16.358 1.00 90.19 514 TYR A N 1
ATOM 3836 C CA . TYR A 1 514 ? -5.451 -19.413 16.443 1.00 90.19 514 TYR A CA 1
ATOM 3837 C C . TYR A 1 514 ? -5.192 -18.674 15.131 1.00 90.19 514 TYR A C 1
ATOM 3839 O O . TYR A 1 514 ? -5.992 -17.828 14.736 1.00 90.19 514 TYR A O 1
ATOM 3847 N N . SER A 1 515 ? -4.121 -19.016 14.411 1.00 89.12 515 SER A N 1
ATOM 3848 C CA . SER A 1 515 ? -3.856 -18.439 13.087 1.00 89.12 515 SER A CA 1
ATOM 3849 C C . SER A 1 515 ? -4.967 -18.795 12.097 1.00 89.12 515 SER A C 1
ATOM 3851 O O . SER A 1 515 ? -5.419 -17.934 11.346 1.00 89.12 515 SER A O 1
ATOM 3853 N N . TRP A 1 516 ? -5.458 -20.035 12.142 1.00 91.69 516 TRP A N 1
ATOM 3854 C CA . TRP A 1 516 ? -6.584 -20.498 11.336 1.00 91.69 516 TRP A CA 1
ATOM 3855 C C . TRP A 1 516 ? -7.901 -19.803 11.704 1.00 91.69 516 TRP A C 1
ATOM 3857 O O . TRP A 1 516 ? -8.642 -19.382 10.817 1.00 91.69 516 TRP A O 1
ATOM 3867 N N . ALA A 1 517 ? -8.172 -19.618 13.000 1.00 92.88 517 ALA A N 1
ATOM 3868 C CA . ALA A 1 517 ? -9.353 -18.901 13.483 1.00 92.88 517 ALA A CA 1
ATOM 3869 C C . ALA A 1 517 ? -9.358 -17.424 13.044 1.00 92.88 517 ALA A C 1
ATOM 3871 O O . ALA A 1 517 ? -10.393 -16.899 12.634 1.00 92.88 517 ALA A O 1
ATOM 3872 N N . LEU A 1 518 ? -8.191 -16.770 13.072 1.00 91.31 518 LEU A N 1
ATOM 3873 C CA . LEU A 1 518 ? -8.028 -15.352 12.738 1.00 91.31 518 LEU A CA 1
ATOM 3874 C C . LEU A 1 518 ? -7.900 -15.070 11.235 1.00 91.31 518 LEU A C 1
ATOM 3876 O O . LEU A 1 518 ? -8.078 -13.922 10.814 1.00 91.31 518 LEU A O 1
ATOM 3880 N N . LEU A 1 519 ? -7.583 -16.073 10.412 1.00 92.88 519 LEU A N 1
ATOM 3881 C CA . LEU A 1 519 ? -7.377 -15.885 8.975 1.00 92.88 519 LEU A CA 1
ATOM 3882 C C . LEU A 1 519 ? -8.627 -15.304 8.277 1.00 92.88 519 LEU A C 1
ATOM 3884 O O . LEU A 1 519 ? -8.484 -14.268 7.623 1.00 92.88 519 LEU A O 1
ATOM 3888 N N . PRO A 1 520 ? -9.852 -15.848 8.454 1.00 95.56 520 PRO A N 1
ATOM 3889 C CA . PRO A 1 520 ? -11.061 -15.251 7.883 1.00 95.56 520 PRO A CA 1
ATOM 3890 C C . PRO A 1 520 ? -11.300 -13.815 8.356 1.00 95.56 520 PRO A C 1
ATOM 3892 O O . PRO A 1 520 ? -11.666 -12.962 7.551 1.00 95.56 520 PRO A O 1
ATOM 3895 N N . VAL A 1 521 ? -11.048 -13.520 9.638 1.00 94.25 521 VAL A N 1
ATOM 3896 C CA . VAL A 1 521 ? -11.183 -12.159 10.183 1.00 94.25 521 VAL A CA 1
ATOM 3897 C C . VAL A 1 521 ? -10.226 -11.213 9.465 1.00 94.25 521 VAL A C 1
ATOM 3899 O O . VAL A 1 521 ? -10.644 -10.159 8.990 1.00 94.25 521 VAL A O 1
ATOM 3902 N N . THR A 1 522 ? -8.960 -11.605 9.315 1.00 94.06 522 THR A N 1
ATOM 3903 C CA . THR A 1 522 ? -7.931 -10.801 8.639 1.00 94.06 522 THR A CA 1
ATOM 3904 C C . THR A 1 522 ? -8.284 -10.561 7.169 1.00 94.06 522 THR A C 1
ATOM 3906 O O . THR A 1 522 ? -8.207 -9.430 6.696 1.00 94.06 522 THR A O 1
ATOM 3909 N N . LEU A 1 523 ? -8.733 -11.597 6.453 1.00 96.25 523 LEU A N 1
ATOM 3910 C CA . LEU A 1 523 ? -9.124 -11.497 5.044 1.00 96.25 523 LEU A CA 1
ATOM 3911 C C . LEU A 1 523 ? -10.324 -10.564 4.851 1.00 96.25 523 LEU A C 1
ATOM 3913 O O . LEU A 1 523 ? -10.276 -9.648 4.031 1.00 96.25 523 LEU A O 1
ATOM 3917 N N . VAL A 1 524 ? -11.393 -10.768 5.625 1.00 96.50 524 VAL A N 1
ATOM 3918 C CA . VAL A 1 524 ? -12.635 -9.997 5.487 1.00 96.50 524 VAL A CA 1
ATOM 3919 C C . VAL A 1 524 ? -12.445 -8.548 5.940 1.00 96.50 524 VAL A C 1
ATOM 3921 O O . VAL A 1 524 ? -12.976 -7.638 5.304 1.00 96.50 524 VAL A O 1
ATOM 3924 N N . THR A 1 525 ? -11.680 -8.299 7.006 1.00 94.31 525 THR A N 1
ATOM 3925 C CA . THR A 1 525 ? -11.387 -6.929 7.466 1.00 94.31 525 THR A CA 1
ATOM 3926 C C . THR A 1 525 ? -10.506 -6.175 6.474 1.00 94.31 525 THR A C 1
ATOM 3928 O O . THR A 1 525 ? -10.811 -5.024 6.160 1.00 94.31 525 THR A O 1
ATOM 3931 N N . ALA A 1 526 ? -9.481 -6.820 5.904 1.00 96.06 526 ALA A N 1
ATOM 3932 C CA . ALA A 1 526 ? -8.669 -6.230 4.842 1.00 96.06 526 ALA A CA 1
ATOM 3933 C C . ALA A 1 526 ? -9.509 -5.937 3.589 1.00 96.06 526 ALA A C 1
ATOM 3935 O O . ALA A 1 526 ? -9.453 -4.827 3.063 1.00 96.06 526 ALA A O 1
ATOM 3936 N N . LEU A 1 527 ? -10.345 -6.885 3.150 1.00 96.38 527 LEU A N 1
ATOM 3937 C CA . LEU A 1 527 ? -11.247 -6.691 2.014 1.00 96.38 527 LEU A CA 1
ATOM 3938 C C . LEU A 1 527 ? -12.230 -5.538 2.259 1.00 96.38 527 LEU A C 1
ATOM 3940 O O . LEU A 1 527 ? -12.370 -4.668 1.404 1.00 96.38 527 LEU A O 1
ATOM 3944 N N . SER A 1 528 ? -12.868 -5.492 3.432 1.00 95.31 528 SER A N 1
ATOM 3945 C CA . SER A 1 528 ? -13.767 -4.401 3.830 1.00 95.31 528 SER A CA 1
ATOM 3946 C C . SER A 1 528 ? -13.053 -3.047 3.797 1.00 95.31 528 SER A C 1
ATOM 3948 O O . SER A 1 528 ? -13.572 -2.103 3.205 1.00 95.31 528 SER A O 1
ATOM 3950 N N . ALA A 1 529 ? -11.831 -2.957 4.332 1.00 95.00 529 ALA A N 1
ATOM 3951 C CA . ALA A 1 529 ? -11.039 -1.729 4.310 1.00 95.00 529 ALA A CA 1
ATOM 3952 C C . ALA A 1 529 ? -10.669 -1.293 2.881 1.00 95.00 529 ALA A C 1
ATOM 3954 O O . ALA A 1 529 ? -10.807 -0.118 2.540 1.00 95.00 529 ALA A O 1
ATOM 3955 N N . ILE A 1 530 ? -10.243 -2.231 2.028 1.00 95.69 530 ILE A N 1
ATOM 3956 C CA . ILE A 1 530 ? -9.923 -1.968 0.619 1.00 95.69 530 ILE A CA 1
ATOM 3957 C C . ILE A 1 530 ? -11.166 -1.463 -0.125 1.00 95.69 530 ILE A C 1
ATOM 3959 O O . ILE A 1 530 ? -11.093 -0.447 -0.819 1.00 95.69 530 ILE A O 1
ATOM 3963 N N . LEU A 1 531 ? -12.309 -2.133 0.045 1.00 95.38 531 LEU A N 1
ATOM 3964 C CA . LEU A 1 531 ? -13.579 -1.741 -0.568 1.00 95.38 531 LEU A CA 1
ATOM 3965 C C . LEU A 1 531 ? -14.078 -0.390 -0.051 1.00 95.38 531 LEU A C 1
ATOM 3967 O O . LEU A 1 531 ? -14.585 0.400 -0.842 1.00 95.38 531 LEU A O 1
ATOM 3971 N N . HIS A 1 532 ? -13.890 -0.083 1.236 1.00 94.19 532 HIS A N 1
ATOM 3972 C CA . HIS A 1 532 ? -14.243 1.223 1.801 1.00 94.19 532 HIS A CA 1
ATOM 3973 C C . HIS A 1 532 ? -13.429 2.339 1.148 1.00 94.19 532 HIS A C 1
ATOM 3975 O O . HIS A 1 532 ? -13.981 3.344 0.708 1.00 94.19 532 HIS A O 1
ATOM 3981 N N . GLU A 1 533 ? -12.118 2.152 1.004 1.00 95.62 533 GLU A N 1
ATOM 3982 C CA . GLU A 1 533 ? -11.276 3.119 0.300 1.00 95.62 533 GLU A CA 1
ATOM 3983 C C . GLU A 1 533 ? -11.678 3.266 -1.175 1.00 95.62 533 GLU A C 1
ATOM 3985 O O . GLU A 1 533 ? -11.670 4.382 -1.695 1.00 95.62 533 GLU A O 1
ATOM 3990 N N . PHE A 1 534 ? -12.062 2.175 -1.848 1.00 93.94 534 PHE A N 1
ATOM 3991 C CA . PHE A 1 534 ? -12.608 2.235 -3.207 1.00 93.94 534 PHE A CA 1
ATOM 3992 C C . PHE A 1 534 ? -13.927 3.003 -3.276 1.00 93.94 534 PHE A C 1
ATOM 3994 O O . PHE A 1 534 ? -14.058 3.867 -4.139 1.00 93.94 534 PHE A O 1
ATOM 4001 N N . ALA A 1 535 ? -14.859 2.764 -2.354 1.00 93.12 535 ALA A N 1
ATOM 4002 C CA . ALA A 1 535 ? -16.117 3.500 -2.268 1.00 93.12 535 ALA A CA 1
ATOM 4003 C C . ALA A 1 535 ? -15.878 5.007 -2.089 1.00 93.12 535 ALA A C 1
ATOM 4005 O O . ALA A 1 535 ? -16.474 5.815 -2.798 1.00 93.12 535 ALA A O 1
ATOM 4006 N N . VAL A 1 536 ? -14.943 5.391 -1.211 1.00 93.81 536 VAL A N 1
ATOM 4007 C CA . VAL A 1 536 ? -14.564 6.798 -1.003 1.00 93.81 536 VAL A CA 1
ATOM 4008 C C . VAL A 1 536 ? -13.931 7.394 -2.264 1.00 93.81 536 VAL A C 1
ATOM 4010 O O . VAL A 1 536 ? -14.272 8.513 -2.635 1.00 93.81 5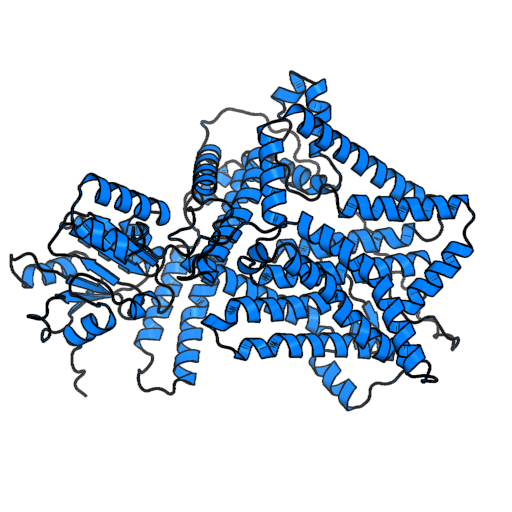36 VAL A O 1
ATOM 4013 N N . MET A 1 537 ? -13.049 6.664 -2.957 1.00 93.50 537 MET A N 1
ATOM 4014 C CA . MET A 1 537 ? -12.464 7.131 -4.223 1.00 93.50 537 MET A CA 1
ATOM 4015 C C . MET A 1 537 ? -13.513 7.280 -5.331 1.00 93.50 537 MET A C 1
ATOM 4017 O O . MET A 1 537 ? -13.472 8.273 -6.047 1.00 93.50 537 MET A O 1
ATOM 4021 N N . LEU A 1 538 ? -14.451 6.339 -5.470 1.00 91.94 538 LEU A N 1
ATOM 4022 C CA . LEU A 1 538 ? -15.520 6.405 -6.473 1.00 91.94 538 LEU A CA 1
ATOM 4023 C C . LEU A 1 538 ? -16.475 7.569 -6.196 1.00 91.94 538 LEU A C 1
ATOM 4025 O O . LEU A 1 538 ? -16.767 8.350 -7.100 1.00 91.94 538 LEU A O 1
ATOM 4029 N N . ALA A 1 539 ? -16.896 7.744 -4.941 1.00 91.31 539 ALA A N 1
ATOM 4030 C CA . ALA A 1 539 ? -17.705 8.890 -4.539 1.00 91.31 539 ALA A CA 1
ATOM 4031 C C . ALA A 1 539 ? -16.960 10.210 -4.797 1.00 91.31 539 ALA A C 1
ATOM 4033 O O . ALA A 1 539 ? -17.523 11.144 -5.360 1.00 91.31 539 ALA A O 1
ATOM 4034 N N . ALA A 1 540 ? -15.667 10.280 -4.468 1.00 91.75 540 ALA A N 1
ATOM 4035 C CA . ALA A 1 540 ? -14.839 11.451 -4.741 1.00 91.75 540 ALA A CA 1
ATOM 4036 C C . ALA A 1 540 ? -14.668 11.729 -6.242 1.00 91.75 540 ALA A C 1
ATOM 4038 O O . ALA A 1 540 ? -14.674 12.890 -6.645 1.00 91.75 540 ALA A O 1
ATOM 4039 N N . ALA A 1 541 ? -14.550 10.684 -7.065 1.00 90.44 541 ALA A N 1
ATOM 4040 C CA . ALA A 1 541 ? -14.474 10.791 -8.518 1.00 90.44 541 ALA A CA 1
ATOM 4041 C C . ALA A 1 541 ? -15.759 11.400 -9.103 1.00 90.44 541 ALA A C 1
ATOM 4043 O O . ALA A 1 541 ? -15.670 12.306 -9.928 1.00 90.44 541 ALA A O 1
ATOM 4044 N N . ALA A 1 542 ? -16.930 11.003 -8.591 1.00 88.12 542 ALA A N 1
ATOM 4045 C CA . ALA A 1 542 ? -18.223 11.579 -8.971 1.00 88.12 542 ALA A CA 1
ATOM 4046 C C . ALA A 1 542 ? -18.386 13.058 -8.556 1.00 88.12 542 ALA A C 1
ATOM 4048 O O . ALA A 1 542 ? -19.171 13.789 -9.158 1.00 88.12 542 ALA A O 1
ATOM 4049 N N . ARG A 1 543 ? -17.638 13.532 -7.546 1.00 85.81 543 ARG A N 1
ATOM 4050 C CA . ARG A 1 543 ? -17.585 14.959 -7.158 1.00 85.81 543 ARG A CA 1
ATOM 4051 C C . ARG A 1 543 ? -16.601 15.783 -7.991 1.00 85.81 543 ARG A C 1
ATOM 4053 O O . ARG A 1 543 ? -16.628 17.009 -7.923 1.00 85.81 543 ARG A O 1
ATOM 4060 N N . GLY A 1 544 ? -15.739 15.124 -8.759 1.00 85.69 544 GLY A N 1
ATOM 4061 C CA . GLY A 1 544 ? -14.808 15.747 -9.688 1.00 85.69 544 GLY A CA 1
ATOM 4062 C C . GLY A 1 544 ? -13.334 15.730 -9.257 1.00 85.69 544 GLY A C 1
ATOM 4063 O O . GLY A 1 544 ? -12.967 15.218 -8.193 1.00 85.69 544 GLY A O 1
ATOM 4064 N N . PRO A 1 545 ? -12.450 16.302 -10.098 1.00 85.94 545 PRO A N 1
ATOM 4065 C CA . PRO A 1 545 ? -11.004 16.086 -10.010 1.00 85.94 545 PRO A CA 1
ATOM 4066 C C . PRO A 1 545 ? -10.355 16.524 -8.695 1.00 85.94 545 PRO A C 1
ATOM 4068 O O . PRO A 1 545 ? -9.494 15.815 -8.171 1.00 85.94 545 PRO A O 1
ATOM 4071 N N . ALA A 1 546 ? -10.781 17.667 -8.148 1.00 86.75 546 ALA A N 1
ATOM 4072 C CA . ALA A 1 546 ? -10.225 18.213 -6.912 1.00 86.75 546 ALA A CA 1
ATOM 4073 C C . ALA A 1 546 ? -10.498 17.305 -5.706 1.00 86.75 546 ALA A C 1
ATOM 4075 O O . ALA A 1 546 ? -9.588 17.025 -4.919 1.00 86.75 546 ALA A O 1
ATOM 4076 N N . THR A 1 547 ? -11.723 16.790 -5.594 1.00 90.00 547 THR A N 1
ATOM 4077 C CA . THR A 1 547 ? -12.126 15.885 -4.513 1.00 90.00 547 THR A CA 1
ATOM 4078 C C . THR A 1 547 ? -11.418 14.539 -4.641 1.00 90.00 547 THR A C 1
ATOM 4080 O O . THR A 1 547 ? -10.882 14.036 -3.651 1.00 90.00 547 THR A O 1
ATOM 4083 N N . LEU A 1 548 ? -11.321 13.980 -5.854 1.00 92.19 548 LEU A N 1
ATOM 4084 C CA . LEU A 1 548 ? -10.611 12.720 -6.104 1.00 92.19 548 LEU A CA 1
ATOM 4085 C C . LEU A 1 548 ? -9.117 12.805 -5.763 1.00 92.19 548 LEU A C 1
ATOM 4087 O O . LEU A 1 548 ? -8.589 11.953 -5.047 1.00 92.19 548 LEU A O 1
ATOM 4091 N N . CYS A 1 549 ? -8.430 13.851 -6.220 1.00 91.12 549 CYS A N 1
ATOM 4092 C CA . CYS A 1 549 ? -7.001 14.003 -5.955 1.00 91.12 549 CYS A CA 1
ATOM 4093 C C . CYS A 1 549 ? -6.715 14.265 -4.472 1.00 91.12 549 CYS A C 1
ATOM 4095 O O . CYS A 1 549 ? -5.795 13.667 -3.906 1.00 91.12 549 CYS A O 1
ATOM 4097 N N . THR A 1 550 ? -7.551 15.073 -3.812 1.00 91.88 550 THR A N 1
ATOM 4098 C CA . THR A 1 550 ? -7.498 15.260 -2.352 1.00 91.88 550 THR A CA 1
ATOM 4099 C C . THR A 1 550 ? -7.701 13.932 -1.624 1.00 91.88 550 THR A C 1
ATOM 4101 O O . THR A 1 550 ? -6.974 13.634 -0.678 1.00 91.88 550 THR A O 1
ATOM 4104 N N . THR A 1 551 ? -8.618 13.092 -2.109 1.00 94.94 551 THR A N 1
ATOM 4105 C CA . THR A 1 551 ? -8.869 11.751 -1.567 1.00 94.94 551 THR A CA 1
ATOM 4106 C C . THR A 1 551 ? -7.649 10.845 -1.704 1.00 94.94 551 THR A C 1
ATOM 4108 O O . THR A 1 551 ? -7.243 10.231 -0.720 1.00 94.94 551 THR A O 1
ATOM 4111 N N . TRP A 1 552 ? -7.000 10.780 -2.871 1.00 94.50 552 TRP A N 1
ATOM 4112 C CA . TRP A 1 552 ? -5.780 9.976 -3.039 1.00 94.50 552 TRP A CA 1
ATOM 4113 C C . TRP A 1 552 ? -4.643 10.418 -2.117 1.00 94.50 552 TRP A C 1
ATOM 4115 O O . TRP A 1 552 ? -3.949 9.576 -1.535 1.00 94.50 552 TRP A O 1
ATOM 4125 N N . ASP A 1 553 ? -4.445 11.730 -1.966 1.00 92.62 553 ASP A N 1
ATOM 4126 C CA . ASP A 1 553 ? -3.426 12.264 -1.066 1.00 92.62 553 ASP A CA 1
ATOM 4127 C C . ASP A 1 553 ? -3.774 11.980 0.406 1.00 92.62 553 ASP A C 1
ATOM 4129 O O . ASP A 1 553 ? -2.890 11.559 1.161 1.00 92.62 553 ASP A O 1
ATOM 4133 N N . PHE A 1 554 ? -5.044 12.135 0.794 1.00 95.31 554 PHE A N 1
ATOM 4134 C CA . PHE A 1 554 ? -5.552 11.824 2.131 1.00 95.31 554 PHE A CA 1
ATOM 4135 C C . PHE A 1 554 ? -5.387 10.342 2.478 1.00 95.31 554 PHE A C 1
ATOM 4137 O O . PHE A 1 554 ? -4.780 10.033 3.499 1.00 95.31 554 PHE A O 1
ATOM 4144 N N . LEU A 1 555 ? -5.847 9.422 1.624 1.00 95.94 555 LEU A N 1
ATOM 4145 C CA . LEU A 1 555 ? -5.770 7.977 1.870 1.00 95.94 555 LEU A CA 1
ATOM 4146 C C . LEU A 1 555 ? -4.326 7.519 2.086 1.00 95.94 555 LEU A C 1
ATOM 4148 O O . LEU A 1 555 ? -4.019 6.833 3.060 1.00 95.94 555 LEU A O 1
ATOM 4152 N N . ARG A 1 556 ? -3.401 7.966 1.233 1.00 95.06 556 ARG A N 1
ATOM 4153 C CA . ARG A 1 556 ? -1.978 7.639 1.377 1.00 95.06 556 ARG A CA 1
ATOM 4154 C C . ARG A 1 556 ? -1.387 8.187 2.678 1.00 95.06 556 ARG A C 1
ATOM 4156 O O . ARG A 1 556 ? -0.631 7.489 3.351 1.00 95.06 556 ARG A O 1
ATOM 4163 N N . GLN A 1 557 ? -1.701 9.436 3.025 1.00 94.00 557 GLN A N 1
ATOM 4164 C CA . GLN A 1 557 ? -1.231 10.059 4.265 1.00 94.00 557 GLN A CA 1
ATOM 4165 C C . GLN A 1 557 ? -1.815 9.378 5.505 1.00 94.00 557 GLN A C 1
ATOM 4167 O O . GLN A 1 557 ? -1.093 9.167 6.478 1.00 94.00 557 GLN A O 1
ATOM 4172 N N . ARG A 1 558 ? -3.086 8.975 5.441 1.00 95.19 558 ARG A N 1
ATOM 4173 C CA . ARG A 1 558 ? -3.775 8.215 6.481 1.00 95.19 558 ARG A CA 1
ATOM 4174 C C . ARG A 1 558 ? -3.110 6.861 6.715 1.00 95.19 558 ARG A C 1
ATOM 4176 O O . ARG A 1 558 ? -2.802 6.546 7.858 1.00 95.19 558 ARG A O 1
ATOM 4183 N N . ARG A 1 559 ? -2.803 6.102 5.655 1.00 95.56 559 ARG A N 1
ATOM 4184 C CA . ARG A 1 559 ? -2.061 4.829 5.763 1.00 95.56 559 ARG A CA 1
ATOM 4185 C C . ARG A 1 559 ? -0.661 5.027 6.343 1.00 95.56 559 ARG A C 1
ATOM 4187 O O . ARG A 1 559 ? -0.261 4.288 7.233 1.00 95.56 559 ARG A O 1
ATOM 4194 N N . ALA A 1 560 ? 0.065 6.055 5.892 1.00 93.75 560 ALA A N 1
ATOM 4195 C CA . ALA A 1 560 ? 1.390 6.382 6.426 1.00 93.75 560 ALA A CA 1
ATOM 4196 C C . ALA A 1 560 ? 1.355 6.732 7.924 1.00 93.75 560 ALA A C 1
ATOM 4198 O O . ALA A 1 560 ? 2.271 6.377 8.665 1.00 93.75 560 ALA A O 1
ATOM 4199 N N . TYR A 1 561 ? 0.306 7.434 8.364 1.00 94.44 561 TYR A N 1
ATOM 4200 C CA . TYR A 1 561 ? 0.087 7.749 9.772 1.00 94.44 561 TYR A CA 1
ATOM 4201 C C . TYR A 1 561 ? -0.239 6.486 10.577 1.00 94.44 561 TYR A C 1
ATOM 4203 O O . TYR A 1 561 ? 0.430 6.232 11.576 1.00 94.44 561 TYR A O 1
ATOM 4211 N N . ALA A 1 562 ? -1.189 5.671 10.105 1.00 94.00 562 ALA A N 1
ATOM 4212 C CA . ALA A 1 562 ? -1.589 4.423 10.756 1.00 94.00 562 ALA A CA 1
ATOM 4213 C C . ALA A 1 562 ? -0.408 3.453 10.909 1.00 94.00 562 ALA A C 1
ATOM 4215 O O . ALA A 1 562 ? -0.151 2.962 12.002 1.00 94.00 562 ALA A O 1
ATOM 4216 N N . MET A 1 563 ? 0.386 3.254 9.850 1.00 94.62 563 MET A N 1
ATOM 4217 C CA . MET A 1 563 ? 1.598 2.430 9.917 1.00 94.62 563 MET A CA 1
ATOM 4218 C C . MET A 1 563 ? 2.668 3.037 10.823 1.00 94.62 563 MET A C 1
ATOM 4220 O O . MET A 1 563 ? 3.390 2.306 11.497 1.00 94.62 563 MET A O 1
ATOM 4224 N N . GLY A 1 564 ? 2.780 4.367 10.870 1.00 92.56 564 GLY A N 1
ATOM 4225 C CA . GLY A 1 564 ? 3.674 5.046 11.802 1.00 92.56 564 GLY A CA 1
ATOM 4226 C C . GLY A 1 564 ? 3.305 4.792 13.262 1.00 92.56 564 GLY A C 1
ATOM 4227 O O . GLY A 1 564 ? 4.190 4.453 14.044 1.00 92.56 564 GLY A O 1
ATOM 4228 N N . ALA A 1 565 ? 2.018 4.895 13.597 1.00 90.50 565 ALA A N 1
ATOM 4229 C CA . ALA A 1 565 ? 1.490 4.602 14.926 1.00 90.50 565 ALA A CA 1
ATOM 4230 C C . ALA A 1 565 ? 1.658 3.116 15.283 1.00 90.50 565 ALA A C 1
ATOM 4232 O O . ALA A 1 565 ? 2.298 2.794 16.282 1.00 90.50 565 ALA A O 1
ATOM 4233 N N . ALA A 1 566 ? 1.199 2.212 14.413 1.00 90.94 566 ALA A N 1
ATOM 4234 C CA . ALA A 1 566 ? 1.257 0.770 14.643 1.00 90.94 566 ALA A CA 1
ATOM 4235 C C . ALA A 1 566 ? 2.695 0.250 14.818 1.00 90.94 566 ALA A C 1
ATOM 4237 O O . ALA A 1 566 ? 2.979 -0.539 15.714 1.00 90.94 566 ALA A O 1
ATOM 4238 N N . ARG A 1 567 ? 3.646 0.711 13.991 1.00 90.81 567 ARG A N 1
ATOM 4239 C CA . ARG A 1 567 ? 5.050 0.259 14.068 1.00 90.81 567 ARG A CA 1
ATOM 4240 C C . ARG A 1 567 ? 5.832 0.895 15.217 1.00 90.81 567 ARG A C 1
ATOM 4242 O O . ARG A 1 567 ? 6.872 0.360 15.629 1.00 90.81 567 ARG A O 1
ATOM 4249 N N . ALA A 1 568 ? 5.393 2.054 15.702 1.00 88.44 568 ALA A N 1
ATOM 4250 C CA . ALA A 1 568 ? 5.987 2.678 16.873 1.00 88.44 568 ALA A CA 1
ATOM 4251 C C . ALA A 1 568 ? 5.685 1.866 18.138 1.00 88.44 568 ALA A C 1
ATOM 4253 O O . ALA A 1 568 ? 6.627 1.585 18.893 1.00 88.44 568 ALA A O 1
ATOM 4254 N N . GLY A 1 569 ? 4.428 1.431 18.298 1.00 82.12 569 GLY A N 1
ATOM 4255 C CA . GLY A 1 569 ? 3.912 0.925 19.570 1.00 82.12 569 GLY A CA 1
ATOM 4256 C C . GLY A 1 569 ? 4.055 2.007 20.639 1.00 82.12 569 GLY A C 1
ATOM 4257 O O . GLY A 1 569 ? 3.843 3.185 20.353 1.00 82.12 569 GLY A O 1
ATOM 4258 N N . ASP A 1 570 ? 4.565 1.631 21.808 1.00 75.12 570 ASP A N 1
ATOM 4259 C CA . ASP A 1 570 ? 4.775 2.552 22.938 1.00 75.12 570 ASP A CA 1
ATOM 4260 C C . ASP A 1 570 ? 5.982 3.488 22.755 1.00 75.12 570 ASP A C 1
ATOM 4262 O O . ASP A 1 570 ? 6.252 4.372 23.568 1.00 75.12 570 ASP A O 1
ATOM 4266 N N . ARG A 1 571 ? 6.761 3.307 21.680 1.00 82.19 571 ARG A N 1
ATOM 4267 C CA . ARG A 1 571 ? 7.969 4.107 21.462 1.00 82.19 571 ARG A CA 1
ATOM 4268 C C . ARG A 1 571 ? 7.613 5.502 20.947 1.00 82.19 571 ARG A C 1
ATOM 4270 O O . ARG A 1 571 ? 6.848 5.622 19.987 1.00 82.19 571 ARG A O 1
ATOM 4277 N N . PRO A 1 572 ? 8.277 6.558 21.451 1.00 79.69 572 PRO A N 1
ATOM 4278 C CA . PRO A 1 572 ? 8.157 7.897 20.892 1.00 79.69 572 PRO A CA 1
ATOM 4279 C C . PRO A 1 572 ? 8.458 7.898 19.392 1.00 79.69 572 PRO A C 1
ATOM 4281 O O . PRO A 1 572 ? 9.507 7.427 18.935 1.00 79.69 572 PRO A O 1
ATOM 4284 N N . TRP A 1 573 ? 7.545 8.459 18.602 1.00 85.69 573 TRP A N 1
ATOM 4285 C CA . TRP A 1 573 ? 7.687 8.507 17.152 1.00 85.69 573 TRP A CA 1
ATOM 4286 C C . TRP A 1 573 ? 7.245 9.844 16.574 1.00 85.69 573 TRP A C 1
ATOM 4288 O O . TRP A 1 573 ? 6.509 10.627 17.174 1.00 85.69 573 TRP A O 1
ATOM 4298 N N . ARG A 1 574 ? 7.739 10.127 15.368 1.00 85.00 574 ARG A N 1
ATOM 4299 C CA . ARG A 1 574 ? 7.454 11.379 14.678 1.00 85.00 574 ARG A CA 1
ATOM 4300 C C . ARG A 1 574 ? 6.152 11.276 13.883 1.00 85.00 574 ARG A C 1
ATOM 4302 O O . ARG A 1 574 ? 6.155 10.707 12.789 1.00 85.00 574 ARG A O 1
ATOM 4309 N N . ARG A 1 575 ? 5.093 11.901 14.409 1.00 86.38 575 ARG A N 1
ATOM 4310 C CA . ARG A 1 575 ? 3.788 12.085 13.749 1.00 86.38 575 ARG A CA 1
ATOM 4311 C C . ARG A 1 575 ? 3.945 12.986 12.517 1.00 86.38 575 ARG A C 1
ATOM 4313 O O . ARG A 1 575 ? 4.087 14.205 12.638 1.00 86.38 575 ARG A O 1
ATOM 4320 N N . PHE A 1 576 ? 4.015 12.376 11.334 1.00 83.00 576 PHE A N 1
ATOM 4321 C CA . PHE A 1 576 ? 4.133 13.086 10.059 1.00 83.00 576 PHE A CA 1
ATOM 4322 C C . PHE A 1 576 ? 3.296 12.392 8.962 1.00 83.00 576 PHE A C 1
ATOM 4324 O O . PHE A 1 576 ? 3.669 11.290 8.548 1.00 83.00 576 PHE A O 1
ATOM 4331 N N . PRO A 1 577 ? 2.213 13.020 8.455 1.00 84.31 577 PRO A N 1
ATOM 4332 C CA . PRO A 1 577 ? 1.721 14.361 8.807 1.00 84.31 577 PRO A CA 1
ATOM 4333 C C . PRO A 1 577 ? 1.226 14.453 10.258 1.00 84.31 577 PRO A C 1
ATOM 4335 O O . PRO A 1 577 ? 1.096 13.440 10.946 1.00 84.31 577 PRO A O 1
ATOM 4338 N N . ARG A 1 578 ? 1.007 15.681 10.735 1.00 86.56 578 ARG A N 1
ATOM 4339 C CA . ARG A 1 578 ? 0.425 15.912 12.059 1.00 86.56 578 ARG A CA 1
ATOM 4340 C C . ARG A 1 578 ? -1.000 15.354 12.104 1.00 86.56 578 ARG A C 1
ATOM 4342 O O . ARG A 1 578 ? -1.687 15.332 11.080 1.00 86.56 578 ARG A O 1
ATOM 4349 N N . ARG A 1 579 ? -1.435 14.900 13.280 1.00 87.12 579 ARG A N 1
ATOM 4350 C CA . ARG A 1 579 ? -2.772 14.314 13.456 1.00 87.12 579 ARG A CA 1
ATOM 4351 C C . ARG A 1 579 ? -3.856 15.353 13.179 1.00 87.12 579 ARG A C 1
ATOM 4353 O O . ARG A 1 579 ? -4.854 15.034 12.545 1.00 87.12 579 ARG A O 1
ATOM 4360 N N . GLU A 1 580 ? -3.624 16.592 13.597 1.00 87.75 580 GLU A N 1
ATOM 4361 C CA . GLU A 1 580 ? -4.549 17.714 13.447 1.00 87.75 580 GLU A CA 1
ATOM 4362 C C . GLU A 1 580 ? -4.762 18.052 11.964 1.00 87.75 580 GLU A C 1
ATOM 4364 O O . GLU A 1 580 ? -5.905 18.153 11.519 1.00 87.75 580 GLU A O 1
ATOM 4369 N N . ASP A 1 581 ? -3.678 18.115 11.177 1.00 89.50 581 ASP A N 1
ATOM 4370 C CA . ASP A 1 581 ? -3.729 18.311 9.719 1.00 89.50 581 ASP A CA 1
ATOM 4371 C C . ASP A 1 581 ? -4.562 17.209 9.040 1.00 89.50 581 ASP A C 1
ATOM 4373 O O . ASP A 1 581 ? -5.366 17.463 8.136 1.00 89.50 581 ASP A O 1
ATOM 4377 N N . LEU A 1 582 ? -4.357 15.958 9.469 1.00 91.50 582 LEU A N 1
ATOM 4378 C CA . LEU A 1 582 ? -5.036 14.800 8.899 1.00 91.50 582 LEU A CA 1
ATOM 4379 C C . LEU A 1 582 ? -6.522 14.774 9.285 1.00 91.50 582 LEU A C 1
ATOM 4381 O O . LEU A 1 582 ? -7.365 14.473 8.442 1.00 91.50 582 LEU A O 1
ATOM 4385 N N . ALA A 1 583 ? -6.856 15.139 10.524 1.00 90.06 583 ALA A N 1
ATOM 4386 C CA . ALA A 1 583 ? -8.233 15.265 10.994 1.00 90.06 583 ALA A CA 1
ATOM 4387 C C . ALA A 1 583 ? -8.974 16.412 10.285 1.00 90.06 583 ALA A C 1
ATOM 4389 O O . ALA A 1 583 ? -10.125 16.245 9.883 1.00 90.06 583 ALA A O 1
ATOM 4390 N N . ALA A 1 584 ? -8.312 17.551 10.060 1.00 91.31 584 ALA A N 1
ATOM 4391 C CA . ALA A 1 584 ? -8.859 18.649 9.264 1.00 91.31 584 ALA A CA 1
ATOM 4392 C C . ALA A 1 584 ? -9.127 18.215 7.813 1.00 91.31 584 ALA A C 1
ATOM 4394 O O . ALA A 1 584 ? -10.203 18.483 7.276 1.00 91.31 584 ALA A O 1
ATOM 4395 N N . SER A 1 585 ? -8.196 17.468 7.213 1.00 91.81 585 SER A N 1
ATOM 4396 C CA . SER A 1 585 ? -8.365 16.897 5.870 1.00 91.81 585 SER A CA 1
ATOM 4397 C C . SER A 1 585 ? -9.538 15.912 5.812 1.00 91.81 585 SER A C 1
ATOM 4399 O O . SER A 1 585 ? -10.325 15.955 4.870 1.00 91.81 585 SER A O 1
ATOM 4401 N N . ALA A 1 586 ? -9.706 15.069 6.837 1.00 92.38 586 ALA A N 1
ATOM 4402 C CA . ALA A 1 586 ? -10.832 14.143 6.937 1.00 92.38 586 ALA A CA 1
ATOM 4403 C C . ALA A 1 586 ? -12.177 14.882 7.029 1.00 92.38 586 ALA A C 1
ATOM 4405 O O . ALA A 1 586 ? -13.119 14.514 6.331 1.00 92.38 586 ALA A O 1
ATOM 4406 N N . ARG A 1 587 ? -12.273 15.945 7.843 1.00 91.38 587 ARG A N 1
ATOM 4407 C CA . ARG A 1 587 ? -13.489 16.774 7.947 1.00 91.38 587 ARG A CA 1
ATOM 4408 C C . ARG A 1 587 ? -13.826 17.470 6.631 1.00 91.38 587 ARG A C 1
ATOM 4410 O O . ARG A 1 587 ? -14.973 17.410 6.202 1.00 91.38 587 ARG A O 1
ATOM 4417 N N . SER A 1 588 ? -12.828 18.064 5.974 1.00 91.69 588 SER A N 1
ATOM 4418 C CA . SER A 1 588 ? -12.995 18.687 4.655 1.00 91.69 588 SER A CA 1
ATOM 4419 C C . SER A 1 588 ? -13.492 17.677 3.617 1.00 91.69 588 SER A C 1
ATOM 4421 O O . SER A 1 588 ? -14.456 17.940 2.902 1.00 91.69 588 SER A O 1
ATOM 4423 N N . LEU A 1 589 ? -12.918 16.469 3.605 1.00 92.50 589 LEU A N 1
ATOM 4424 C CA . LEU A 1 589 ? -13.359 15.406 2.709 1.00 92.50 589 LEU A CA 1
ATOM 4425 C C . LEU A 1 589 ? -14.791 14.939 3.014 1.00 92.50 589 LEU A C 1
ATOM 4427 O O . LEU A 1 589 ? -15.575 14.761 2.088 1.00 92.50 589 LEU A O 1
ATOM 4431 N N . ARG A 1 590 ? -15.165 14.773 4.291 1.00 90.94 590 ARG A N 1
ATOM 4432 C CA . ARG A 1 590 ? -16.551 14.440 4.675 1.00 90.94 590 ARG A CA 1
ATOM 4433 C C . ARG A 1 590 ? -17.533 15.512 4.200 1.00 90.94 590 ARG A C 1
ATOM 4435 O O . ARG A 1 590 ? -18.576 15.157 3.666 1.00 90.94 590 ARG A O 1
ATOM 4442 N N . ALA A 1 591 ? -17.186 16.792 4.347 1.00 90.44 591 ALA A N 1
ATOM 4443 C CA . ALA A 1 591 ? -18.008 17.897 3.861 1.00 90.44 591 ALA A CA 1
ATOM 4444 C C . ALA A 1 591 ? -18.134 17.887 2.326 1.00 90.44 591 ALA A C 1
ATOM 4446 O O . ALA A 1 591 ? -19.231 18.041 1.804 1.00 90.44 591 ALA A O 1
ATOM 4447 N N . ALA A 1 592 ? -17.040 17.627 1.603 1.00 88.94 592 ALA A N 1
ATOM 4448 C CA . ALA A 1 592 ? -17.040 17.552 0.139 1.00 88.94 592 ALA A CA 1
ATOM 4449 C C . ALA A 1 592 ? -17.811 16.340 -0.420 1.00 88.94 592 ALA A C 1
ATOM 4451 O O . ALA A 1 592 ? -18.298 16.380 -1.548 1.00 88.94 592 ALA A O 1
ATOM 4452 N N . LEU A 1 593 ? -17.899 15.252 0.350 1.00 89.06 593 LEU A N 1
ATOM 4453 C CA . LEU A 1 593 ? -18.638 14.041 -0.016 1.00 89.06 593 LEU A CA 1
ATOM 4454 C C . LEU A 1 593 ? -20.086 14.041 0.486 1.00 89.06 593 LEU A C 1
ATOM 4456 O O . LEU A 1 593 ? -20.842 13.136 0.124 1.00 89.06 593 LEU A O 1
ATOM 4460 N N . ALA A 1 594 ? -20.480 15.027 1.297 1.00 81.25 594 ALA A N 1
ATOM 4461 C CA . ALA A 1 594 ? -21.851 15.159 1.762 1.00 81.25 594 ALA A CA 1
ATOM 4462 C C . ALA A 1 594 ? -22.806 15.286 0.558 1.00 81.25 594 ALA A C 1
ATOM 4464 O O . ALA A 1 594 ? -22.452 15.905 -0.451 1.00 81.25 594 ALA A O 1
ATOM 4465 N N . PRO A 1 595 ? -24.005 14.683 0.624 1.00 67.44 595 PRO A N 1
ATOM 4466 C CA . PRO A 1 595 ? -24.960 14.754 -0.472 1.00 67.44 595 PRO A CA 1
ATOM 4467 C C . PRO A 1 595 ? -25.336 16.217 -0.745 1.00 67.44 595 PRO A C 1
ATOM 4469 O O . PRO A 1 595 ? -25.901 16.889 0.114 1.00 67.44 595 PRO A O 1
ATOM 4472 N N . ALA A 1 596 ? -25.015 16.711 -1.941 1.00 55.62 596 ALA A N 1
ATOM 4473 C CA . ALA A 1 596 ? -25.454 18.026 -2.396 1.00 55.62 596 ALA A CA 1
ATOM 4474 C C . ALA A 1 596 ? -26.965 18.011 -2.718 1.00 55.62 596 ALA A C 1
ATOM 4476 O O . ALA A 1 596 ? -27.454 16.997 -3.233 1.00 55.62 596 ALA A O 1
ATOM 4477 N N . PRO A 1 597 ? -27.711 19.109 -2.475 1.00 43.44 597 PRO A N 1
ATOM 4478 C CA . PRO A 1 597 ? -29.063 19.256 -3.006 1.00 43.44 597 PRO A CA 1
ATOM 4479 C C . PRO A 1 597 ? -29.024 19.178 -4.537 1.00 43.44 597 PRO A C 1
ATOM 4481 O O . PRO A 1 597 ? -28.071 19.629 -5.173 1.00 43.44 597 PRO A O 1
ATOM 4484 N N . ALA A 1 598 ? -30.042 18.551 -5.126 1.00 37.25 598 ALA A N 1
ATOM 4485 C CA . ALA A 1 598 ? -30.092 18.246 -6.550 1.00 37.25 598 ALA A CA 1
ATOM 4486 C C . ALA A 1 598 ? -30.147 19.525 -7.404 1.00 37.25 598 ALA A C 1
ATOM 4488 O O . ALA A 1 598 ? -31.222 20.018 -7.722 1.00 37.25 598 ALA A O 1
ATOM 4489 N N . SER A 1 599 ? -28.995 20.043 -7.825 1.00 37.66 599 SER A N 1
ATOM 4490 C CA . SER A 1 599 ? -28.916 20.996 -8.930 1.00 37.66 599 SER A CA 1
ATOM 4491 C C . SER A 1 599 ? -28.603 20.254 -10.230 1.00 37.66 599 SER A C 1
ATOM 4493 O O . SER A 1 599 ? -27.777 19.333 -10.288 1.00 37.66 599 SER A O 1
ATOM 4495 N N . LEU A 1 600 ? -29.354 20.594 -11.278 1.00 39.34 600 LEU A N 1
ATOM 4496 C CA . LEU A 1 600 ? -29.121 20.125 -12.637 1.00 39.34 600 LEU A CA 1
ATOM 4497 C C . LEU A 1 600 ? -27.763 20.646 -13.110 1.00 39.34 600 LEU A C 1
ATOM 4499 O O . LEU A 1 600 ? -27.517 21.848 -13.125 1.00 39.34 600 LEU A O 1
ATOM 4503 N N . SER A 1 601 ? -26.881 19.741 -13.517 1.00 37.28 601 SER A N 1
ATOM 4504 C CA . SER A 1 601 ? -25.751 20.087 -14.376 1.00 37.28 601 SER A CA 1
ATOM 4505 C C . SER A 1 601 ? -25.618 19.007 -15.437 1.00 37.28 601 SER A C 1
ATOM 4507 O O . SER A 1 601 ? -25.681 17.812 -15.154 1.00 37.28 601 SER A O 1
ATOM 4509 N N . VAL A 1 602 ? -25.544 19.502 -16.664 1.00 35.03 602 VAL A N 1
ATOM 4510 C CA . VAL A 1 602 ? -25.690 18.825 -17.945 1.00 35.03 602 VAL A CA 1
ATOM 4511 C C . VAL A 1 602 ? -24.599 17.777 -18.145 1.00 35.03 602 VAL A C 1
ATOM 4513 O O . VAL A 1 602 ? -23.415 18.047 -17.948 1.00 35.03 602 VAL A O 1
ATOM 4516 N N . ALA A 1 603 ? -25.020 16.585 -18.560 1.00 34.75 603 ALA A N 1
ATOM 4517 C CA . ALA A 1 603 ? -24.142 15.538 -19.047 1.00 34.75 603 ALA A CA 1
ATOM 4518 C C . ALA A 1 603 ? -23.505 15.983 -20.370 1.00 34.75 603 ALA A C 1
ATOM 4520 O O . ALA A 1 603 ? -24.209 16.249 -21.342 1.00 34.75 603 ALA A O 1
ATOM 4521 N N . ALA A 1 604 ? -22.177 16.040 -20.414 1.00 34.41 604 ALA A N 1
ATOM 4522 C CA . ALA A 1 604 ? -21.433 16.133 -21.659 1.00 34.41 604 ALA A CA 1
ATOM 4523 C C . ALA A 1 604 ? -20.168 15.268 -21.578 1.00 34.41 604 ALA A C 1
ATOM 4525 O O . ALA A 1 604 ? -19.357 15.416 -20.667 1.00 34.41 604 ALA A O 1
ATOM 4526 N N . ALA A 1 605 ? -20.037 14.404 -22.587 1.00 31.61 605 ALA A N 1
ATOM 4527 C CA . ALA A 1 605 ? -18.870 13.614 -22.980 1.00 31.61 605 ALA A CA 1
ATOM 4528 C C . ALA A 1 605 ? -18.485 12.399 -22.110 1.00 31.61 605 ALA A C 1
ATOM 4530 O O . ALA A 1 605 ? -17.427 12.357 -21.488 1.00 31.61 605 ALA A O 1
ATOM 4531 N N . ALA A 1 606 ? -19.281 11.331 -22.216 1.00 29.98 606 ALA A N 1
ATOM 4532 C CA . ALA A 1 606 ? -18.821 9.958 -22.004 1.00 29.98 606 ALA A CA 1
ATOM 4533 C C . ALA A 1 606 ? -18.817 9.199 -23.345 1.00 29.98 606 ALA A C 1
ATOM 4535 O O . ALA A 1 606 ? -19.588 8.268 -23.543 1.00 29.98 606 ALA A O 1
ATOM 4536 N N . SER A 1 607 ? -17.958 9.623 -24.279 1.00 31.98 607 SER A N 1
ATOM 4537 C CA . SER A 1 607 ? -17.790 8.951 -25.584 1.00 31.98 607 SER A CA 1
ATOM 4538 C C . SER A 1 607 ? -16.332 8.632 -25.932 1.00 31.98 607 SER A C 1
ATOM 4540 O O . SER A 1 607 ? -16.039 8.315 -27.076 1.00 31.98 607 SER A O 1
ATOM 4542 N N . VAL A 1 608 ? -15.395 8.692 -24.976 1.00 31.28 608 VAL A N 1
ATOM 4543 C CA . VAL A 1 608 ? -13.957 8.473 -25.265 1.00 31.28 608 VAL A CA 1
ATOM 4544 C C . VAL A 1 608 ? -13.394 7.186 -24.639 1.00 31.28 608 VAL A C 1
ATOM 4546 O O . VAL A 1 608 ? -12.318 6.737 -25.016 1.00 31.28 608 VAL A O 1
ATOM 4549 N N . LEU A 1 609 ? -14.131 6.503 -23.756 1.00 28.67 609 LEU A N 1
ATOM 4550 C CA . LEU A 1 609 ? -13.615 5.324 -23.036 1.00 28.67 609 LEU A CA 1
ATOM 4551 C C . LEU A 1 609 ? -13.889 3.957 -23.690 1.00 28.67 609 LEU A C 1
ATOM 4553 O O . LEU A 1 609 ? -13.467 2.945 -23.144 1.00 28.67 609 LEU A O 1
ATOM 4557 N N . VAL A 1 610 ? -14.510 3.920 -24.874 1.00 29.39 610 VAL A N 1
ATOM 4558 C CA . VAL A 1 610 ? -14.671 2.684 -25.677 1.00 29.39 610 VAL A CA 1
ATOM 4559 C C . VAL A 1 610 ? -13.881 2.738 -27.000 1.00 29.39 610 VAL A C 1
ATOM 4561 O O . VAL A 1 610 ? -13.776 1.741 -27.699 1.00 29.39 610 VAL A O 1
ATOM 4564 N N . ALA A 1 611 ? -13.224 3.862 -27.316 1.00 30.17 611 ALA A N 1
ATOM 4565 C CA . ALA A 1 611 ? -12.449 4.031 -28.555 1.00 30.17 611 ALA A CA 1
ATOM 4566 C C . ALA A 1 611 ? -10.918 3.961 -28.371 1.00 30.17 611 ALA A C 1
ATOM 4568 O O . ALA A 1 611 ? -10.174 4.107 -29.336 1.00 30.17 611 ALA A O 1
ATOM 4569 N N . LEU A 1 612 ? -10.424 3.708 -27.155 1.00 29.42 612 LEU A N 1
ATOM 4570 C CA . LEU A 1 612 ? -9.006 3.439 -26.894 1.00 29.42 612 LEU A CA 1
ATOM 4571 C C . LEU A 1 612 ? -8.804 1.944 -26.647 1.00 29.42 612 LEU A C 1
ATOM 4573 O O . LEU A 1 612 ? -8.361 1.515 -25.586 1.00 29.42 612 LEU A O 1
ATOM 4577 N N . HIS A 1 613 ? -9.133 1.155 -27.665 1.00 29.66 613 HIS A N 1
ATOM 4578 C CA . HIS A 1 613 ? -8.401 -0.069 -27.939 1.00 29.66 613 HIS A CA 1
ATOM 4579 C C . HIS A 1 613 ? -7.175 0.376 -28.746 1.00 29.66 613 HIS A C 1
ATOM 4581 O O . HIS A 1 613 ? -7.287 0.563 -29.958 1.00 29.66 613 HIS A O 1
ATOM 4587 N N . PRO A 1 614 ? -6.000 0.633 -28.142 1.00 33.69 614 PRO A N 1
ATOM 4588 C CA . PRO A 1 614 ? -4.818 0.662 -28.964 1.00 33.69 614 PRO A CA 1
ATOM 4589 C C . PRO A 1 614 ? -4.625 -0.783 -29.419 1.00 33.69 614 PRO A C 1
ATOM 4591 O O . PRO A 1 614 ? -4.399 -1.688 -28.612 1.00 33.69 614 PRO A O 1
ATOM 4594 N N . HIS A 1 615 ? -4.710 -1.001 -30.725 1.00 32.38 615 HIS A N 1
ATOM 4595 C CA . HIS A 1 615 ? -3.830 -1.957 -31.371 1.00 32.38 615 HIS A CA 1
ATOM 4596 C C . HIS A 1 615 ? -2.386 -1.538 -31.036 1.00 32.38 615 HIS A C 1
ATOM 4598 O O . HIS A 1 615 ? -1.697 -0.917 -31.837 1.00 32.38 615 HIS A O 1
ATOM 4604 N N . VAL A 1 616 ? -1.930 -1.813 -29.809 1.00 31.84 616 VAL A N 1
ATOM 4605 C CA . VAL A 1 616 ? -0.509 -2.024 -29.559 1.00 31.84 616 VAL A CA 1
ATOM 4606 C C . VAL A 1 616 ? -0.257 -3.330 -30.274 1.00 31.84 616 VAL A C 1
ATOM 4608 O O . VAL A 1 616 ? -0.786 -4.356 -29.848 1.00 31.84 616 VAL A O 1
ATOM 4611 N N . GLY A 1 617 ? 0.393 -3.241 -31.433 1.00 30.17 617 GLY A N 1
ATOM 4612 C CA . GLY A 1 617 ? 0.588 -4.367 -32.326 1.00 30.17 617 GLY A CA 1
ATOM 4613 C C . GLY A 1 617 ? 0.960 -5.604 -31.525 1.00 30.17 617 GLY A C 1
ATOM 4614 O O . GLY A 1 617 ? 2.001 -5.643 -30.870 1.00 30.17 617 GLY A O 1
ATOM 4615 N N . SER A 1 618 ? 0.098 -6.615 -31.591 1.00 29.75 618 SER A N 1
ATOM 4616 C CA . SER A 1 618 ? 0.513 -7.998 -31.457 1.00 29.75 618 SER A CA 1
ATOM 4617 C C . SER A 1 618 ? 1.462 -8.263 -32.622 1.00 29.75 618 SER A C 1
ATOM 4619 O O . SER A 1 618 ? 1.084 -8.849 -33.633 1.00 29.75 618 SER A O 1
ATOM 4621 N N . GLY A 1 619 ? 2.689 -7.759 -32.511 1.00 29.30 619 GLY A N 1
ATOM 4622 C CA . GLY A 1 619 ? 3.816 -8.192 -33.311 1.00 29.30 619 GLY A CA 1
ATOM 4623 C C . GLY A 1 619 ? 4.189 -9.592 -32.856 1.00 29.30 619 GLY A C 1
ATOM 4624 O O . GLY A 1 619 ? 5.253 -9.800 -32.291 1.00 29.30 619 GLY A O 1
ATOM 4625 N N . TYR A 1 620 ? 3.283 -10.544 -33.076 1.00 31.78 620 TYR A N 1
ATOM 4626 C CA . TYR A 1 620 ? 3.647 -11.932 -33.281 1.00 31.78 620 TYR A CA 1
ATOM 4627 C C . TYR A 1 620 ? 4.397 -11.940 -34.617 1.00 31.78 620 TYR A C 1
ATOM 4629 O O . TYR A 1 620 ? 3.834 -12.219 -35.671 1.00 31.78 620 TYR A O 1
ATOM 4637 N N . LEU A 1 621 ? 5.673 -11.551 -34.597 1.00 29.66 621 LEU A N 1
ATOM 4638 C CA . LEU A 1 621 ? 6.594 -12.014 -35.621 1.00 29.66 621 LEU A CA 1
ATOM 4639 C C . LEU A 1 621 ? 6.861 -13.474 -35.273 1.00 29.66 621 LEU A C 1
ATOM 4641 O O . LEU A 1 621 ? 7.816 -13.806 -34.577 1.00 29.66 621 LEU A O 1
ATOM 4645 N N . GLY A 1 622 ? 5.944 -14.337 -35.713 1.00 26.56 622 GLY A N 1
ATOM 4646 C CA . GLY A 1 622 ? 6.246 -15.736 -35.956 1.00 26.56 622 GLY A CA 1
ATOM 4647 C C . GLY A 1 622 ? 7.286 -15.788 -37.067 1.00 26.56 622 GLY A C 1
ATOM 4648 O O . GLY A 1 622 ? 6.942 -15.926 -38.233 1.00 26.56 622 GLY A O 1
ATOM 4649 N N . GLY A 1 623 ? 8.546 -15.579 -36.699 1.00 25.05 623 GLY A N 1
ATOM 4650 C CA . GLY A 1 623 ? 9.685 -16.036 -37.470 1.00 25.05 623 GLY A CA 1
ATOM 4651 C C . GLY A 1 623 ? 10.011 -17.438 -36.986 1.00 25.05 623 GLY A C 1
ATOM 4652 O O . GLY A 1 623 ? 10.215 -17.648 -35.789 1.00 25.05 623 GLY A O 1
ATOM 4653 N N . GLU A 1 624 ? 10.003 -18.398 -37.903 1.00 25.52 624 GLU A N 1
ATOM 4654 C CA . GLU A 1 624 ? 10.603 -19.707 -37.681 1.00 25.52 624 GLU A CA 1
ATOM 4655 C C . GLU A 1 624 ? 12.016 -19.530 -37.117 1.00 25.52 624 GLU A C 1
ATOM 4657 O O . GLU A 1 624 ? 12.787 -18.673 -37.557 1.00 25.52 624 GLU A O 1
ATOM 4662 N N . TRP A 1 625 ? 12.333 -20.324 -36.097 1.00 30.83 625 TRP A N 1
ATOM 4663 C CA . TRP A 1 625 ? 13.622 -20.303 -35.427 1.00 30.83 625 TRP A CA 1
ATOM 4664 C C . TRP A 1 625 ? 14.654 -20.905 -36.381 1.00 30.83 625 TRP A C 1
ATOM 4666 O O . TRP A 1 625 ? 14.835 -22.119 -36.434 1.00 30.83 625 TRP A O 1
ATOM 4676 N N . ALA A 1 626 ? 15.312 -20.053 -37.164 1.00 25.36 626 ALA A N 1
ATOM 4677 C CA . ALA A 1 626 ? 16.542 -20.423 -37.840 1.00 25.36 626 ALA A CA 1
ATOM 4678 C C . ALA A 1 626 ? 17.626 -20.657 -36.778 1.00 25.36 626 ALA A C 1
ATOM 4680 O O . ALA A 1 626 ? 17.751 -19.881 -35.828 1.00 25.36 626 ALA A O 1
ATOM 4681 N N . ALA A 1 627 ? 18.363 -21.756 -36.934 1.00 28.52 627 ALA A N 1
ATOM 4682 C CA . ALA A 1 627 ? 19.424 -22.192 -36.038 1.00 28.52 627 ALA A CA 1
ATOM 4683 C C . ALA A 1 627 ? 20.353 -21.037 -35.624 1.00 28.52 627 ALA A C 1
ATOM 4685 O O . ALA A 1 627 ? 20.788 -20.240 -36.456 1.00 28.52 627 ALA A O 1
ATOM 4686 N N . VAL A 1 628 ? 20.645 -20.980 -34.323 1.00 31.36 628 VAL A N 1
ATOM 4687 C CA . VAL A 1 628 ? 21.624 -20.076 -33.710 1.00 31.36 628 VAL A CA 1
ATOM 4688 C C . VAL A 1 628 ? 22.970 -20.259 -34.427 1.00 31.36 628 VAL A C 1
ATOM 4690 O O . VAL A 1 628 ? 23.502 -21.368 -34.403 1.00 31.36 628 VAL A O 1
ATOM 4693 N N . PRO A 1 629 ? 23.545 -19.226 -35.070 1.00 27.03 629 PRO A N 1
ATOM 4694 C CA . PRO A 1 629 ? 24.918 -19.301 -35.547 1.00 27.03 629 PRO A CA 1
ATOM 4695 C C . PRO A 1 629 ? 25.865 -19.346 -34.342 1.00 27.03 629 PRO A C 1
ATOM 4697 O O . PRO A 1 629 ? 25.715 -18.552 -33.414 1.00 27.03 629 PRO A O 1
ATOM 4700 N N . GLU A 1 630 ? 26.871 -20.220 -34.381 1.00 33.66 630 GLU A N 1
ATOM 4701 C CA . GLU A 1 630 ? 27.926 -20.410 -33.363 1.00 33.66 630 GLU A CA 1
ATOM 4702 C C . GLU A 1 630 ? 28.855 -19.189 -33.137 1.00 33.66 630 GLU A C 1
ATOM 4704 O O . GLU A 1 630 ? 29.936 -19.305 -32.562 1.00 33.66 630 GLU A O 1
ATOM 4709 N N . SER A 1 631 ? 28.476 -17.979 -33.549 1.00 30.91 631 SER A N 1
ATOM 4710 C CA . SER A 1 631 ? 29.312 -16.788 -33.394 1.00 30.91 631 SER A CA 1
ATOM 4711 C C . SER A 1 631 ? 28.911 -15.961 -32.167 1.00 30.91 631 SER A C 1
ATOM 4713 O O . SER A 1 631 ? 28.022 -15.119 -32.261 1.00 30.91 631 SER A O 1
ATOM 4715 N N . GLY A 1 632 ? 29.594 -16.200 -31.040 1.00 34.06 632 GLY A N 1
ATOM 4716 C CA . GLY A 1 632 ? 29.901 -15.268 -29.933 1.00 34.06 632 GLY A CA 1
ATOM 4717 C C . GLY A 1 632 ? 29.003 -14.041 -29.700 1.00 34.06 632 GLY A C 1
ATOM 4718 O O . GLY A 1 632 ? 29.521 -12.929 -29.589 1.00 34.06 632 GLY A O 1
ATOM 4719 N N . GLY A 1 633 ? 27.682 -14.218 -29.628 1.00 34.28 633 GLY A N 1
ATOM 4720 C CA . GLY A 1 633 ? 26.716 -13.134 -29.438 1.00 34.28 633 GLY A CA 1
ATOM 4721 C C . GLY A 1 633 ? 26.776 -12.539 -28.029 1.00 34.28 633 GLY A C 1
ATOM 4722 O O . GLY A 1 633 ? 26.714 -13.266 -27.040 1.00 34.28 633 GLY A O 1
ATOM 4723 N N . GLY A 1 634 ? 26.897 -11.210 -27.946 1.00 40.28 634 GLY A N 1
ATOM 4724 C CA . GLY A 1 634 ? 27.014 -10.446 -26.703 1.00 40.28 634 GLY A CA 1
ATOM 4725 C C . GLY A 1 634 ? 25.924 -10.786 -25.684 1.00 40.28 634 GLY A C 1
ATOM 4726 O O . GLY A 1 634 ? 24.728 -10.668 -25.941 1.00 40.28 634 GLY A O 1
ATOM 4727 N N . PHE A 1 635 ? 26.356 -11.231 -24.509 1.00 48.88 635 PHE A N 1
ATOM 4728 C CA . PHE A 1 635 ? 25.476 -11.706 -23.449 1.00 48.88 635 PHE A CA 1
ATOM 4729 C C . PHE A 1 635 ? 24.650 -10.563 -22.826 1.00 48.88 635 PHE A C 1
ATOM 4731 O O . PHE A 1 635 ? 25.143 -9.459 -22.631 1.00 48.88 635 PHE A O 1
ATOM 4738 N N . GLY A 1 636 ? 23.398 -10.818 -22.442 1.00 52.66 636 GLY A N 1
ATOM 4739 C CA . GLY A 1 636 ? 22.467 -9.810 -21.910 1.00 52.66 636 GLY A CA 1
ATOM 4740 C C . GLY A 1 636 ? 22.721 -9.350 -20.467 1.00 52.66 636 GLY A C 1
ATOM 4741 O O . GLY A 1 636 ? 21.791 -9.384 -19.674 1.00 52.66 636 GLY A O 1
ATOM 4742 N N . TYR A 1 637 ? 23.939 -8.916 -20.128 1.00 72.00 637 TYR A N 1
ATOM 4743 C CA . TYR A 1 637 ? 24.306 -8.378 -18.808 1.00 72.00 637 TYR A CA 1
ATOM 4744 C C . TYR A 1 637 ? 24.963 -6.991 -18.919 1.00 72.00 637 TYR A C 1
ATOM 4746 O O . TYR A 1 637 ? 25.412 -6.582 -19.994 1.00 72.00 637 TYR A O 1
ATOM 4754 N N . ALA A 1 638 ? 25.042 -6.246 -17.811 1.00 81.12 638 ALA A N 1
ATOM 4755 C CA . ALA A 1 638 ? 25.376 -4.815 -17.800 1.00 81.12 638 ALA A CA 1
ATOM 4756 C C . ALA A 1 638 ? 26.658 -4.430 -18.568 1.00 81.12 638 ALA A C 1
ATOM 4758 O O . ALA A 1 638 ? 26.704 -3.376 -19.206 1.00 81.12 638 ALA A O 1
ATOM 4759 N N . VAL A 1 639 ? 27.711 -5.256 -18.509 1.00 84.50 639 VAL A N 1
ATOM 4760 C CA . VAL A 1 639 ? 28.993 -4.966 -19.182 1.00 84.50 639 VAL A CA 1
ATOM 4761 C C . VAL A 1 639 ? 28.843 -5.008 -20.697 1.00 84.50 639 VAL A C 1
ATOM 4763 O O . VAL A 1 639 ? 29.270 -4.067 -21.364 1.00 84.50 639 VAL A O 1
ATOM 4766 N N . ALA A 1 640 ? 28.239 -6.074 -21.216 1.00 84.62 640 ALA A N 1
ATOM 4767 C CA . ALA A 1 640 ? 28.048 -6.283 -22.644 1.00 84.62 640 ALA A CA 1
ATOM 4768 C C . ALA A 1 640 ? 27.060 -5.264 -23.223 1.00 84.62 640 ALA A C 1
ATOM 4770 O O . ALA A 1 640 ? 27.385 -4.603 -24.203 1.00 84.62 640 ALA A O 1
ATOM 4771 N N . VAL A 1 641 ? 25.939 -5.004 -22.538 1.00 87.31 641 VAL A N 1
ATOM 4772 C CA . VAL A 1 641 ? 24.957 -3.998 -22.982 1.00 87.31 641 VAL A CA 1
ATOM 4773 C C . VAL A 1 641 ? 25.572 -2.599 -23.096 1.00 87.31 641 VAL A C 1
ATOM 4775 O O . VAL A 1 641 ? 25.298 -1.879 -24.055 1.00 87.31 641 VAL A O 1
ATOM 4778 N N . LEU A 1 642 ? 26.424 -2.193 -22.147 1.00 90.12 642 LEU A N 1
ATOM 4779 C CA . LEU A 1 642 ? 27.124 -0.908 -22.250 1.00 90.12 642 LEU A CA 1
ATOM 4780 C C . LEU A 1 642 ? 28.226 -0.914 -23.318 1.00 90.12 642 LEU A C 1
ATOM 4782 O O . LEU A 1 642 ? 28.513 0.144 -23.877 1.00 90.12 642 LEU A O 1
ATOM 4786 N N . GLY A 1 643 ? 28.841 -2.067 -23.595 1.00 88.44 643 GLY A N 1
ATOM 4787 C CA . GLY A 1 643 ? 29.780 -2.238 -24.705 1.00 88.44 643 GLY A CA 1
ATOM 4788 C C . GLY A 1 643 ? 29.094 -2.036 -26.055 1.00 88.44 643 GLY A C 1
ATOM 4789 O O . GLY A 1 643 ? 29.513 -1.180 -26.832 1.00 88.44 643 GLY A O 1
ATOM 4790 N N . ASP A 1 644 ? 27.981 -2.732 -26.281 1.00 89.56 644 ASP A N 1
ATOM 4791 C CA . ASP A 1 644 ? 27.169 -2.609 -27.495 1.00 89.56 644 ASP A CA 1
ATOM 4792 C C . ASP A 1 644 ? 26.630 -1.188 -27.661 1.00 89.56 644 ASP A C 1
ATOM 4794 O O . ASP A 1 644 ? 26.689 -0.619 -28.750 1.00 89.56 644 ASP A O 1
ATOM 4798 N N . ALA A 1 645 ? 26.163 -0.572 -26.571 1.00 90.81 645 ALA A N 1
ATOM 4799 C CA . ALA A 1 645 ? 25.695 0.808 -26.586 1.00 90.81 645 ALA A CA 1
ATOM 4800 C C . ALA A 1 645 ? 26.814 1.801 -26.935 1.00 90.81 645 ALA A C 1
ATOM 4802 O O . ALA A 1 645 ? 26.560 2.766 -27.655 1.00 90.81 645 ALA A O 1
ATOM 4803 N N . ALA A 1 646 ? 28.043 1.581 -26.456 1.00 92.75 646 ALA A N 1
ATOM 4804 C CA . ALA A 1 646 ? 29.188 2.424 -26.796 1.00 92.75 646 ALA A CA 1
ATOM 4805 C C . ALA A 1 646 ? 29.563 2.293 -28.280 1.00 92.75 646 ALA A C 1
ATOM 4807 O O . ALA A 1 646 ? 29.777 3.308 -28.944 1.00 92.75 646 ALA A O 1
ATOM 4808 N N . THR A 1 647 ? 29.577 1.068 -28.811 1.00 93.75 647 THR A N 1
ATOM 4809 C CA . THR A 1 647 ? 29.828 0.794 -30.234 1.00 93.75 647 THR A CA 1
ATOM 4810 C C . THR A 1 647 ? 28.749 1.418 -31.117 1.00 93.75 647 THR A C 1
ATOM 4812 O O . THR A 1 647 ? 29.064 2.140 -32.062 1.00 93.75 647 THR A O 1
ATOM 4815 N N . TRP A 1 648 ? 27.475 1.209 -30.776 1.00 94.06 648 TRP A N 1
ATOM 4816 C CA . TRP A 1 648 ? 26.336 1.809 -31.470 1.00 94.06 648 TRP A CA 1
ATOM 4817 C C . TRP A 1 648 ? 26.405 3.336 -31.454 1.00 94.06 648 TRP A C 1
ATOM 4819 O O . TRP A 1 648 ? 26.305 3.959 -32.507 1.00 94.06 648 TRP A O 1
ATOM 4829 N N . LEU A 1 649 ? 26.654 3.947 -30.291 1.00 94.50 649 LEU A N 1
ATOM 4830 C CA . LEU A 1 649 ? 26.767 5.401 -30.166 1.00 94.50 649 LEU A CA 1
ATOM 4831 C C . LEU A 1 649 ? 27.935 5.954 -30.999 1.00 94.50 649 LEU A C 1
ATOM 4833 O O . LEU A 1 649 ? 27.795 7.014 -31.604 1.00 94.50 649 LEU A O 1
ATOM 4837 N N . GLY A 1 650 ? 29.057 5.231 -31.063 1.00 95.44 650 GLY A N 1
ATOM 4838 C CA . GLY A 1 650 ? 30.213 5.587 -31.889 1.00 95.44 650 GLY A CA 1
ATOM 4839 C C . GLY A 1 650 ? 29.952 5.498 -33.397 1.00 95.44 650 GLY A C 1
ATOM 4840 O O . GLY A 1 650 ? 30.571 6.236 -34.160 1.00 95.44 650 GLY A O 1
ATOM 4841 N N . ALA A 1 651 ? 29.014 4.649 -33.824 1.00 95.56 651 ALA A N 1
ATOM 4842 C CA . ALA A 1 651 ? 28.612 4.507 -35.224 1.00 95.56 651 ALA A CA 1
ATOM 4843 C C . ALA A 1 651 ? 27.608 5.581 -35.691 1.00 95.56 651 ALA A C 1
ATOM 4845 O O . ALA A 1 651 ? 27.397 5.755 -36.892 1.00 95.56 651 ALA A O 1
ATOM 4846 N N . LEU A 1 652 ? 26.977 6.310 -34.765 1.00 96.06 652 LEU A N 1
ATOM 4847 C CA . LEU A 1 652 ? 26.033 7.379 -35.089 1.00 96.06 652 LEU A CA 1
ATOM 4848 C C . LEU A 1 652 ? 26.752 8.643 -35.581 1.00 96.06 652 LEU A C 1
ATOM 4850 O O . LEU A 1 652 ? 27.813 9.014 -35.078 1.00 96.06 652 LEU A O 1
ATOM 4854 N N . SER A 1 653 ? 26.122 9.380 -36.500 1.00 97.69 653 SER A N 1
ATOM 4855 C CA . SER A 1 653 ? 26.580 10.728 -36.870 1.00 97.69 653 SER A CA 1
ATOM 4856 C C . SER A 1 653 ? 26.524 11.694 -35.671 1.00 97.69 653 SER A C 1
ATOM 4858 O O . SER A 1 653 ? 25.706 11.493 -34.769 1.00 97.69 653 SER A O 1
ATOM 4860 N N . PRO A 1 654 ? 27.296 12.802 -35.656 1.00 97.19 654 PRO A N 1
ATOM 4861 C CA . PRO A 1 654 ? 27.270 13.766 -34.548 1.00 97.19 654 PRO A CA 1
ATOM 4862 C C . PRO A 1 654 ? 25.866 14.302 -34.223 1.00 97.19 654 PRO A C 1
ATOM 4864 O O . PRO A 1 654 ? 25.515 14.493 -33.059 1.00 97.19 654 PRO A O 1
ATOM 4867 N N . VAL A 1 655 ? 25.030 14.492 -35.250 1.00 96.69 655 VAL A N 1
ATOM 4868 C CA . VAL A 1 655 ? 23.631 14.919 -35.092 1.00 96.69 655 VAL A CA 1
ATOM 4869 C C . VAL A 1 655 ? 22.806 13.836 -34.395 1.00 96.69 655 VAL A C 1
ATOM 4871 O O . VAL A 1 655 ? 22.069 14.131 -33.456 1.00 96.69 655 VAL A O 1
ATOM 4874 N N . GLN A 1 656 ? 22.943 12.578 -34.812 1.00 96.88 656 GLN A N 1
ATOM 4875 C CA . GLN A 1 656 ? 22.244 11.455 -34.185 1.00 96.88 656 GLN A CA 1
ATOM 4876 C C . GLN A 1 656 ? 22.717 11.215 -32.748 1.00 96.88 656 GLN A C 1
ATOM 4878 O O . GLN A 1 656 ? 21.886 10.953 -31.884 1.00 96.88 656 GLN A O 1
ATOM 4883 N N . GLN A 1 657 ? 24.011 11.376 -32.458 1.00 96.69 657 GLN A N 1
ATOM 4884 C CA . GLN A 1 657 ? 24.537 11.310 -31.091 1.00 96.69 657 GLN A CA 1
ATOM 4885 C C . GLN A 1 657 ? 23.912 12.390 -30.200 1.00 96.69 657 GLN A C 1
ATOM 4887 O O . GLN A 1 657 ? 23.471 12.097 -29.088 1.00 96.69 657 GLN A O 1
ATOM 4892 N N . ALA A 1 658 ? 23.811 13.631 -30.689 1.00 96.94 658 ALA A N 1
ATOM 4893 C CA . ALA A 1 658 ? 23.154 14.712 -29.956 1.00 96.94 658 ALA A CA 1
ATOM 4894 C C . ALA A 1 658 ? 21.679 14.385 -29.657 1.00 96.94 658 ALA A C 1
ATOM 4896 O O . ALA A 1 658 ? 21.218 14.583 -28.531 1.00 96.94 658 ALA A O 1
ATOM 4897 N N . TRP A 1 659 ? 20.952 13.819 -30.627 1.00 97.69 659 TRP A N 1
ATOM 4898 C CA . TRP A 1 659 ? 19.570 13.372 -30.429 1.00 97.69 659 TRP A CA 1
ATOM 4899 C C . TRP A 1 659 ? 19.444 12.161 -29.497 1.00 97.69 659 TRP A C 1
ATOM 4901 O O . TRP A 1 659 ? 18.493 12.104 -28.720 1.00 97.69 659 TRP A O 1
ATOM 4911 N N . ALA A 1 660 ? 20.404 11.235 -29.501 1.00 95.62 660 ALA A N 1
ATOM 4912 C CA . ALA A 1 660 ? 20.445 10.118 -28.560 1.00 95.62 660 ALA A CA 1
ATOM 4913 C C . ALA A 1 660 ? 20.620 10.618 -27.116 1.00 95.62 660 ALA A C 1
ATOM 4915 O O . ALA A 1 660 ? 19.865 10.231 -26.222 1.00 95.62 660 ALA A O 1
ATOM 4916 N N . TRP A 1 661 ? 21.538 11.562 -26.887 1.00 95.62 661 TRP A N 1
ATOM 4917 C CA . TRP A 1 661 ? 21.694 12.206 -25.579 1.00 95.62 661 TRP A CA 1
ATOM 4918 C C . TRP A 1 661 ? 20.462 13.018 -25.172 1.00 95.62 661 TRP A C 1
ATOM 4920 O O . TRP A 1 661 ? 20.047 12.968 -24.010 1.00 95.62 661 TRP A O 1
ATOM 4930 N N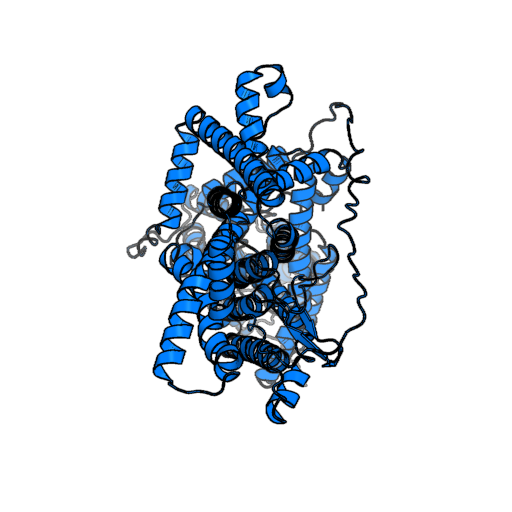 . ALA A 1 662 ? 19.832 13.716 -26.120 1.00 96.81 662 ALA A N 1
ATOM 4931 C CA . ALA A 1 662 ? 18.575 14.416 -25.880 1.00 96.81 662 ALA A CA 1
ATOM 4932 C C . ALA A 1 662 ? 17.448 13.445 -25.484 1.00 96.81 662 ALA A C 1
ATOM 4934 O O . ALA A 1 662 ? 16.682 13.750 -24.569 1.00 96.81 662 ALA A O 1
ATOM 4935 N N . ALA A 1 663 ? 17.380 12.257 -26.094 1.00 95.62 663 ALA A N 1
ATOM 4936 C CA . ALA A 1 663 ? 16.430 11.209 -25.727 1.00 95.62 663 ALA A CA 1
ATOM 4937 C C . ALA A 1 663 ? 16.656 10.705 -24.296 1.00 95.62 663 ALA A C 1
ATOM 4939 O O . ALA A 1 663 ? 15.696 10.594 -23.533 1.00 95.62 663 ALA A O 1
ATOM 4940 N N . VAL A 1 664 ? 17.912 10.472 -23.894 1.00 93.69 664 VAL A N 1
ATOM 4941 C CA . VAL A 1 664 ? 18.262 10.088 -22.513 1.00 93.69 664 VAL A CA 1
ATOM 4942 C C . VAL A 1 664 ? 17.846 11.182 -21.524 1.00 93.69 664 VAL A C 1
ATOM 4944 O O . VAL A 1 664 ? 17.192 10.896 -20.516 1.00 93.69 664 VAL A O 1
ATOM 4947 N N . ALA A 1 665 ? 18.159 12.447 -21.817 1.00 95.12 665 ALA A N 1
ATOM 4948 C CA . ALA A 1 665 ? 17.777 13.579 -20.973 1.00 95.12 665 ALA A CA 1
ATOM 4949 C C . ALA A 1 665 ? 16.249 13.741 -20.870 1.00 95.12 665 ALA A C 1
ATOM 4951 O O . ALA A 1 665 ? 15.718 13.983 -19.777 1.00 95.12 665 ALA A O 1
ATOM 4952 N N . ALA A 1 666 ? 15.536 13.564 -21.985 1.00 95.56 666 ALA A N 1
ATOM 4953 C CA . ALA A 1 666 ? 14.081 13.589 -22.043 1.00 95.56 666 ALA A CA 1
ATOM 4954 C C . ALA A 1 666 ? 13.468 12.462 -21.213 1.00 95.56 666 ALA A C 1
ATOM 4956 O O . ALA A 1 666 ? 12.597 12.705 -20.377 1.00 95.56 666 ALA A O 1
ATOM 4957 N N . PHE A 1 667 ? 13.973 11.246 -21.377 1.00 92.31 667 PHE A N 1
ATOM 4958 C CA . PHE A 1 667 ? 13.545 10.072 -20.639 1.00 92.31 667 PHE A CA 1
ATOM 4959 C C . PHE A 1 667 ? 13.714 10.246 -19.122 1.00 92.31 667 PHE A C 1
ATOM 4961 O O . PHE A 1 667 ? 12.748 10.103 -18.366 1.00 92.31 667 PHE A O 1
ATOM 4968 N N . VAL A 1 668 ? 14.908 10.642 -18.663 1.00 93.12 668 VAL A N 1
ATOM 4969 C CA . VAL A 1 668 ? 15.166 10.891 -17.236 1.00 93.12 668 VAL A CA 1
ATOM 4970 C C . VAL A 1 668 ? 14.252 11.999 -16.713 1.00 93.12 668 VAL A C 1
ATOM 4972 O O . VAL A 1 668 ? 13.624 11.832 -15.664 1.00 93.12 668 VAL A O 1
ATOM 4975 N N . SER A 1 669 ? 14.112 13.099 -17.460 1.00 93.81 669 SER A N 1
ATOM 4976 C CA . SER A 1 669 ? 13.223 14.213 -17.106 1.00 93.81 669 SER A CA 1
ATOM 4977 C C . SER A 1 669 ? 11.774 13.763 -16.931 1.00 93.81 669 SER A C 1
ATOM 4979 O O . SER A 1 669 ? 11.121 14.151 -15.958 1.00 93.81 669 SER A O 1
ATOM 4981 N N . LEU A 1 670 ? 11.274 12.927 -17.844 1.00 93.31 670 LEU A N 1
ATOM 4982 C CA . LEU A 1 670 ? 9.916 12.396 -17.807 1.00 93.31 670 LEU A CA 1
ATOM 4983 C C . LEU A 1 670 ? 9.705 11.450 -16.625 1.00 93.31 670 LEU A C 1
ATOM 4985 O O . LEU A 1 670 ? 8.655 11.528 -15.998 1.00 93.31 670 LEU A O 1
ATOM 4989 N N . LEU A 1 671 ? 10.683 10.620 -16.247 1.00 91.88 671 LEU A N 1
ATOM 4990 C CA . LEU A 1 671 ? 10.576 9.751 -15.067 1.00 91.88 671 LEU A CA 1
ATOM 4991 C C . LEU A 1 671 ? 10.578 10.531 -13.744 1.00 91.88 671 LEU A C 1
ATOM 4993 O O . LEU A 1 671 ? 9.837 10.204 -12.814 1.00 91.88 671 LEU A O 1
ATOM 4997 N N . VAL A 1 672 ? 11.388 11.584 -13.620 1.00 91.56 672 VAL A N 1
ATOM 4998 C CA . VAL A 1 672 ? 11.528 12.301 -12.337 1.00 91.56 672 VAL A CA 1
ATOM 4999 C C . VAL A 1 672 ? 10.488 13.408 -12.134 1.00 91.56 672 VAL A C 1
ATOM 5001 O O . VAL A 1 672 ? 10.298 13.880 -11.001 1.00 91.56 672 VAL A O 1
ATOM 5004 N N . SER A 1 673 ? 9.778 13.799 -13.197 1.00 88.88 673 SER A N 1
ATOM 5005 C CA . SER A 1 673 ? 8.859 14.937 -13.215 1.00 88.88 673 SER A CA 1
ATOM 5006 C C . SER A 1 673 ? 7.395 14.537 -13.409 1.00 88.88 673 SER A C 1
ATOM 5008 O O . SER A 1 673 ? 7.040 13.724 -14.248 1.00 88.88 673 SER A O 1
ATOM 5010 N N . GLY A 1 674 ? 6.498 15.166 -12.645 1.00 83.88 674 GLY A N 1
ATOM 5011 C CA . GLY A 1 674 ? 5.061 15.141 -12.935 1.00 83.88 674 GLY A CA 1
ATOM 5012 C C . GLY A 1 674 ? 4.274 13.898 -12.523 1.00 83.88 674 GLY A C 1
ATOM 5013 O O . GLY A 1 674 ? 3.086 13.856 -12.763 1.00 83.88 674 GLY A O 1
ATOM 5014 N N . TRP A 1 675 ? 4.844 12.936 -11.810 1.00 91.50 675 TRP A N 1
ATOM 5015 C CA . TRP A 1 675 ? 4.099 11.737 -11.378 1.00 91.50 675 TRP A CA 1
ATOM 5016 C C . TRP A 1 675 ? 3.328 11.878 -10.055 1.00 91.50 675 TRP A C 1
ATOM 5018 O O . TRP A 1 675 ? 2.776 10.909 -9.521 1.00 91.50 675 TRP A O 1
ATOM 5028 N N . ALA A 1 676 ? 3.345 13.070 -9.456 1.00 90.75 676 ALA A N 1
ATOM 5029 C CA . ALA A 1 676 ? 2.658 13.337 -8.197 1.00 90.75 676 ALA A CA 1
ATOM 5030 C C . ALA A 1 676 ? 1.190 13.695 -8.445 1.00 90.75 676 ALA A C 1
ATOM 5032 O O . ALA A 1 676 ? 0.881 14.413 -9.400 1.00 90.75 676 ALA A O 1
ATOM 5033 N N . VAL A 1 677 ? 0.323 13.250 -7.529 1.00 89.12 677 VAL A N 1
ATOM 5034 C CA . VAL A 1 677 ? -1.098 13.615 -7.513 1.00 89.12 677 VAL A CA 1
ATOM 5035 C C . VAL A 1 677 ? -1.221 15.147 -7.601 1.00 89.12 677 VAL A C 1
ATOM 5037 O O . VAL A 1 677 ? -0.577 15.851 -6.807 1.00 89.12 677 VAL A O 1
ATOM 5040 N N . PRO A 1 678 ? -1.967 15.685 -8.585 1.00 86.44 678 PRO A N 1
ATOM 5041 C CA . PRO A 1 678 ? -2.179 17.122 -8.698 1.00 86.44 678 PRO A CA 1
ATOM 5042 C C . PRO A 1 678 ? -2.887 17.669 -7.452 1.00 86.44 678 PRO A C 1
ATOM 5044 O O . PRO A 1 678 ? -3.676 16.977 -6.820 1.00 86.44 678 PRO A O 1
ATOM 5047 N N . ARG A 1 679 ? -2.588 18.916 -7.073 1.00 79.62 679 ARG A N 1
ATOM 5048 C CA . ARG A 1 679 ? -3.212 19.574 -5.904 1.00 79.62 679 ARG A CA 1
ATOM 5049 C C . ARG A 1 679 ? -4.141 20.725 -6.254 1.00 79.62 679 ARG A C 1
ATOM 5051 O O . ARG A 1 679 ? -4.849 21.213 -5.388 1.00 79.62 679 ARG A O 1
ATOM 5058 N N . VAL A 1 680 ? -4.064 21.205 -7.488 1.00 76.56 680 VAL A N 1
ATOM 5059 C CA . VAL A 1 680 ? -4.879 22.308 -7.991 1.00 76.56 680 VAL A CA 1
ATOM 5060 C C . VAL A 1 680 ? -5.387 21.879 -9.351 1.00 76.56 680 VAL A C 1
ATOM 5062 O O . VAL A 1 680 ? -4.621 21.324 -10.141 1.00 76.56 680 VAL A O 1
ATOM 5065 N N . HIS A 1 681 ? -6.670 22.123 -9.586 1.00 72.00 681 HIS A N 1
ATOM 5066 C CA . HIS A 1 681 ? -7.362 21.743 -10.804 1.00 72.00 681 HIS A CA 1
ATOM 5067 C C . HIS A 1 681 ? -8.055 22.970 -11.385 1.00 72.00 681 HIS A C 1
ATOM 5069 O O . HIS A 1 681 ? -8.602 23.761 -10.615 1.00 72.00 681 HIS A O 1
ATOM 5075 N N . PRO A 1 682 ? -8.042 23.136 -12.714 1.00 68.31 682 PRO A N 1
ATOM 5076 C CA . PRO A 1 682 ? -8.858 24.154 -13.349 1.00 68.31 682 PRO A CA 1
ATOM 5077 C C . PRO A 1 682 ? -10.336 23.797 -13.155 1.00 68.31 682 PRO A C 1
ATOM 5079 O O . PRO A 1 682 ? -10.744 22.668 -13.435 1.00 68.31 682 PRO A O 1
ATOM 5082 N N . THR A 1 683 ? -11.141 24.742 -12.671 1.00 68.50 683 THR A N 1
ATOM 5083 C CA . THR A 1 683 ? -12.602 24.622 -12.736 1.00 68.50 683 THR A CA 1
ATOM 5084 C C . THR A 1 683 ? -13.103 25.256 -14.031 1.00 68.50 683 THR A C 1
ATOM 5086 O O . THR A 1 683 ? -12.499 26.201 -14.539 1.00 68.50 683 THR A O 1
ATOM 5089 N N . VAL A 1 684 ? -14.225 24.770 -14.569 1.00 65.31 684 VAL A N 1
ATOM 5090 C CA . VAL A 1 684 ? -14.839 25.350 -15.782 1.00 65.31 684 VAL A CA 1
ATOM 5091 C C . VAL A 1 684 ? -15.119 26.847 -15.586 1.00 65.31 684 VAL A C 1
ATOM 5093 O O . VAL A 1 684 ? -14.862 27.656 -16.473 1.00 65.31 684 VAL A O 1
ATOM 5096 N N . GLY A 1 685 ? -15.560 27.233 -14.384 1.00 64.69 685 GLY A N 1
ATOM 5097 C CA . GLY A 1 685 ? -15.805 28.630 -14.029 1.00 64.69 685 GLY A CA 1
ATOM 5098 C C . GLY A 1 685 ? -14.546 29.502 -14.009 1.00 64.69 685 GLY A C 1
ATOM 5099 O O . GLY A 1 685 ? -14.636 30.674 -14.374 1.00 64.69 685 GLY A O 1
ATOM 5100 N N . ASP A 1 686 ? -13.391 28.954 -13.621 1.00 67.12 686 ASP A N 1
ATOM 5101 C CA . ASP A 1 686 ? -12.111 29.676 -13.629 1.00 67.12 686 ASP A CA 1
ATOM 5102 C C . ASP A 1 686 ? -11.570 29.856 -15.050 1.00 67.12 686 ASP A C 1
ATOM 5104 O O . ASP A 1 686 ? -11.075 30.934 -15.388 1.00 67.12 686 ASP A O 1
ATOM 5108 N N . VAL A 1 687 ? -11.724 28.826 -15.892 1.00 65.81 687 VAL A N 1
ATOM 5109 C CA . VAL A 1 687 ? -11.317 28.842 -17.307 1.00 65.81 687 VAL A CA 1
ATOM 5110 C C . VAL A 1 687 ? -12.042 29.940 -18.071 1.00 65.81 687 VAL A C 1
ATOM 5112 O O . VAL A 1 687 ? -11.399 30.723 -18.768 1.00 65.81 687 VAL A O 1
ATOM 5115 N N . LEU A 1 688 ? -13.357 30.046 -17.879 1.00 70.94 688 LEU A N 1
ATOM 5116 C CA . LEU A 1 688 ? -14.184 31.037 -18.564 1.00 70.94 688 LEU A CA 1
ATOM 5117 C C . LEU A 1 688 ? -13.953 32.466 -18.051 1.00 70.94 688 LEU A C 1
ATOM 5119 O O . LEU A 1 688 ? -13.983 33.408 -18.836 1.00 70.94 688 LEU A O 1
ATOM 5123 N N . ARG A 1 689 ? -13.701 32.651 -16.747 1.00 76.31 689 ARG A N 1
ATOM 5124 C CA . ARG A 1 689 ? -13.534 33.990 -16.148 1.00 76.31 689 ARG A CA 1
ATOM 5125 C C . ARG A 1 689 ? -12.117 34.548 -16.258 1.00 76.31 689 ARG A C 1
ATOM 5127 O O . ARG A 1 689 ? -11.943 35.763 -16.238 1.00 76.31 689 ARG A O 1
ATOM 5134 N N . ARG A 1 690 ? -11.093 33.689 -16.294 1.00 74.31 690 ARG A N 1
ATOM 5135 C CA . ARG A 1 690 ? -9.673 34.086 -16.281 1.00 74.31 690 ARG A CA 1
ATOM 5136 C C . ARG A 1 690 ? -8.851 33.172 -17.198 1.00 74.31 690 ARG A C 1
ATOM 5138 O O . ARG A 1 690 ? -8.099 32.325 -16.700 1.00 74.31 690 ARG A O 1
ATOM 5145 N N . PRO A 1 691 ? -8.933 33.347 -18.529 1.00 66.12 691 PRO A N 1
ATOM 5146 C CA . PRO A 1 691 ? -8.308 32.434 -19.488 1.00 66.12 691 PRO A CA 1
ATOM 5147 C C . PRO A 1 691 ? -6.780 32.343 -19.323 1.00 66.12 691 PRO A C 1
ATOM 5149 O O . PRO A 1 691 ? -6.233 31.244 -19.281 1.00 66.12 691 PRO A O 1
ATOM 5152 N N . GLY A 1 692 ? -6.081 33.464 -19.101 1.00 66.69 692 GLY A N 1
ATOM 5153 C CA . GLY A 1 692 ? -4.617 33.468 -18.920 1.00 66.69 692 GLY A CA 1
ATOM 5154 C C . GLY A 1 692 ? -4.128 32.738 -17.658 1.00 66.69 692 GLY A C 1
ATOM 5155 O O . GLY A 1 692 ? -3.159 31.980 -17.703 1.00 66.69 692 GLY A O 1
ATOM 5156 N N . HIS A 1 693 ? -4.829 32.892 -16.528 1.00 68.56 693 HIS A N 1
ATOM 5157 C CA . HIS A 1 693 ? -4.538 32.128 -15.305 1.00 68.56 693 HIS A CA 1
ATOM 5158 C C . HIS A 1 693 ? -4.839 30.633 -15.498 1.00 68.56 693 HIS A C 1
ATOM 5160 O O . HIS A 1 693 ? -4.164 29.769 -14.944 1.00 68.56 693 HIS A O 1
ATOM 5166 N N . SER A 1 694 ? -5.809 30.323 -16.349 1.00 69.25 694 SER A N 1
ATOM 5167 C CA . SER A 1 694 ? -6.249 28.958 -16.608 1.00 69.25 694 SER A CA 1
ATOM 5168 C C . SER A 1 694 ? -5.308 28.182 -17.522 1.00 69.25 694 SER A C 1
ATOM 5170 O O . SER A 1 694 ? -5.151 26.983 -17.319 1.00 69.25 694 SER A O 1
ATOM 5172 N N . ILE A 1 695 ? -4.590 28.843 -18.436 1.00 74.12 695 ILE A N 1
ATOM 5173 C CA . ILE A 1 695 ? -3.534 28.208 -19.246 1.00 74.12 695 ILE A CA 1
ATOM 5174 C C . ILE A 1 695 ? -2.410 27.664 -18.354 1.00 74.12 695 ILE A C 1
ATOM 5176 O O . ILE A 1 695 ? -1.996 26.517 -18.511 1.00 74.12 695 ILE A O 1
ATOM 5180 N N . THR A 1 696 ? -1.940 28.444 -17.374 1.00 74.94 696 THR A N 1
ATOM 5181 C CA . THR A 1 696 ? -0.871 27.986 -16.462 1.00 74.94 696 THR A CA 1
ATOM 5182 C C . THR A 1 696 ? -1.325 26.814 -15.586 1.00 74.94 696 THR A C 1
ATOM 5184 O O . THR A 1 696 ? -0.563 25.871 -15.357 1.00 74.94 696 THR A O 1
ATOM 5187 N N . LEU A 1 697 ? -2.590 26.819 -15.156 1.00 74.50 697 LEU A N 1
ATOM 5188 C CA . LEU A 1 697 ? -3.204 25.704 -14.436 1.00 74.50 697 LEU A CA 1
ATOM 5189 C C . LEU A 1 697 ? -3.383 24.459 -15.312 1.00 74.50 697 LEU A C 1
ATOM 5191 O O . LEU A 1 697 ? -3.078 23.365 -14.847 1.00 74.50 697 LEU A O 1
ATOM 5195 N N . LEU A 1 698 ? -3.833 24.613 -16.560 1.00 76.88 698 LEU A N 1
ATOM 5196 C CA . LEU A 1 698 ? -4.020 23.518 -17.516 1.00 76.88 698 LEU A CA 1
ATOM 5197 C C . LEU A 1 698 ? -2.687 22.863 -17.874 1.00 76.88 698 LEU A C 1
ATOM 5199 O O . LEU A 1 698 ? -2.536 21.660 -17.676 1.00 76.88 698 LEU A O 1
ATOM 5203 N N . LEU A 1 699 ? -1.685 23.647 -18.286 1.00 77.25 699 LEU A N 1
ATOM 5204 C CA . LEU A 1 699 ? -0.330 23.144 -18.543 1.00 77.25 699 LEU A CA 1
ATOM 5205 C C . LEU A 1 699 ? 0.224 22.424 -17.312 1.00 77.25 699 LEU A C 1
ATOM 5207 O O . LEU A 1 699 ? 0.803 21.343 -17.409 1.00 77.25 699 LEU A O 1
ATOM 5211 N N . GLY A 1 700 ? -0.003 23.002 -16.132 1.00 76.56 700 GLY A N 1
ATOM 5212 C CA . GLY A 1 700 ? 0.433 22.434 -14.870 1.00 76.56 700 GLY A CA 1
ATOM 5213 C C . GLY A 1 700 ? -0.287 21.153 -14.461 1.00 76.56 700 GLY A C 1
ATOM 5214 O O . GLY A 1 700 ? 0.359 20.329 -13.827 1.00 76.56 700 GLY A O 1
ATOM 5215 N N . ALA A 1 701 ? -1.574 20.986 -14.768 1.00 75.06 701 ALA A N 1
ATOM 5216 C CA . ALA A 1 701 ? -2.385 19.821 -14.401 1.00 75.06 701 ALA A CA 1
ATOM 5217 C C . ALA A 1 701 ? -2.320 18.691 -15.442 1.00 75.06 701 ALA A C 1
ATOM 5219 O O . ALA A 1 701 ? -2.528 17.529 -15.095 1.00 75.06 701 ALA A O 1
ATOM 5220 N N . CYS A 1 702 ? -1.984 19.026 -16.686 1.00 77.50 702 CYS A N 1
ATOM 5221 C CA . CYS A 1 702 ? -1.886 18.109 -17.818 1.00 77.50 702 CYS A CA 1
ATOM 5222 C C . CYS A 1 702 ? -0.435 17.781 -18.186 1.00 77.50 702 CYS A C 1
ATOM 5224 O O . CYS A 1 702 ? -0.163 17.445 -19.331 1.00 77.50 702 CYS A O 1
ATOM 5226 N N . ALA A 1 703 ? 0.520 17.884 -17.257 1.00 86.69 703 ALA A N 1
ATOM 5227 C CA . ALA A 1 703 ? 1.865 17.361 -17.504 1.00 86.69 703 ALA A CA 1
ATOM 5228 C C . ALA A 1 703 ? 1.791 15.858 -17.859 1.00 86.69 703 ALA A C 1
ATOM 5230 O O . ALA A 1 703 ? 0.928 15.179 -17.300 1.00 86.69 703 ALA A O 1
ATOM 5231 N N . PRO A 1 704 ? 2.702 15.297 -18.679 1.00 87.56 704 PRO A N 1
ATOM 5232 C CA . PRO A 1 704 ? 2.595 13.914 -19.161 1.00 87.56 704 PRO A CA 1
ATOM 5233 C C . PRO A 1 704 ? 2.326 12.875 -18.059 1.00 87.56 704 PRO A C 1
ATOM 5235 O O . PRO A 1 704 ? 1.351 12.132 -18.143 1.00 87.56 704 PRO A O 1
ATOM 5238 N N . GLY A 1 705 ? 3.096 12.904 -16.963 1.00 86.19 705 GLY A N 1
ATOM 5239 C CA . GLY A 1 705 ? 2.903 12.013 -15.805 1.00 86.19 705 GLY A CA 1
ATOM 5240 C C . GLY A 1 705 ? 1.637 12.273 -14.968 1.00 86.19 705 GLY A C 1
ATOM 5241 O O . GLY A 1 705 ? 1.325 11.493 -14.068 1.00 86.19 705 GLY A O 1
ATOM 5242 N N . GLN A 1 706 ? 0.902 13.357 -15.242 1.00 88.69 706 GLN A N 1
ATOM 5243 C CA . GLN A 1 706 ? -0.374 13.699 -14.600 1.00 88.69 706 GLN A CA 1
ATOM 5244 C C . GLN A 1 706 ? -1.596 13.375 -15.452 1.00 88.69 706 GLN A C 1
ATOM 5246 O O . GLN A 1 706 ? -2.696 13.268 -14.906 1.00 88.69 706 GLN A O 1
ATOM 5251 N N . THR A 1 707 ? -1.402 13.154 -16.752 1.00 86.38 707 THR A N 1
ATOM 5252 C CA . THR A 1 707 ? -2.450 12.753 -17.694 1.00 86.38 707 THR A CA 1
ATOM 5253 C C . THR A 1 707 ? -3.286 11.574 -17.181 1.00 86.38 707 THR A C 1
ATOM 5255 O O . THR A 1 707 ? -4.510 11.687 -17.222 1.00 86.38 707 THR A O 1
ATOM 5258 N N . PRO A 1 708 ? -2.712 10.503 -16.585 1.00 87.06 708 PRO A N 1
ATOM 5259 C CA . PRO A 1 708 ? -3.522 9.409 -16.042 1.00 87.06 708 PRO A CA 1
ATOM 5260 C C . PRO A 1 708 ? -4.481 9.848 -14.925 1.00 87.06 708 PRO A C 1
ATOM 5262 O O . PRO A 1 708 ? -5.622 9.386 -14.870 1.00 87.06 708 PRO A O 1
ATOM 5265 N N . TYR A 1 709 ? -4.062 10.775 -14.053 1.00 87.81 709 TYR A N 1
ATOM 5266 C CA . TYR A 1 709 ? -4.930 11.319 -13.002 1.00 87.81 709 TYR A CA 1
ATOM 5267 C C . TYR A 1 709 ? -6.054 12.171 -13.597 1.00 87.81 709 TYR A C 1
ATOM 5269 O O . TYR A 1 709 ? -7.191 12.068 -13.144 1.00 87.81 709 TYR A O 1
ATOM 5277 N N . ALA A 1 710 ? -5.746 12.984 -14.612 1.00 83.38 710 ALA A N 1
ATOM 5278 C CA . ALA A 1 710 ? -6.735 13.802 -15.307 1.00 83.38 710 ALA A CA 1
ATOM 5279 C C . ALA A 1 710 ? -7.776 12.933 -16.031 1.00 83.38 710 ALA A C 1
ATOM 5281 O O . ALA A 1 710 ? -8.969 13.141 -15.835 1.00 83.38 710 ALA A O 1
ATOM 5282 N N 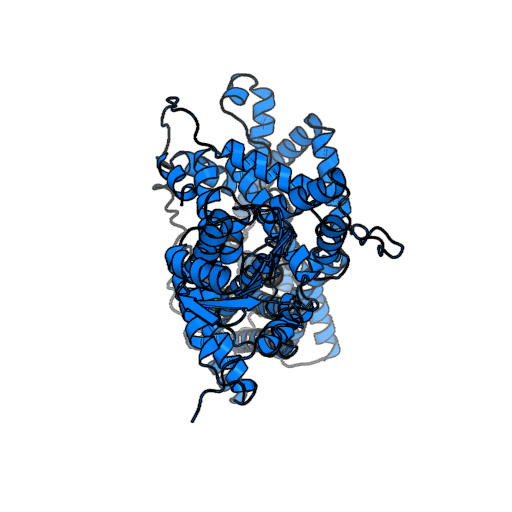. ILE A 1 711 ? -7.338 11.912 -16.778 1.00 86.00 711 ILE A N 1
ATOM 5283 C CA . ILE A 1 711 ? -8.224 10.953 -17.460 1.00 86.00 711 ILE A CA 1
ATOM 5284 C C . ILE A 1 711 ? -9.135 10.254 -16.450 1.00 86.00 711 ILE A C 1
ATOM 5286 O O . ILE A 1 711 ? -10.349 10.235 -16.628 1.00 86.00 711 ILE A O 1
ATOM 5290 N N . THR A 1 712 ? -8.569 9.735 -15.357 1.00 86.56 712 THR A N 1
ATOM 5291 C CA . THR A 1 712 ? -9.347 9.047 -14.312 1.00 86.56 712 THR A CA 1
ATOM 5292 C C . THR A 1 712 ? -10.364 9.987 -13.660 1.00 86.56 712 THR A C 1
ATOM 5294 O O . THR A 1 712 ? -11.493 9.593 -13.382 1.00 86.56 712 THR A O 1
ATOM 5297 N N . ALA A 1 713 ? -9.986 11.245 -13.430 1.00 82.12 713 ALA A N 1
ATOM 5298 C CA . ALA A 1 713 ? -10.875 12.238 -12.848 1.00 82.12 713 ALA A CA 1
ATOM 5299 C C . ALA A 1 713 ? -12.027 12.630 -13.784 1.00 82.12 713 ALA A C 1
ATOM 5301 O O . ALA A 1 713 ? -13.152 12.782 -13.319 1.00 82.12 713 ALA A O 1
ATOM 5302 N N . VAL A 1 714 ? -11.761 12.764 -15.086 1.00 83.44 714 VAL A N 1
ATOM 5303 C CA . VAL A 1 714 ? -12.794 13.028 -16.099 1.00 83.44 714 VAL A CA 1
ATOM 5304 C C . VAL A 1 714 ? -13.724 11.825 -16.242 1.00 83.44 714 VAL A C 1
ATOM 5306 O O . VAL A 1 714 ? -14.937 11.999 -16.237 1.00 83.44 714 VAL A O 1
ATOM 5309 N N . ALA A 1 715 ? -13.182 10.604 -16.269 1.00 85.88 715 ALA A N 1
ATOM 5310 C CA . ALA A 1 715 ? -13.978 9.376 -16.266 1.00 85.88 715 ALA A CA 1
ATOM 5311 C C . ALA A 1 715 ? -14.911 9.297 -15.044 1.00 85.88 715 ALA A C 1
ATOM 5313 O O . ALA A 1 715 ? -16.053 8.861 -15.153 1.00 85.88 715 ALA A O 1
ATOM 5314 N N . GLY A 1 716 ? -14.444 9.783 -13.890 1.00 85.25 716 GLY A N 1
ATOM 5315 C CA . GLY A 1 716 ? -15.225 9.887 -12.661 1.00 85.25 716 GLY A CA 1
ATOM 5316 C C . GLY A 1 716 ? -16.498 10.726 -12.781 1.00 85.25 716 GLY A C 1
ATOM 5317 O O . GLY A 1 716 ? -17.492 10.402 -12.138 1.00 85.25 716 GLY A O 1
ATOM 5318 N N . LEU A 1 717 ? -16.504 11.756 -13.632 1.00 84.56 717 LEU A N 1
ATOM 5319 C CA . LEU A 1 717 ? -17.675 12.616 -13.850 1.00 84.56 717 LEU A CA 1
ATOM 5320 C C . LEU A 1 717 ? -18.819 11.894 -14.576 1.00 84.56 717 LEU A C 1
ATOM 5322 O O . LEU A 1 717 ? -19.958 12.348 -14.511 1.00 84.56 717 LEU A O 1
ATOM 5326 N N . ALA A 1 718 ? -18.533 10.768 -15.236 1.00 87.06 718 ALA A N 1
ATOM 5327 C CA . ALA A 1 718 ? -19.545 9.919 -15.858 1.00 87.06 718 ALA A CA 1
ATOM 5328 C C . ALA A 1 718 ? -20.220 8.954 -14.862 1.00 87.06 718 ALA A C 1
ATOM 5330 O O . ALA A 1 718 ? -21.157 8.248 -15.235 1.00 87.06 718 ALA A O 1
ATOM 5331 N N . LEU A 1 719 ? -19.761 8.891 -13.604 1.00 85.12 719 LEU A N 1
ATOM 5332 C CA . LEU A 1 719 ? -20.339 7.998 -12.600 1.00 85.12 719 LEU A CA 1
ATOM 5333 C C . LEU A 1 719 ? -21.747 8.455 -12.179 1.00 85.12 719 LEU A C 1
ATOM 5335 O O . LEU A 1 719 ? -21.997 9.650 -12.000 1.00 85.12 719 LEU A O 1
ATOM 5339 N N . PRO A 1 720 ? -22.682 7.514 -11.951 1.00 85.19 720 PRO A N 1
ATOM 5340 C CA . PRO A 1 720 ? -24.042 7.851 -11.555 1.00 85.19 720 PRO A CA 1
ATOM 5341 C C . PRO A 1 720 ? -24.088 8.421 -10.132 1.00 85.19 720 PRO A C 1
ATOM 5343 O O . PRO A 1 720 ? -23.310 8.036 -9.258 1.00 85.19 720 PRO A O 1
ATOM 5346 N N . ARG A 1 721 ? -25.083 9.269 -9.839 1.00 73.38 721 ARG A N 1
ATOM 5347 C CA . ARG A 1 721 ? -25.312 9.815 -8.481 1.00 73.38 721 ARG A CA 1
ATOM 5348 C C . ARG A 1 721 ? -25.583 8.733 -7.427 1.00 73.38 721 ARG A C 1
ATOM 5350 O O . ARG A 1 721 ? -25.350 8.953 -6.243 1.00 73.38 721 ARG A O 1
ATOM 5357 N N . SER A 1 722 ? -26.032 7.544 -7.842 1.00 80.69 722 SER A N 1
ATOM 5358 C CA . SER A 1 722 ? -26.195 6.381 -6.959 1.00 80.69 722 SER A CA 1
ATOM 5359 C C . SER A 1 722 ? -24.886 5.922 -6.307 1.00 80.69 722 SER A C 1
ATOM 5361 O O . SER A 1 722 ? -24.948 5.228 -5.295 1.00 80.69 722 SER A O 1
ATOM 5363 N N . THR A 1 723 ? -23.725 6.360 -6.810 1.00 82.75 723 THR A N 1
ATOM 5364 C CA . THR A 1 723 ? -22.406 6.120 -6.200 1.00 82.75 723 THR A CA 1
ATOM 5365 C C . THR A 1 723 ? -22.347 6.598 -4.742 1.00 82.75 723 THR A C 1
ATOM 5367 O O . THR A 1 723 ? -21.672 5.980 -3.924 1.00 82.75 723 THR A O 1
ATOM 5370 N N . ASP A 1 724 ? -23.134 7.612 -4.361 1.00 77.56 724 ASP A N 1
ATOM 5371 C CA . ASP A 1 724 ? -23.234 8.079 -2.969 1.00 77.56 724 ASP A CA 1
ATOM 5372 C C . ASP A 1 724 ? -23.774 7.012 -2.004 1.00 77.56 724 ASP A C 1
ATOM 5374 O O . ASP A 1 724 ? -23.493 7.056 -0.804 1.00 77.56 724 ASP A O 1
ATOM 5378 N N . ARG A 1 725 ? -24.541 6.034 -2.507 1.00 83.31 725 ARG A N 1
ATOM 5379 C CA . ARG A 1 725 ? -25.059 4.925 -1.692 1.00 83.31 725 ARG A CA 1
ATOM 5380 C C . ARG A 1 725 ? -23.938 4.022 -1.181 1.00 83.31 725 ARG A C 1
ATOM 5382 O O . ARG A 1 725 ? -24.104 3.431 -0.122 1.00 83.31 725 ARG A O 1
ATOM 5389 N N . LEU A 1 726 ? -22.786 3.985 -1.859 1.00 83.12 726 LEU A N 1
ATOM 5390 C CA . LEU A 1 726 ? -21.626 3.195 -1.431 1.00 83.12 726 LEU A CA 1
ATOM 5391 C C . LEU A 1 726 ? -21.073 3.633 -0.066 1.00 83.12 726 LEU A C 1
ATOM 5393 O O . LEU A 1 726 ? -20.386 2.855 0.584 1.00 83.12 726 LEU A O 1
ATOM 5397 N N . LEU A 1 727 ? -21.360 4.866 0.366 1.00 83.75 727 LEU A N 1
ATOM 5398 C CA . LEU A 1 727 ? -20.926 5.400 1.660 1.00 83.75 727 LEU A CA 1
ATOM 5399 C C . LEU A 1 727 ? -21.995 5.295 2.756 1.00 83.75 727 LEU A C 1
ATOM 5401 O O . LEU A 1 727 ? -21.713 5.655 3.901 1.00 83.75 727 LEU A O 1
ATOM 5405 N N . ARG A 1 728 ? -23.216 4.852 2.425 1.00 74.19 728 ARG A N 1
ATOM 5406 C CA . ARG A 1 728 ? -24.354 4.858 3.359 1.00 74.19 728 ARG A CA 1
ATOM 5407 C C . ARG A 1 728 ? -24.467 3.607 4.234 1.00 74.19 728 ARG A C 1
ATOM 5409 O O . ARG A 1 728 ? -25.157 3.711 5.240 1.00 74.19 728 ARG A O 1
ATOM 5416 N N . GLY A 1 729 ? -23.699 2.551 3.938 1.00 56.00 729 GLY A N 1
ATOM 5417 C CA . GLY A 1 729 ? -23.636 1.323 4.744 1.00 56.00 729 GLY A CA 1
ATOM 5418 C C . GLY A 1 729 ? -24.829 0.414 4.535 1.00 56.00 729 GLY A C 1
ATOM 5419 O O . GLY A 1 729 ? -25.958 0.886 4.776 1.00 56.00 729 GLY A O 1
#

Organism: NCBI:txid1472723

Radius of gyration: 29.95 Å; chains: 1; bounding box: 75×69×86 Å